Protein AF-A0A7W7B4P2-F1 (afdb_monomer)

Secondary structure (DSSP, 8-state):
--EEEEEEEEEEGGGHHHHHHHHHHHHHHHHHTT-SEEEEEE-SS----SS--HHHHTT--TTEEEEEEEEEES-HHHHHHHHTTHHHHHHH-TTT-TTTS--SS-GGG-EEEEE--S----PPPPPPTT-EEEEEEEES-HHHHHHHHHHHH--EEEE---SSS-EEEEEETTEEEEEEEEPPHHHHHTT--SEEEEEEE-S-HHHHHHHHHHTT-EEEEEEEEETTTEEEEEEE-TT--EEEEEEESS-SPP-SB-SSS--TTSEEEEEEEES-HHHHIIIIIHHHT-EEEEEEE-GGG-EEEEEEESEEEEEEEE--GGG-S-EEEEEEE-S-HHHHHHHHHHTT-EEEEEEEE-TTS-EEEEEE-TTS-EEEEEE---

Mean predicted aligned error: 10.58 Å

Radius of gyration: 26.52 Å; Cα contacts (8 Å, |Δi|>4): 829; chains: 1; bounding box: 70×46×73 Å

InterPro domains:
  IPR004360 Glyoxalase/fosfomycin resistance/dioxygenase domain [PF00903] (135-240)
  IPR004360 Glyoxalase/fosfomycin resistance/dioxygenase domain [PF00903] (264-375)
  IPR009874 Protein of unknown function DUF1428 [PF07237] (2-107)
  IPR011008 Dimeric alpha-beta barrel [SSF54909] (1-119)
  IPR029068 Glyoxalase/Bleomycin resistance protein/Dihydroxybiphenyl dioxygenase [G3DSA:3.10.180.10] (126-250)
  IPR029068 Glyoxalase/Bleomycin resistance protein/Dihydroxybiphenyl dioxygenase [G3DSA:3.10.180.10] (262-381)
  IPR029068 Glyoxalase/Bleomycin resistance protein/Dihydroxybiphenyl dioxygenase [SSF54593] (134-292)
  IPR029068 Glyoxalase/Bleomycin resistance protein/Dihydroxybiphenyl dioxygenase [SSF54593] (268-379)
  IPR037523 Vicinal oxygen chelate (VOC), core domain [PS51819] (131-248)
  IPR037523 Vicinal oxygen chelate (VOC), core domain [PS51819] (263-380)
  IPR052164 Anthracycline and Secondary Metabolite Biosynthesis Protein [PTHR33993] (127-249)

Sequence (382 aa):
MTYVDGFVLAVPTGDKQKFIDHAKLGDSVFMDLGALRVLECWGDSVPDGNVTDFRRAVQAKADETVVFSWIEWPDKATRDAAFAQMDALMKTDDRMNPEKNPMPFDGKRMIFGGFAPVVALEKPAANKPGDYIWYELLTSDVQAAQTFYAGVLGWSFADSGHTDMDYRIINAGANSVGGLMAITKPMADNGAAPTWLGYVAVDDVDQTVAGIGARGGHVLMPAMDIPMVGRIAMVADPQRVPFYVMKPQGTGKSLAFADDIPRVGHCAWNELQTSDPSAAWAFYGDLFGWKQDGEMDMGPMGKYQFIRHGGLLGAIMQNSEEMGAPRWNQYFRVADIDAAKMAVETGGGRVVNGPHEIPGGDYSMNCVDPQGAAFGLVGSRR

Structure (mmCIF, N/CA/C/O backbone):
data_AF-A0A7W7B4P2-F1
#
_entry.id   AF-A0A7W7B4P2-F1
#
loop_
_atom_site.group_PDB
_atom_site.id
_atom_site.type_symbol
_atom_site.label_atom_id
_atom_site.label_alt_id
_atom_site.label_comp_id
_atom_site.label_asym_id
_atom_site.label_entity_id
_atom_site.label_seq_id
_atom_site.pdbx_PDB_ins_code
_atom_site.Cartn_x
_atom_site.Cartn_y
_atom_site.Cartn_z
_atom_site.occupancy
_atom_site.B_iso_or_equiv
_atom_site.auth_seq_id
_atom_site.auth_comp_id
_atom_site.auth_asym_id
_atom_site.auth_atom_id
_atom_site.pdbx_PDB_model_num
ATOM 1 N N . MET A 1 1 ? -12.168 16.503 8.775 1.00 73.12 1 MET A N 1
ATOM 2 C CA . MET A 1 1 ? -11.599 15.926 10.013 1.00 73.12 1 MET A CA 1
ATOM 3 C C . MET A 1 1 ? -12.735 15.263 10.752 1.00 73.12 1 MET A C 1
ATOM 5 O O . MET A 1 1 ? -13.788 15.891 10.834 1.00 73.12 1 MET A O 1
ATOM 9 N N . THR A 1 2 ? -12.507 14.049 11.253 1.00 86.88 2 THR A N 1
ATOM 10 C CA . THR A 1 2 ? -13.475 13.249 12.015 1.00 86.88 2 THR A CA 1
ATOM 11 C C . THR A 1 2 ? -14.139 14.079 13.113 1.00 86.88 2 THR A C 1
ATOM 13 O O . THR A 1 2 ? -13.502 14.954 13.702 1.00 86.88 2 THR A O 1
ATOM 16 N N . TYR A 1 3 ? -15.415 13.827 13.384 1.00 96.00 3 TYR A N 1
ATOM 17 C CA . TYR A 1 3 ? -16.165 14.475 14.461 1.00 96.00 3 TYR A CA 1
ATOM 18 C C . TYR A 1 3 ? -16.815 13.409 15.341 1.00 96.00 3 TYR A C 1
ATOM 20 O O . TYR A 1 3 ? -17.230 12.373 14.830 1.00 96.00 3 TYR A O 1
ATOM 28 N N . VAL A 1 4 ? -16.877 13.635 16.651 1.00 97.62 4 VAL A N 1
ATOM 29 C CA . VAL A 1 4 ? -17.369 12.641 17.615 1.00 97.62 4 VAL A CA 1
ATOM 30 C C . VAL A 1 4 ? -18.483 13.240 18.455 1.00 97.62 4 VAL A C 1
ATOM 32 O O . VAL A 1 4 ? -18.281 14.281 19.070 1.00 97.62 4 VAL A O 1
ATOM 35 N N . ASP A 1 5 ? -19.633 12.578 18.526 1.00 98.50 5 ASP A N 1
ATOM 36 C CA . ASP A 1 5 ? -20.628 12.841 19.568 1.00 98.50 5 ASP A CA 1
ATOM 37 C C . ASP A 1 5 ? -20.427 11.825 20.696 1.00 98.50 5 ASP A C 1
ATOM 39 O O . ASP A 1 5 ? -20.410 10.629 20.433 1.00 98.50 5 ASP A O 1
ATOM 43 N N . GLY A 1 6 ? -20.232 12.284 21.933 1.00 97.75 6 GLY A N 1
ATOM 44 C CA . GLY A 1 6 ? -20.044 11.432 23.111 1.00 97.75 6 GLY A CA 1
ATOM 45 C C . GLY A 1 6 ? -21.219 11.536 24.077 1.00 97.75 6 GLY A C 1
ATOM 46 O O . GLY A 1 6 ? -21.762 12.627 24.261 1.00 97.75 6 GLY A O 1
ATOM 47 N N . PHE A 1 7 ? -21.571 10.421 24.718 1.00 98.12 7 PHE A N 1
ATOM 48 C CA . PHE A 1 7 ? -22.728 10.280 25.597 1.00 98.12 7 PHE A CA 1
ATOM 49 C C . PHE A 1 7 ? -22.374 9.524 26.883 1.00 98.12 7 PHE A C 1
ATOM 51 O O . PHE A 1 7 ? -21.574 8.586 26.895 1.00 98.12 7 PHE A O 1
ATOM 58 N N . VAL A 1 8 ? -23.014 9.924 27.981 1.00 98.25 8 VAL A N 1
ATOM 59 C CA . VAL A 1 8 ? -23.049 9.170 29.239 1.00 98.25 8 VAL A CA 1
ATOM 60 C C . VAL A 1 8 ? -24.496 9.122 29.712 1.00 98.25 8 VAL A C 1
ATOM 62 O O . VAL A 1 8 ? -25.154 10.160 29.796 1.00 98.25 8 VAL A O 1
ATOM 65 N N . LEU A 1 9 ? -24.990 7.934 30.053 1.00 97.75 9 LEU A N 1
ATOM 66 C CA . LEU A 1 9 ? -26.363 7.722 30.522 1.00 97.75 9 LEU A CA 1
ATOM 67 C C . LEU A 1 9 ? -26.434 6.646 31.619 1.00 97.75 9 LEU A C 1
ATOM 69 O O . LEU A 1 9 ? -25.487 5.888 31.823 1.00 97.75 9 LEU A O 1
ATOM 73 N N . ALA A 1 10 ? -27.544 6.603 32.359 1.00 98.31 10 ALA A N 1
ATOM 74 C CA . ALA A 1 10 ? -27.804 5.614 33.409 1.00 98.31 10 ALA A CA 1
ATOM 75 C C . ALA A 1 10 ? -29.004 4.742 33.026 1.00 98.31 10 ALA A C 1
ATOM 77 O O . ALA A 1 10 ? -30.121 5.248 32.906 1.00 98.31 10 ALA A O 1
ATOM 78 N N . VAL A 1 11 ? -28.775 3.439 32.864 1.00 98.50 11 VAL A N 1
ATOM 79 C CA . VAL A 1 11 ? -29.807 2.451 32.514 1.00 98.50 11 VAL A CA 1
ATOM 80 C C . VAL A 1 11 ? -30.093 1.573 33.729 1.00 98.50 11 VAL A C 1
ATOM 82 O O . VAL A 1 11 ? -29.137 1.115 34.364 1.00 98.50 11 VAL A O 1
ATOM 85 N N . PRO A 1 12 ? -31.359 1.262 34.059 1.00 98.50 12 PRO A N 1
ATOM 86 C CA . PRO A 1 12 ? -31.667 0.213 35.024 1.00 98.50 12 PRO A CA 1
ATOM 87 C C . PRO A 1 12 ? -30.916 -1.076 34.682 1.00 98.50 12 PRO A C 1
ATOM 89 O O . PRO A 1 12 ? -30.935 -1.551 33.548 1.00 98.50 12 PRO A O 1
ATOM 92 N N . THR A 1 13 ? -30.241 -1.668 35.662 1.00 97.94 13 THR A N 1
ATOM 93 C CA . THR A 1 13 ? -29.328 -2.795 35.414 1.00 97.94 13 THR A CA 1
ATOM 94 C C . THR A 1 13 ? -30.064 -4.010 34.840 1.00 97.94 13 THR A C 1
ATOM 96 O O . THR A 1 13 ? -29.532 -4.719 33.987 1.00 97.94 13 THR A O 1
ATOM 99 N N . GLY A 1 14 ? -31.322 -4.215 35.250 1.00 97.75 14 GLY A N 1
ATOM 100 C CA . GLY A 1 14 ? -32.200 -5.256 34.707 1.00 97.75 14 GLY A CA 1
ATOM 101 C C . GLY A 1 14 ? -32.643 -5.032 33.255 1.00 97.75 14 GLY A C 1
ATOM 102 O O . GLY A 1 14 ? -33.124 -5.968 32.623 1.00 97.75 14 GLY A O 1
ATOM 103 N N . ASP A 1 15 ? -32.444 -3.832 32.705 1.00 98.19 15 ASP A N 1
ATOM 104 C CA . ASP A 1 15 ? -32.883 -3.446 31.362 1.00 98.19 15 ASP A CA 1
ATOM 105 C C . ASP A 1 15 ? -31.758 -3.503 30.314 1.00 98.19 15 ASP A C 1
ATOM 107 O O . ASP A 1 15 ? -31.943 -3.041 29.189 1.00 98.19 15 ASP A O 1
ATOM 111 N N . LYS A 1 16 ? -30.614 -4.137 30.618 1.00 98.00 16 LYS A N 1
ATOM 112 C CA . LYS A 1 16 ? -29.484 -4.283 29.677 1.00 98.00 16 LYS A CA 1
ATOM 113 C C . LYS A 1 16 ? -29.901 -4.790 28.294 1.00 98.00 16 LYS A C 1
ATOM 115 O O . LYS A 1 16 ? -29.458 -4.249 27.286 1.00 98.00 16 LYS A O 1
ATOM 120 N N . GLN A 1 17 ? -30.755 -5.814 28.227 1.00 97.94 17 GLN A N 1
ATOM 121 C CA . GLN A 1 17 ? -31.209 -6.344 26.937 1.00 97.94 17 GLN A CA 1
ATOM 122 C C . GLN A 1 17 ? -32.113 -5.351 26.199 1.00 97.94 17 GLN A C 1
ATOM 124 O O . GLN A 1 17 ? -31.932 -5.150 25.004 1.00 97.94 17 GLN A O 1
ATOM 129 N N . LYS A 1 18 ? -33.019 -4.667 26.912 1.00 98.06 18 LYS A N 1
ATOM 130 C CA . LYS A 1 18 ? -33.865 -3.623 26.315 1.00 98.06 18 LYS A CA 1
ATOM 131 C C . LYS A 1 18 ? -33.024 -2.482 25.755 1.00 98.06 18 LYS A C 1
ATOM 133 O O . LYS A 1 18 ? -33.338 -1.966 24.693 1.00 98.06 18 LYS A O 1
ATOM 138 N N . PHE A 1 19 ? -31.948 -2.116 26.449 1.00 98.25 19 PHE A N 1
ATOM 139 C CA . PHE A 1 19 ? -30.981 -1.140 25.965 1.00 98.25 19 PHE A CA 1
ATOM 140 C C . PHE A 1 19 ? -30.277 -1.599 24.688 1.00 98.25 19 PHE A C 1
ATOM 142 O O . PHE A 1 19 ? -30.236 -0.846 23.725 1.00 98.25 19 PHE A O 1
ATOM 149 N N . ILE A 1 20 ? -29.794 -2.845 24.645 1.00 97.19 20 ILE A N 1
ATOM 150 C CA . ILE A 1 20 ? -29.184 -3.418 23.436 1.00 97.19 20 ILE A CA 1
ATOM 151 C C . ILE A 1 20 ? -30.166 -3.391 22.257 1.00 97.19 20 ILE A C 1
ATOM 153 O O . ILE A 1 20 ? -29.771 -3.054 21.144 1.00 97.19 20 ILE A O 1
ATOM 157 N N . ASP A 1 21 ? -31.427 -3.751 22.484 1.00 96.75 21 ASP A N 1
ATOM 158 C CA . ASP A 1 21 ? -32.443 -3.784 21.430 1.00 96.75 21 ASP A CA 1
ATOM 159 C C . ASP A 1 21 ? -32.813 -2.367 20.958 1.00 96.75 21 ASP A C 1
ATOM 161 O O . ASP A 1 21 ? -32.896 -2.127 19.753 1.00 96.75 21 ASP A O 1
ATOM 165 N N . HIS A 1 22 ? -32.942 -1.418 21.893 1.00 96.81 22 HIS A N 1
ATOM 166 C CA . HIS A 1 22 ? -33.143 0.005 21.611 1.00 96.81 22 HIS A CA 1
ATOM 167 C C . HIS A 1 22 ? -32.005 0.588 20.763 1.00 96.81 22 HIS A C 1
ATOM 169 O O . HIS A 1 22 ? -32.274 1.205 19.731 1.00 96.81 22 HIS A O 1
ATOM 175 N N . ALA A 1 23 ? -30.757 0.341 21.173 1.00 96.50 23 ALA A N 1
ATOM 176 C CA . ALA A 1 23 ? -29.540 0.791 20.504 1.00 96.50 23 ALA A CA 1
ATOM 177 C C . ALA A 1 23 ? -29.415 0.194 19.097 1.00 96.50 23 ALA A C 1
ATOM 179 O O . ALA A 1 23 ? -29.299 0.924 18.122 1.00 96.50 23 ALA A O 1
ATOM 180 N N . LYS A 1 24 ? -29.568 -1.129 18.935 1.00 94.25 24 LYS A N 1
ATOM 181 C CA . LYS A 1 24 ? -29.525 -1.777 17.607 1.00 94.25 24 LYS A CA 1
ATOM 182 C C . LYS A 1 24 ? -30.494 -1.154 16.605 1.00 94.25 24 LYS A C 1
ATOM 184 O O . LYS A 1 24 ? -30.189 -1.102 15.415 1.00 94.25 24 LYS A O 1
ATOM 189 N N . LEU A 1 25 ? -31.665 -0.737 17.079 1.00 93.62 25 LEU A N 1
ATOM 190 C CA . LEU A 1 25 ? -32.682 -0.133 16.239 1.00 93.62 25 LEU A CA 1
ATOM 191 C C . LEU A 1 25 ? -32.365 1.344 15.961 1.00 93.62 25 LEU A C 1
ATOM 193 O O . LEU A 1 25 ? -32.227 1.717 14.797 1.00 93.62 25 LEU A O 1
ATOM 197 N N . GLY A 1 26 ? -32.207 2.158 17.007 1.00 94.62 26 GLY A N 1
ATOM 198 C CA . GLY A 1 26 ? -31.965 3.600 16.894 1.00 94.62 26 GLY A CA 1
ATOM 199 C C . GLY A 1 26 ? -30.626 3.930 16.236 1.00 94.62 26 GLY A C 1
ATOM 200 O O . GLY A 1 26 ? -30.575 4.728 15.304 1.00 94.62 26 GLY A O 1
ATOM 201 N N . ASP A 1 27 ? -29.555 3.243 16.630 1.00 96.50 27 ASP A N 1
ATOM 202 C CA . ASP A 1 27 ? -28.200 3.545 16.165 1.00 96.50 27 ASP A CA 1
ATOM 203 C C . ASP A 1 27 ? -28.014 3.269 14.672 1.00 96.50 27 ASP A C 1
ATOM 205 O O . ASP A 1 27 ? -27.231 3.939 13.995 1.00 96.50 27 ASP A O 1
ATOM 209 N N . SER A 1 28 ? -28.780 2.313 14.129 1.00 93.94 28 SER A N 1
ATOM 210 C CA . SER A 1 28 ? -28.763 1.994 12.698 1.00 93.94 28 SER A CA 1
ATOM 211 C C . SER A 1 28 ? -29.135 3.194 11.821 1.00 93.94 28 SER A C 1
ATOM 213 O O . SER A 1 28 ? -28.643 3.312 10.703 1.00 93.94 28 SER A O 1
ATOM 215 N N . VAL A 1 29 ? -29.934 4.129 12.342 1.00 97.06 29 VAL A N 1
ATOM 216 C CA . VAL A 1 29 ? -30.320 5.352 11.630 1.00 97.06 29 VAL A CA 1
ATOM 217 C C . VAL A 1 29 ? -29.116 6.274 11.456 1.00 97.06 29 VAL A C 1
ATOM 219 O O . VAL A 1 29 ? -28.942 6.855 10.390 1.00 97.06 29 VAL A O 1
ATOM 222 N N . PHE A 1 30 ? -28.236 6.386 12.456 1.00 96.94 30 PHE A N 1
ATOM 223 C CA . PHE A 1 30 ? -27.017 7.189 12.314 1.00 96.94 30 PHE A CA 1
ATOM 224 C C . PHE A 1 30 ? -26.060 6.581 11.288 1.00 96.94 30 PHE A C 1
ATOM 226 O O . PHE A 1 30 ? -25.436 7.324 10.530 1.00 96.94 30 PHE A O 1
ATOM 233 N N . MET A 1 31 ? -25.990 5.248 11.211 1.00 96.75 31 MET A N 1
ATOM 234 C CA . MET A 1 31 ? -25.219 4.556 10.173 1.00 96.75 31 MET A CA 1
ATOM 235 C C . MET A 1 31 ? -25.770 4.858 8.771 1.00 96.75 31 MET A C 1
ATOM 237 O O . MET A 1 31 ? -24.994 5.204 7.882 1.00 96.75 31 MET A O 1
ATOM 241 N N . ASP A 1 32 ? -27.096 4.824 8.585 1.00 95.25 32 ASP A N 1
ATOM 242 C CA . ASP A 1 32 ? -27.744 5.187 7.312 1.00 95.25 32 ASP A CA 1
ATOM 243 C C . ASP A 1 32 ? -27.469 6.649 6.909 1.00 95.25 32 ASP A C 1
ATOM 245 O O . ASP A 1 32 ? -27.401 6.977 5.724 1.00 95.25 32 ASP A O 1
ATOM 249 N N . LEU A 1 33 ? -27.287 7.532 7.896 1.00 93.88 33 LEU A N 1
ATOM 250 C CA . LEU A 1 33 ? -27.012 8.960 7.710 1.00 93.88 33 LEU A CA 1
ATOM 251 C C . LEU A 1 33 ? -25.515 9.296 7.591 1.00 93.88 33 LEU A C 1
ATOM 253 O O . LEU A 1 33 ? -25.157 10.474 7.532 1.00 93.88 33 LEU A O 1
ATOM 257 N N . GLY A 1 34 ? -24.639 8.290 7.530 1.00 90.38 34 GLY A N 1
ATOM 258 C CA . GLY A 1 34 ? -23.217 8.472 7.235 1.00 90.38 34 GLY A CA 1
ATOM 259 C C . GLY A 1 34 ? -22.285 8.484 8.447 1.00 90.38 34 GLY A C 1
ATOM 260 O O . GLY A 1 34 ? -21.137 8.912 8.311 1.00 90.38 34 GLY A O 1
ATOM 261 N N . ALA A 1 35 ? -22.728 8.020 9.618 1.00 94.12 35 ALA A N 1
ATOM 262 C CA . ALA A 1 35 ? -21.806 7.709 10.707 1.00 94.12 35 ALA A CA 1
ATOM 263 C C . ALA A 1 35 ? -20.847 6.575 10.296 1.00 94.12 35 ALA A C 1
ATOM 265 O O . ALA A 1 35 ? -21.228 5.618 9.622 1.00 94.12 35 ALA A O 1
ATOM 266 N N . LEU A 1 36 ? -19.589 6.675 10.723 1.00 90.12 36 LEU A N 1
ATOM 267 C CA . LEU A 1 36 ? -18.566 5.649 10.511 1.00 90.12 36 LEU A CA 1
ATOM 268 C C . LEU A 1 36 ? -18.700 4.508 11.519 1.00 90.12 36 LEU A C 1
ATOM 270 O O . LEU A 1 36 ? -18.417 3.352 11.200 1.00 90.12 36 LEU A O 1
ATOM 274 N N . ARG A 1 37 ? -19.092 4.844 12.751 1.00 93.62 37 ARG A N 1
ATOM 275 C CA . ARG A 1 37 ? -19.178 3.906 13.866 1.00 93.62 37 ARG A CA 1
ATOM 276 C C . ARG A 1 37 ? -20.089 4.451 14.957 1.00 93.62 37 ARG A C 1
ATOM 278 O O . ARG A 1 37 ? -20.008 5.628 15.290 1.00 93.62 37 ARG A O 1
ATOM 285 N N . VAL A 1 38 ? -20.871 3.567 15.569 1.00 96.62 38 VAL A N 1
ATOM 286 C CA . VAL A 1 38 ? -21.536 3.802 16.857 1.00 96.62 38 VAL A CA 1
ATOM 287 C C . VAL A 1 38 ? -21.045 2.737 17.831 1.00 96.62 38 VAL A C 1
ATOM 289 O O . VAL A 1 38 ? -20.922 1.567 17.449 1.00 96.62 38 VAL A O 1
ATOM 292 N N . LEU A 1 39 ? -20.704 3.121 19.061 1.00 94.81 39 LEU A N 1
ATOM 293 C CA . LEU A 1 39 ? -20.312 2.164 20.091 1.00 94.81 39 LEU A CA 1
ATOM 294 C C . LEU A 1 39 ? -21.027 2.429 21.408 1.00 94.81 39 LEU A C 1
ATOM 296 O O . LEU A 1 39 ? -20.926 3.514 21.966 1.00 94.81 39 LEU A O 1
ATOM 300 N N . GLU A 1 40 ? -21.653 1.378 21.928 1.00 97.25 40 GLU A N 1
ATOM 301 C CA . GLU A 1 40 ? -22.403 1.376 23.177 1.00 97.25 40 GLU A CA 1
ATOM 302 C C . GLU A 1 40 ? -21.697 0.508 24.227 1.00 97.25 40 GLU A C 1
ATOM 304 O O . GLU A 1 40 ? -21.633 -0.719 24.099 1.00 97.25 40 GLU A O 1
ATOM 309 N N . CYS A 1 41 ? -21.133 1.131 25.268 1.00 96.06 41 CYS A N 1
ATOM 310 C CA . CYS A 1 41 ? -20.354 0.433 26.292 1.00 96.06 41 CYS A CA 1
ATOM 311 C C . CYS A 1 41 ? -21.141 0.317 27.597 1.00 96.06 41 CYS A C 1
ATOM 313 O O . CYS A 1 41 ? -21.352 1.303 28.304 1.00 96.06 41 CYS A O 1
ATOM 315 N N . TRP A 1 42 ? -21.514 -0.910 27.957 1.00 97.88 42 TRP A N 1
ATOM 316 C CA . TRP A 1 42 ? -22.109 -1.207 29.258 1.00 97.88 42 TRP A CA 1
ATOM 317 C C . TRP A 1 42 ? -21.058 -1.122 30.367 1.00 97.88 42 TRP A C 1
ATOM 319 O O . TRP A 1 42 ? -20.008 -1.758 30.267 1.00 97.88 42 TRP A O 1
ATOM 329 N N . GLY A 1 43 ? -21.350 -0.379 31.433 1.00 96.94 43 GLY A N 1
ATOM 330 C CA . GLY A 1 43 ? -20.473 -0.253 32.589 1.00 96.94 43 GLY A CA 1
ATOM 331 C C . GLY A 1 43 ? -20.155 -1.610 33.211 1.00 96.94 43 GLY A C 1
ATOM 332 O O . GLY A 1 43 ? -21.050 -2.353 33.608 1.00 96.94 43 GLY A O 1
ATOM 333 N N . ASP A 1 44 ? -18.866 -1.917 33.289 1.00 96.81 44 ASP A N 1
ATOM 334 C CA . ASP A 1 44 ? -18.335 -3.133 33.907 1.00 96.81 44 ASP A CA 1
ATOM 335 C C . ASP A 1 44 ? -17.476 -2.759 35.122 1.00 96.81 44 ASP A C 1
ATOM 337 O O . ASP A 1 44 ? -17.853 -3.001 36.265 1.00 96.81 44 ASP A O 1
ATOM 341 N N . SER A 1 45 ? -16.382 -2.030 34.886 1.00 94.25 45 SER A N 1
ATOM 342 C CA . SER A 1 45 ? -15.473 -1.540 35.929 1.00 94.25 45 SER A CA 1
ATOM 343 C C . SER A 1 45 ? -15.529 -0.011 36.054 1.00 94.25 45 SER A C 1
ATOM 345 O O . SER A 1 45 ? -14.626 0.694 35.605 1.00 94.25 45 SER A O 1
ATOM 347 N N . VAL A 1 46 ? -16.609 0.512 36.646 1.00 95.81 46 VAL A N 1
ATOM 348 C CA . VAL A 1 46 ? -16.839 1.960 36.825 1.00 95.81 46 VAL A CA 1
ATOM 349 C C . VAL A 1 46 ? -16.672 2.336 38.306 1.00 95.81 46 VAL A C 1
ATOM 351 O O . VAL A 1 46 ? -17.596 2.104 39.085 1.00 95.81 46 VAL A O 1
ATOM 354 N N . PRO A 1 47 ? -15.513 2.880 38.726 1.00 93.94 47 PRO A N 1
ATOM 355 C CA . PRO A 1 47 ? -15.254 3.194 40.128 1.00 93.94 47 PRO A CA 1
ATOM 356 C C . PRO A 1 47 ? -15.998 4.450 40.594 1.00 93.94 47 PRO A C 1
ATOM 358 O O . PRO A 1 47 ? -16.220 5.385 39.821 1.00 93.94 47 PRO A O 1
ATOM 361 N N . ASP A 1 48 ? -16.303 4.501 41.889 1.00 94.25 48 ASP A N 1
ATOM 362 C CA . ASP A 1 48 ? -16.775 5.718 42.546 1.00 94.25 48 ASP A CA 1
ATOM 363 C C . ASP A 1 48 ? -15.611 6.693 42.774 1.00 94.25 48 ASP A C 1
ATOM 365 O O . ASP A 1 48 ? -14.535 6.317 43.245 1.00 94.25 48 ASP A O 1
ATOM 369 N N . GLY A 1 49 ? -15.833 7.967 42.455 1.00 91.75 49 GLY A N 1
ATOM 370 C CA . GLY A 1 49 ? -14.866 9.034 42.700 1.00 91.75 49 GLY A CA 1
ATOM 371 C C . GLY A 1 49 ? -15.024 9.670 44.082 1.00 91.75 49 GLY A C 1
ATOM 372 O O . GLY A 1 49 ? -15.911 9.316 44.859 1.00 91.75 49 GLY A O 1
ATOM 373 N N . ASN A 1 50 ? -14.195 10.673 44.381 1.00 91.75 50 ASN A N 1
ATOM 374 C CA . ASN A 1 50 ? -14.329 11.490 45.599 1.00 91.75 50 ASN A CA 1
ATOM 375 C C . ASN A 1 50 ? -14.995 12.854 45.345 1.00 91.75 50 ASN A C 1
ATOM 377 O O . ASN A 1 50 ? -15.604 13.414 46.251 1.00 91.75 50 ASN A O 1
ATOM 381 N N . VAL A 1 51 ? -14.870 13.396 44.128 1.00 93.25 51 VAL A N 1
ATOM 382 C CA . VAL A 1 51 ? -15.393 14.726 43.748 1.00 93.25 51 VAL A CA 1
ATOM 383 C C . VAL A 1 51 ? -16.338 14.608 42.555 1.00 93.25 51 VAL A C 1
ATOM 385 O O . VAL A 1 51 ? -17.451 15.124 42.587 1.00 93.25 51 VAL A O 1
ATOM 388 N N . THR A 1 52 ? -15.918 13.878 41.525 1.00 93.81 52 THR A N 1
ATOM 389 C CA . THR A 1 52 ? -16.713 13.538 40.343 1.00 93.81 52 THR A CA 1
ATOM 390 C C . THR A 1 52 ? -16.466 12.084 39.959 1.00 93.81 52 THR A C 1
ATOM 392 O O . THR A 1 52 ? -15.421 11.521 40.282 1.00 93.81 52 THR A O 1
ATOM 395 N N . ASP A 1 53 ? -17.432 11.491 39.267 1.00 96.19 53 ASP A N 1
ATOM 396 C CA . ASP A 1 53 ? -17.317 10.216 38.560 1.00 96.19 53 ASP A CA 1
ATOM 397 C C . ASP A 1 53 ? -18.491 10.073 37.587 1.00 96.19 53 ASP A C 1
ATOM 399 O O . ASP A 1 53 ? -19.406 10.903 37.568 1.00 96.19 53 ASP A O 1
ATOM 403 N N . PHE A 1 54 ? -18.472 9.004 36.794 1.00 97.31 54 PHE A N 1
ATOM 404 C CA . PHE A 1 54 ? -19.523 8.715 35.829 1.00 97.31 54 PHE A CA 1
ATOM 405 C C . PHE A 1 54 ? -20.905 8.545 36.468 1.00 97.31 54 PHE A C 1
ATOM 407 O O . PHE A 1 54 ? -21.879 9.058 35.926 1.00 97.31 54 PHE A O 1
ATOM 414 N N . ARG A 1 55 ? -21.014 7.873 37.621 1.00 96.69 55 ARG A N 1
ATOM 415 C CA . ARG A 1 55 ? -22.301 7.638 38.292 1.00 96.69 55 ARG A CA 1
ATOM 416 C C . ARG A 1 55 ? -22.907 8.954 38.772 1.00 96.69 55 ARG A C 1
ATOM 418 O O . ARG A 1 55 ? -24.080 9.209 38.521 1.00 96.69 55 ARG A O 1
ATOM 425 N N . ARG A 1 56 ? -22.118 9.827 39.400 1.00 96.19 56 ARG A N 1
ATOM 426 C CA . ARG A 1 56 ? -22.534 11.168 39.836 1.00 96.19 56 ARG A CA 1
ATOM 427 C C . ARG A 1 56 ? -22.871 12.073 38.657 1.00 96.19 56 ARG A C 1
ATOM 429 O O . ARG A 1 56 ? -23.827 12.836 38.765 1.00 96.19 56 ARG A O 1
ATOM 436 N N . ALA A 1 57 ? -22.142 11.964 37.544 1.00 96.56 57 ALA A N 1
ATOM 437 C CA . ALA A 1 57 ? -22.383 12.768 36.347 1.00 96.56 57 ALA A CA 1
ATOM 438 C C . ALA A 1 57 ? -23.814 12.577 35.811 1.00 96.56 57 ALA A C 1
ATOM 440 O O . ALA A 1 57 ? -24.501 13.557 35.541 1.00 96.56 57 ALA A O 1
ATOM 441 N N . VAL A 1 58 ? -24.303 11.336 35.764 1.00 97.38 58 VAL A N 1
ATOM 442 C CA . VAL A 1 58 ? -25.670 11.019 35.302 1.00 97.38 58 VAL A CA 1
ATOM 443 C C . VAL A 1 58 ? -26.656 10.746 36.442 1.00 97.38 58 VAL A C 1
ATOM 445 O O . VAL A 1 58 ? -27.735 10.198 36.225 1.00 97.38 58 VAL A O 1
ATOM 448 N N . GLN A 1 59 ? -26.293 11.107 37.678 1.00 96.88 59 GLN A N 1
ATOM 449 C CA . GLN A 1 59 ? -27.093 10.861 38.886 1.00 96.88 59 GLN A CA 1
ATOM 450 C C . GLN A 1 59 ? -27.624 9.412 38.956 1.00 96.88 59 GLN A C 1
ATOM 452 O O . GLN A 1 59 ? -28.814 9.184 39.186 1.00 96.88 59 GLN A O 1
ATOM 457 N N . ALA A 1 60 ? -26.759 8.431 38.685 1.00 97.00 60 ALA A N 1
ATOM 458 C CA . ALA A 1 60 ? -27.112 7.017 38.637 1.00 97.00 60 ALA A CA 1
ATOM 459 C C . ALA A 1 60 ? -27.529 6.497 40.020 1.00 97.00 60 ALA A C 1
ATOM 461 O O . ALA A 1 60 ? -26.828 6.683 41.020 1.00 97.00 60 ALA A O 1
ATOM 462 N N . LYS A 1 61 ? -28.654 5.787 40.067 1.00 96.75 61 LYS A N 1
ATOM 463 C CA . LYS A 1 61 ? -29.146 5.087 41.259 1.00 96.75 61 LYS A CA 1
ATOM 464 C C . LYS A 1 61 ? -28.397 3.774 41.472 1.00 96.75 61 LYS A C 1
ATOM 466 O O . LYS A 1 61 ? -27.717 3.273 40.580 1.00 96.75 61 LYS A O 1
ATOM 471 N N . ALA A 1 62 ? -28.517 3.203 42.671 1.00 95.56 62 ALA A N 1
ATOM 472 C CA . ALA A 1 62 ? -27.822 1.968 43.048 1.00 95.56 62 ALA A CA 1
ATOM 473 C C . ALA A 1 62 ? -28.160 0.772 42.137 1.00 95.56 62 ALA A C 1
ATOM 475 O O . ALA A 1 62 ? -27.318 -0.094 41.933 1.00 95.56 62 ALA A O 1
ATOM 476 N N . ASP A 1 63 ? -29.366 0.745 41.573 1.00 97.56 63 ASP A N 1
ATOM 477 C CA . ASP A 1 63 ? -29.855 -0.272 40.645 1.00 97.56 63 ASP A CA 1
ATOM 478 C C . ASP A 1 63 ? -29.596 0.063 39.167 1.00 97.56 63 ASP A C 1
ATOM 480 O O . ASP A 1 63 ? -30.014 -0.684 38.283 1.00 97.56 63 ASP A O 1
ATOM 484 N N . GLU A 1 64 ? -28.870 1.141 38.872 1.00 98.38 64 GLU A N 1
ATOM 485 C CA . GLU A 1 64 ? -28.543 1.573 37.515 1.00 98.38 64 GLU A CA 1
ATOM 486 C C . GLU A 1 64 ? -27.061 1.367 37.186 1.00 98.38 64 GLU A C 1
ATOM 488 O O . GLU A 1 64 ? -26.160 1.572 38.010 1.00 98.38 64 GLU A O 1
ATOM 493 N N . THR A 1 65 ? -26.820 1.000 35.931 1.00 98.56 65 THR A N 1
ATOM 494 C CA . THR A 1 65 ? -25.497 0.881 35.331 1.00 98.56 65 THR A CA 1
ATOM 495 C C . THR A 1 65 ? -25.251 2.057 34.391 1.00 98.56 65 THR A C 1
ATOM 497 O O . THR A 1 65 ? -26.128 2.460 33.627 1.00 98.56 65 THR A O 1
ATOM 500 N N . VAL A 1 66 ? -24.043 2.615 34.457 1.00 98.44 66 VAL A N 1
ATOM 501 C CA . VAL A 1 66 ? -23.589 3.641 33.515 1.00 98.44 66 VAL A CA 1
ATOM 502 C C . VAL A 1 66 ? -23.405 3.008 32.142 1.00 98.44 66 VAL A C 1
ATOM 504 O O . VAL A 1 66 ? -22.805 1.941 32.033 1.00 98.44 66 VAL A O 1
ATOM 507 N N . VAL A 1 67 ? -23.848 3.700 31.103 1.00 98.44 67 VAL A N 1
ATOM 508 C CA . VAL A 1 67 ? -23.448 3.440 29.724 1.00 98.44 67 VAL A CA 1
ATOM 509 C C . VAL A 1 67 ? -22.638 4.630 29.224 1.00 98.44 67 VAL A C 1
ATOM 511 O O . VAL A 1 67 ? -23.017 5.783 29.439 1.00 98.44 67 VAL A O 1
ATOM 514 N N . PHE A 1 68 ? -21.506 4.330 28.595 1.00 98.31 68 PHE A N 1
ATOM 515 C CA . PHE A 1 68 ? -20.665 5.294 27.894 1.00 98.31 68 PHE A CA 1
ATOM 516 C C . PHE A 1 68 ? -20.715 4.974 26.406 1.00 98.31 68 PHE A C 1
ATOM 518 O O . PHE A 1 68 ? -20.447 3.836 26.017 1.00 98.31 68 PHE A O 1
ATOM 525 N N . SER A 1 69 ? -21.048 5.958 25.583 1.00 97.62 69 SER A N 1
ATOM 526 C CA . SER A 1 69 ? -21.192 5.728 24.153 1.00 97.62 69 SER A CA 1
ATOM 527 C C . SER A 1 69 ? -20.746 6.893 23.308 1.00 97.62 69 SER A C 1
ATOM 529 O O . SER A 1 69 ? -20.541 8.006 23.799 1.00 97.62 69 SER A O 1
ATOM 531 N N . TRP A 1 70 ? -20.516 6.615 22.031 1.00 98.06 70 TRP A N 1
ATOM 532 C CA . TRP A 1 70 ? -20.162 7.643 21.073 1.00 98.06 70 TRP A CA 1
ATOM 533 C C . TRP A 1 70 ? -20.524 7.263 19.641 1.00 98.06 70 TRP A C 1
ATOM 535 O O . TRP A 1 70 ? -20.640 6.084 19.296 1.00 98.06 70 TRP A O 1
ATOM 545 N N . ILE A 1 71 ? -20.646 8.295 18.809 1.00 98.25 71 ILE A N 1
ATOM 546 C CA . ILE A 1 71 ? -20.825 8.211 17.361 1.00 98.25 71 ILE A CA 1
ATOM 547 C C . ILE A 1 71 ? -19.630 8.894 16.695 1.00 98.25 71 ILE A C 1
ATOM 549 O O . ILE A 1 71 ? -19.312 10.040 17.014 1.00 98.25 71 ILE A O 1
ATOM 553 N N . GLU A 1 72 ? -18.980 8.204 15.764 1.00 96.75 72 GLU A N 1
ATOM 554 C CA . GLU A 1 72 ? -17.899 8.735 14.934 1.00 96.75 72 GLU A CA 1
ATOM 555 C C . GLU A 1 72 ? -18.438 9.114 13.554 1.00 96.75 72 GLU A C 1
ATOM 557 O O . GLU A 1 72 ? -19.075 8.308 12.878 1.00 96.75 72 GLU A O 1
ATOM 562 N N . TRP A 1 73 ? -18.138 10.332 13.114 1.00 96.75 73 TRP A N 1
ATOM 563 C CA . TRP A 1 73 ? -18.564 10.897 11.836 1.00 96.75 73 TRP A CA 1
ATOM 564 C C . TRP A 1 73 ? -17.355 11.245 10.966 1.00 96.75 73 TRP A C 1
ATOM 566 O O . TRP A 1 73 ? -16.333 11.681 11.509 1.00 96.75 73 TRP A O 1
ATOM 576 N N . PRO A 1 74 ? -17.458 11.149 9.626 1.00 87.75 74 PRO A N 1
ATOM 577 C CA . PRO A 1 74 ? -16.357 11.514 8.728 1.00 87.75 74 PRO A CA 1
ATOM 578 C C . PRO A 1 74 ? -15.975 12.996 8.858 1.00 87.75 74 PRO A C 1
ATOM 580 O O . PRO A 1 74 ? -14.797 13.363 8.797 1.00 87.75 74 PRO A O 1
ATOM 583 N N . ASP A 1 75 ? -16.971 13.848 9.100 1.00 93.69 75 ASP A N 1
ATOM 584 C CA . ASP A 1 75 ? -16.804 15.260 9.400 1.00 93.69 75 ASP A CA 1
ATOM 585 C C . ASP A 1 75 ? -18.034 15.849 10.108 1.00 93.69 75 ASP A C 1
ATOM 587 O O . ASP A 1 75 ? -19.098 15.233 10.219 1.00 93.69 75 ASP A O 1
ATOM 591 N N . LYS A 1 76 ? -17.878 17.085 10.595 1.00 96.44 76 LYS A N 1
ATOM 592 C CA . LYS A 1 76 ? -18.946 17.828 11.271 1.00 96.44 76 LYS A CA 1
ATOM 593 C C . LYS A 1 76 ? -20.118 18.165 10.341 1.00 96.44 76 LYS A C 1
ATOM 595 O O . LYS A 1 76 ? -21.243 18.255 10.816 1.00 96.44 76 LYS A O 1
ATOM 600 N N . ALA A 1 77 ? -19.878 18.370 9.046 1.00 96.88 77 ALA A N 1
ATOM 601 C CA . ALA A 1 77 ? -20.933 18.761 8.112 1.00 96.88 77 ALA A CA 1
ATOM 602 C C . ALA A 1 77 ? -21.931 17.614 7.897 1.00 96.88 77 ALA A C 1
ATOM 604 O O . ALA A 1 77 ? -23.139 17.829 7.963 1.00 96.88 77 ALA A O 1
ATOM 605 N N . THR A 1 78 ? -21.418 16.395 7.733 1.00 94.56 78 THR A N 1
ATOM 606 C CA . THR A 1 78 ? -22.191 15.151 7.656 1.00 94.56 78 THR A CA 1
ATOM 607 C C . THR A 1 78 ? -23.016 14.960 8.924 1.00 94.56 78 THR A C 1
ATOM 609 O O . THR A 1 78 ? -24.231 14.784 8.859 1.00 94.56 78 THR A O 1
ATOM 612 N N . ARG A 1 79 ? -22.374 15.103 10.091 1.00 98.00 79 ARG A N 1
ATOM 613 C CA . ARG A 1 79 ? -23.043 15.052 11.394 1.00 98.00 79 ARG A CA 1
ATOM 614 C C . ARG A 1 79 ? -24.172 16.080 11.504 1.00 98.00 79 ARG A C 1
ATOM 616 O O . ARG A 1 79 ? -25.284 15.736 11.888 1.00 98.00 79 ARG A O 1
ATOM 623 N N . ASP A 1 80 ? -23.918 17.345 11.179 1.00 98.12 80 ASP A N 1
ATOM 624 C CA . ASP A 1 80 ? -24.930 18.402 11.293 1.00 98.12 80 ASP A CA 1
ATOM 625 C C . ASP A 1 80 ? -26.116 18.164 10.343 1.00 98.12 80 ASP A C 1
ATOM 627 O O . ASP A 1 80 ? -27.265 18.378 10.730 1.00 98.12 80 ASP A O 1
ATOM 631 N N . ALA A 1 81 ? -25.858 17.667 9.129 1.00 97.50 81 ALA A N 1
ATOM 632 C CA . ALA A 1 81 ? -26.900 17.288 8.178 1.00 97.50 81 ALA A CA 1
ATOM 633 C C . ALA A 1 81 ? -27.749 16.105 8.675 1.00 97.50 81 ALA A C 1
ATOM 635 O O . ALA A 1 81 ? -28.964 16.091 8.462 1.00 97.50 81 ALA A O 1
ATOM 636 N N . ALA A 1 82 ? -27.140 15.134 9.362 1.00 97.12 82 ALA A N 1
ATOM 637 C CA . ALA A 1 82 ? -27.857 14.031 9.995 1.00 97.12 82 ALA A CA 1
ATOM 638 C C . ALA A 1 82 ? -28.773 14.535 11.125 1.00 97.12 82 ALA A C 1
ATOM 640 O O . ALA A 1 82 ? -29.969 14.245 11.144 1.00 97.12 82 ALA A O 1
ATOM 641 N N . PHE A 1 83 ? -28.248 15.366 12.031 1.00 96.06 83 PHE A N 1
ATOM 642 C CA . PHE A 1 83 ? -29.023 15.905 13.155 1.00 96.06 83 PHE A CA 1
ATOM 643 C C . PHE A 1 83 ? -30.135 16.871 12.723 1.00 96.06 83 PHE A C 1
ATOM 645 O O . PHE A 1 83 ? -31.183 16.912 13.365 1.00 96.06 83 PHE A O 1
ATOM 652 N N . ALA A 1 84 ? -29.970 17.598 11.613 1.00 97.44 84 ALA A N 1
ATOM 653 C CA . ALA A 1 84 ? -31.024 18.451 11.057 1.00 97.44 84 ALA A CA 1
ATOM 654 C C . ALA A 1 84 ? -32.285 17.670 10.630 1.00 97.44 84 ALA A C 1
ATOM 656 O O . ALA A 1 84 ? -33.363 18.251 10.519 1.00 97.44 84 ALA A O 1
ATOM 657 N N . GLN A 1 85 ? -32.166 16.358 10.406 1.00 95.75 85 GLN A N 1
ATOM 658 C CA . GLN A 1 85 ? -33.275 15.484 10.012 1.00 95.75 85 GLN A CA 1
ATOM 659 C C . GLN A 1 85 ? -33.975 14.828 11.210 1.00 95.75 85 GLN A C 1
ATOM 661 O O . GLN A 1 85 ? -35.028 14.212 11.042 1.00 95.75 85 GLN A O 1
ATOM 666 N N . MET A 1 86 ? -33.431 14.966 12.423 1.00 93.25 86 MET A N 1
ATOM 667 C CA . MET A 1 86 ? -33.830 14.150 13.570 1.00 93.25 86 MET A CA 1
ATOM 668 C C . MET A 1 86 ? -35.303 14.327 13.959 1.00 93.25 86 MET A C 1
ATOM 670 O O . MET A 1 86 ? -36.015 13.344 14.147 1.00 93.25 86 MET A O 1
ATOM 674 N N . ASP A 1 87 ? -35.801 15.566 13.978 1.00 92.81 87 ASP A N 1
ATOM 675 C CA . ASP A 1 87 ? -37.207 15.866 14.293 1.00 92.81 87 ASP A CA 1
ATOM 676 C C . ASP A 1 87 ? -38.194 15.248 13.292 1.00 92.81 87 ASP A C 1
ATOM 678 O O . ASP A 1 87 ? -39.334 14.926 13.643 1.00 92.81 87 ASP A O 1
ATOM 682 N N . ALA A 1 88 ? -37.784 15.119 12.027 1.00 94.94 88 ALA A N 1
ATOM 683 C CA . ALA A 1 88 ? -38.586 14.475 10.997 1.00 94.94 88 ALA A CA 1
ATOM 684 C C . ALA A 1 88 ? -38.527 12.950 11.144 1.00 94.94 88 ALA A C 1
ATOM 686 O O . ALA A 1 88 ? -39.565 12.287 11.091 1.00 94.94 88 ALA A O 1
ATOM 687 N N . LEU A 1 89 ? -37.337 12.400 11.391 1.00 94.00 89 LEU A N 1
ATOM 688 C CA . LEU A 1 89 ? -37.120 10.965 11.573 1.00 94.00 89 LEU A CA 1
ATOM 689 C C . LEU A 1 89 ? -37.848 10.428 12.806 1.00 94.00 89 LEU A C 1
ATOM 691 O O . LEU A 1 89 ? -38.515 9.408 12.699 1.00 94.00 89 LEU A O 1
ATOM 695 N N . MET A 1 90 ? -37.873 11.158 13.926 1.00 92.62 90 MET A N 1
ATOM 696 C CA . MET A 1 90 ? -38.662 10.777 15.110 1.00 92.62 90 MET A CA 1
ATOM 697 C C . MET A 1 90 ? -40.168 10.617 14.825 1.00 92.62 90 MET A C 1
ATOM 699 O O . MET A 1 90 ? -40.878 9.964 15.588 1.00 92.62 90 MET A O 1
ATOM 703 N N . LYS A 1 91 ? -40.680 11.210 13.737 1.00 93.75 91 LYS A N 1
ATOM 704 C CA . LYS A 1 91 ? -42.091 11.114 13.324 1.00 93.75 91 LYS A CA 1
ATOM 705 C C . LYS A 1 91 ? -42.329 10.098 12.210 1.00 93.75 91 LYS A C 1
ATOM 707 O O . LYS A 1 91 ? -43.460 9.651 12.047 1.00 93.75 91 LYS A O 1
ATOM 712 N N . THR A 1 92 ? -41.306 9.795 11.415 1.00 94.69 92 THR A N 1
ATOM 713 C CA . THR A 1 92 ? -41.447 9.072 10.139 1.00 94.69 92 THR A CA 1
ATOM 714 C C . THR A 1 92 ? -40.710 7.739 10.102 1.00 94.69 92 THR A C 1
ATOM 716 O O . THR A 1 92 ? -41.126 6.857 9.357 1.00 94.69 92 THR A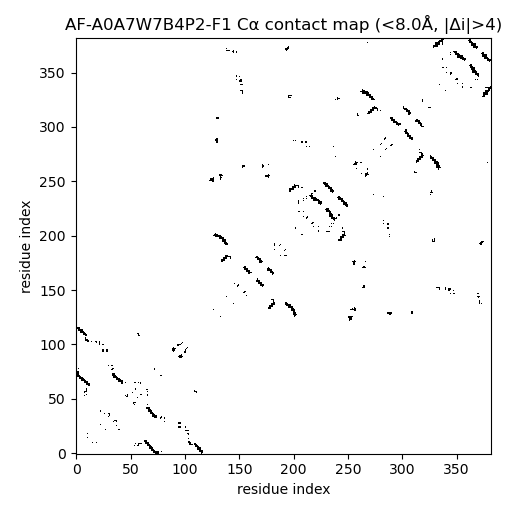 O 1
ATOM 719 N N . ASP A 1 93 ? -39.669 7.572 10.914 1.00 95.38 93 ASP A N 1
ATOM 720 C CA . ASP A 1 93 ? -38.907 6.338 11.048 1.00 95.38 93 ASP A CA 1
ATOM 721 C C . ASP A 1 93 ? -39.246 5.673 12.388 1.00 95.38 93 ASP A C 1
ATOM 723 O O . ASP A 1 93 ? -39.005 6.219 13.469 1.00 95.38 93 ASP A O 1
ATOM 727 N N . ASP A 1 94 ? -39.807 4.469 12.314 1.00 95.25 94 ASP A N 1
ATOM 728 C CA . ASP A 1 94 ? -40.215 3.680 13.477 1.00 95.25 94 ASP A CA 1
ATOM 729 C C . ASP A 1 94 ? -39.059 3.402 14.443 1.00 95.25 94 ASP A C 1
ATOM 731 O O . ASP A 1 94 ? -39.291 3.231 15.640 1.00 95.25 94 ASP A O 1
ATOM 735 N N . ARG A 1 95 ? -37.817 3.406 13.944 1.00 96.31 95 ARG A N 1
ATOM 736 C CA . ARG A 1 95 ? -36.605 3.189 14.737 1.00 96.31 95 ARG A CA 1
ATOM 737 C C . ARG A 1 95 ? -36.304 4.345 15.690 1.00 96.31 95 ARG A C 1
ATOM 739 O O . ARG A 1 95 ? -35.755 4.107 16.763 1.00 96.31 95 ARG A O 1
ATOM 746 N N . MET A 1 96 ? -36.690 5.570 15.320 1.00 92.75 96 MET A N 1
ATOM 747 C CA . MET A 1 96 ? -36.495 6.790 16.120 1.00 92.75 96 MET A CA 1
ATOM 748 C C . MET A 1 96 ? -37.766 7.255 16.828 1.00 92.75 96 MET A C 1
ATOM 750 O O . MET A 1 96 ? -37.722 8.205 17.610 1.00 92.75 96 MET A O 1
ATOM 754 N N . ASN A 1 97 ? -38.908 6.625 16.551 1.00 93.62 97 ASN A N 1
ATOM 755 C CA . ASN A 1 97 ? -40.180 7.006 17.142 1.00 93.62 97 ASN A CA 1
ATOM 756 C C . ASN A 1 97 ? -40.231 6.602 18.633 1.00 93.62 97 ASN A C 1
ATOM 758 O O . ASN A 1 97 ? -40.197 5.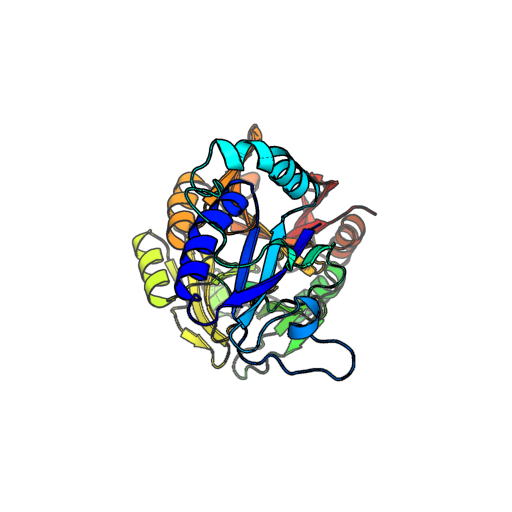406 18.925 1.00 93.62 97 ASN A O 1
ATOM 762 N N . PRO A 1 98 ? -40.390 7.543 19.586 1.00 91.12 98 PRO A N 1
ATOM 763 C CA . PRO A 1 98 ? -40.359 7.235 21.021 1.00 91.12 98 PRO A CA 1
ATOM 764 C C . PRO A 1 98 ? -41.486 6.321 21.523 1.00 91.12 98 PRO A C 1
ATOM 766 O O . PRO A 1 98 ? -41.355 5.729 22.591 1.00 91.12 98 PRO A O 1
ATOM 769 N N . GLU A 1 99 ? -42.598 6.207 20.793 1.00 93.38 99 GLU A N 1
ATOM 770 C CA . GLU A 1 99 ? -43.690 5.286 21.133 1.00 93.38 99 GLU A CA 1
ATOM 771 C C . GLU A 1 99 ? -43.377 3.850 20.696 1.00 93.38 99 GLU A C 1
ATOM 773 O O . GLU A 1 99 ? -43.805 2.896 21.346 1.00 93.38 99 GLU A O 1
ATOM 778 N N . LYS A 1 100 ? -42.622 3.690 19.602 1.00 93.81 100 LYS A N 1
ATOM 779 C CA . LYS A 1 100 ? -42.263 2.385 19.025 1.00 93.81 100 LYS A CA 1
ATOM 780 C C . LYS A 1 100 ? -40.917 1.866 19.526 1.00 93.81 100 LYS A C 1
ATOM 782 O O . LYS A 1 100 ? -40.761 0.662 19.703 1.00 93.81 100 LYS A O 1
ATOM 787 N N . ASN A 1 101 ? -39.981 2.770 19.793 1.00 95.00 101 ASN A N 1
ATOM 788 C CA . ASN A 1 101 ? -38.667 2.496 20.357 1.00 95.00 101 ASN A CA 1
ATOM 789 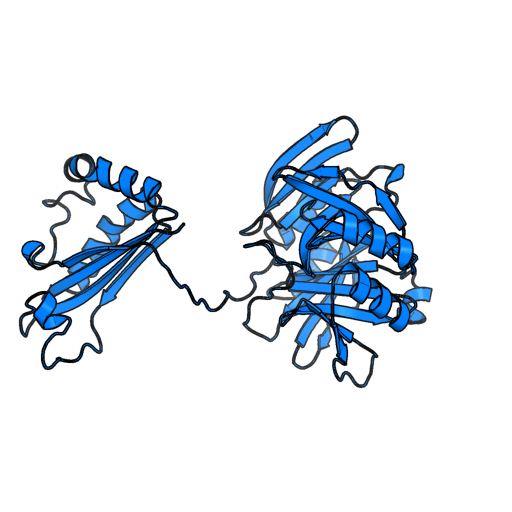C C . ASN A 1 101 ? -38.412 3.380 21.597 1.00 95.00 101 ASN A C 1
ATOM 791 O O . ASN A 1 101 ? -37.605 4.314 21.546 1.00 95.00 101 ASN A O 1
ATOM 795 N N . PRO A 1 102 ? -39.125 3.142 22.713 1.00 95.50 102 PRO A N 1
ATOM 796 C CA . PRO A 1 102 ? -38.986 3.957 23.913 1.00 95.50 102 PRO A CA 1
ATOM 797 C C . PRO A 1 102 ? -37.587 3.827 24.517 1.00 95.50 102 PRO A C 1
ATOM 799 O O . PRO A 1 102 ? -37.035 2.730 24.601 1.00 95.50 102 PRO A O 1
ATOM 802 N N . MET A 1 103 ? -37.041 4.943 25.005 1.00 95.25 103 MET A N 1
ATOM 803 C CA . MET A 1 103 ? -35.765 4.938 25.722 1.00 95.25 103 MET A CA 1
ATOM 804 C C . MET A 1 103 ? -35.882 4.086 26.998 1.00 95.25 103 MET A C 1
ATOM 806 O O . MET A 1 103 ? -36.711 4.394 27.858 1.00 95.25 103 MET A O 1
ATOM 810 N N . PRO A 1 104 ? -35.034 3.059 27.189 1.00 96.25 104 PRO A N 1
ATOM 811 C CA . PRO A 1 104 ? -35.017 2.245 28.405 1.00 96.25 104 PRO A CA 1
ATOM 812 C C . PRO A 1 104 ? -34.256 2.928 29.559 1.00 96.25 104 PRO A C 1
ATOM 814 O O . PRO A 1 104 ? -33.761 2.268 30.466 1.00 96.25 104 PRO A O 1
ATOM 817 N N . PHE A 1 105 ? -34.128 4.254 29.518 1.00 96.81 105 PHE A N 1
ATOM 818 C CA . PHE A 1 105 ? -33.409 5.082 30.481 1.00 96.81 105 PHE A CA 1
ATOM 819 C C . PHE A 1 105 ? -34.024 6.486 30.550 1.00 96.81 105 PHE A C 1
ATOM 821 O O . PHE A 1 105 ? -34.840 6.882 29.718 1.00 96.81 105 PHE A O 1
ATOM 828 N N . ASP A 1 106 ? -33.623 7.264 31.554 1.00 96.38 106 ASP A N 1
ATOM 829 C CA . ASP A 1 106 ? -34.084 8.642 31.724 1.00 96.38 106 ASP A CA 1
ATOM 830 C C . ASP A 1 106 ? -33.218 9.621 30.919 1.00 96.38 106 ASP A C 1
ATOM 832 O O . ASP A 1 106 ? -32.152 10.049 31.370 1.00 96.38 106 ASP A O 1
ATOM 836 N N . GLY A 1 107 ? -33.700 10.009 29.737 1.00 93.62 107 GLY A N 1
ATOM 837 C CA . GLY A 1 107 ? -33.001 10.936 28.844 1.00 93.62 107 GLY A CA 1
ATOM 838 C C . GLY A 1 107 ? -32.706 12.318 29.446 1.00 93.62 107 GLY A C 1
ATOM 839 O O . GLY A 1 107 ? -31.823 13.010 28.952 1.00 93.62 107 GLY A O 1
ATOM 840 N N . LYS A 1 108 ? -33.370 12.730 30.539 1.00 96.19 108 LYS A N 1
ATOM 841 C CA . LYS A 1 108 ? -33.079 14.016 31.207 1.00 96.19 108 LYS A CA 1
ATOM 842 C C . LYS A 1 108 ? -31.762 14.008 31.981 1.00 96.19 108 LYS A C 1
ATOM 844 O O . LYS A 1 108 ? -31.233 15.075 32.279 1.00 96.19 108 LYS A O 1
ATOM 849 N N . ARG A 1 109 ? -31.264 12.821 32.341 1.00 97.38 109 ARG A N 1
ATOM 850 C CA . ARG A 1 109 ? -29.989 12.629 33.049 1.00 97.38 109 ARG A CA 1
ATOM 851 C C . ARG A 1 109 ? -28.829 12.307 32.111 1.00 97.38 109 ARG A C 1
ATOM 853 O O . ARG A 1 109 ? -27.699 12.181 32.572 1.00 97.38 109 ARG A O 1
ATOM 860 N N . MET A 1 110 ? -29.103 12.174 30.814 1.00 97.25 110 MET A N 1
ATOM 861 C CA . MET A 1 110 ? -28.081 11.943 29.805 1.00 97.25 110 MET A CA 1
ATOM 862 C C . MET A 1 110 ? -27.201 13.183 29.646 1.00 97.25 110 MET A C 1
ATOM 864 O O . MET A 1 110 ? -27.694 14.300 29.490 1.00 97.25 110 MET A O 1
ATOM 868 N N . ILE A 1 111 ? -25.890 12.970 29.640 1.00 97.50 111 ILE A N 1
ATOM 869 C CA . ILE A 1 111 ? -24.903 13.978 29.257 1.00 97.50 111 ILE A CA 1
ATOM 870 C C . ILE A 1 111 ? -24.476 13.679 27.827 1.00 97.50 111 ILE A C 1
ATOM 872 O O . ILE A 1 111 ? -24.193 12.527 27.510 1.00 97.50 111 ILE A O 1
ATOM 876 N N . PHE A 1 112 ? -24.403 14.705 26.979 1.00 97.25 112 PHE A N 1
ATOM 877 C CA . PHE A 1 112 ? -23.960 14.569 25.595 1.00 97.25 112 PHE A CA 1
ATOM 878 C C . PHE A 1 112 ? -23.182 15.801 25.114 1.00 97.25 112 PHE A C 1
ATOM 880 O O . PHE A 1 112 ? -23.350 16.900 25.648 1.00 97.25 112 PHE A O 1
ATOM 887 N N . GLY A 1 113 ? -22.337 15.628 24.098 1.00 97.56 113 GLY A N 1
ATOM 888 C CA . GLY A 1 113 ? -21.590 16.723 23.478 1.00 97.56 113 GLY A CA 1
ATOM 889 C C . GLY A 1 113 ? -20.853 16.304 22.208 1.00 97.56 113 GLY A C 1
ATOM 890 O O . GLY A 1 113 ? -2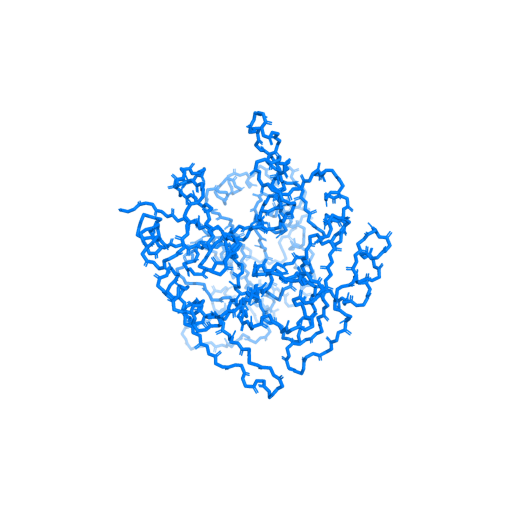0.576 15.125 22.017 1.00 97.56 113 GLY A O 1
ATOM 891 N N . GLY A 1 114 ? -20.532 17.283 21.358 1.00 97.75 114 GLY A N 1
ATOM 892 C CA . GLY A 1 114 ? -19.772 17.087 20.121 1.00 97.75 114 GLY A CA 1
ATOM 893 C C . GLY A 1 114 ? -18.319 17.558 20.250 1.00 97.75 114 GLY A C 1
ATOM 894 O O . GLY A 1 114 ? -18.053 18.623 20.811 1.00 97.75 114 GLY A O 1
ATOM 895 N N . PHE A 1 115 ? -17.378 16.792 19.702 1.00 97.31 115 PHE A N 1
ATOM 896 C CA . PHE A 1 115 ? -15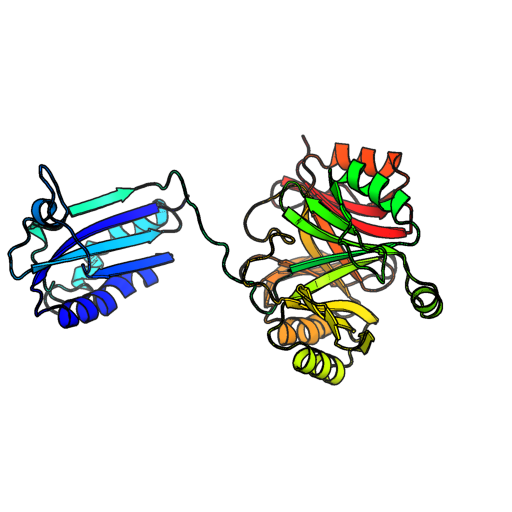.938 16.962 19.881 1.00 97.31 115 PHE A CA 1
ATOM 897 C C . PHE A 1 115 ? -15.184 16.765 18.561 1.00 97.31 115 PHE A C 1
ATOM 899 O O . PHE A 1 115 ? -15.456 15.844 17.795 1.00 97.31 115 PHE A O 1
ATOM 906 N N . ALA A 1 116 ? -14.188 17.616 18.315 1.00 95.31 116 ALA A N 1
ATOM 907 C CA . ALA A 1 116 ? -13.176 17.378 17.290 1.00 95.31 116 ALA A CA 1
ATOM 908 C C . ALA A 1 116 ? -11.987 16.635 17.930 1.00 95.31 116 ALA A C 1
ATOM 910 O O . ALA A 1 116 ? -11.414 17.157 18.893 1.00 95.31 116 ALA A O 1
ATOM 911 N N . PRO A 1 117 ? -11.595 15.447 17.434 1.00 89.44 117 PRO A N 1
ATOM 912 C CA . PRO A 1 117 ? -10.396 14.760 17.896 1.00 89.44 117 PRO A CA 1
ATOM 913 C C . PRO A 1 117 ? -9.147 15.610 17.645 1.00 89.44 117 PRO A C 1
ATOM 915 O O . PRO A 1 117 ? -8.982 16.183 16.569 1.00 89.44 117 PRO A O 1
ATOM 918 N N . VAL A 1 118 ? -8.256 15.671 18.636 1.00 91.50 118 VAL A N 1
ATOM 919 C CA . VAL A 1 118 ? -6.969 16.391 18.542 1.00 91.50 118 VAL A CA 1
ATOM 920 C C . VAL A 1 118 ? -5.759 15.454 18.519 1.00 91.50 118 VAL A C 1
ATOM 922 O O . VAL A 1 118 ? -4.696 15.837 18.044 1.00 91.50 118 VAL A O 1
ATOM 925 N N . VAL A 1 119 ? -5.920 14.222 19.009 1.00 83.12 119 VAL A N 1
ATOM 926 C CA . VAL A 1 119 ? -4.920 13.146 18.980 1.00 83.12 119 VAL A CA 1
ATOM 927 C C . VAL A 1 119 ? -5.664 11.826 18.784 1.00 83.12 119 VAL A C 1
ATOM 929 O O . VAL A 1 119 ? -6.641 11.571 19.486 1.00 83.12 119 VAL A O 1
ATOM 932 N N . ALA A 1 120 ? -5.187 10.987 17.866 1.00 78.50 120 ALA A N 1
ATOM 933 C CA . ALA A 1 120 ? -5.656 9.619 17.675 1.00 78.50 120 ALA A CA 1
ATOM 934 C C . ALA A 1 120 ? -4.442 8.686 17.607 1.00 78.50 120 ALA A C 1
ATOM 936 O O . ALA A 1 120 ? -3.494 8.948 16.867 1.00 78.50 120 ALA A O 1
ATOM 937 N N . LEU A 1 121 ? -4.459 7.624 18.412 1.00 69.88 121 LEU A N 1
ATOM 938 C CA . LEU A 1 121 ? -3.446 6.573 18.411 1.00 69.88 121 LEU A CA 1
ATOM 939 C C . LEU A 1 121 ? -4.161 5.250 18.160 1.00 69.88 121 LEU A C 1
ATOM 941 O O . LEU A 1 121 ? -4.917 4.781 19.009 1.00 69.88 121 LEU A O 1
ATOM 945 N N . GLU A 1 122 ? -3.921 4.650 17.002 1.00 64.25 122 GLU A N 1
ATOM 946 C CA . GLU A 1 122 ? -4.562 3.403 16.598 1.00 64.25 122 GLU A CA 1
ATOM 947 C C . GLU A 1 122 ? -3.503 2.324 16.384 1.00 64.25 122 GLU A C 1
ATOM 949 O O . GLU A 1 122 ? -2.411 2.590 15.877 1.00 64.25 122 GLU A O 1
ATOM 954 N N . LYS A 1 123 ? -3.819 1.081 16.765 1.00 50.53 123 LYS A N 1
ATOM 955 C CA . LYS A 1 123 ? -3.062 -0.058 16.243 1.00 50.53 123 LYS A CA 1
ATOM 956 C C . LYS A 1 123 ? -3.486 -0.217 14.790 1.00 50.53 123 LYS A C 1
ATOM 958 O O . LYS A 1 123 ? -4.681 -0.413 14.560 1.00 50.53 123 LYS A O 1
ATOM 963 N N . PRO A 1 124 ? -2.564 -0.151 13.823 1.00 57.91 124 PRO A N 1
ATOM 964 C CA . PRO A 1 124 ? -2.966 -0.299 12.444 1.00 57.91 124 PRO A CA 1
ATOM 965 C C . PRO A 1 124 ? -3.485 -1.735 12.269 1.00 57.91 124 PRO A C 1
ATOM 967 O O . PRO A 1 124 ? -2.867 -2.694 12.745 1.00 57.91 124 PRO A O 1
ATOM 970 N N . ALA A 1 125 ? -4.686 -1.858 11.698 1.00 66.44 125 ALA A N 1
ATOM 971 C CA . ALA A 1 125 ? -5.371 -3.137 11.523 1.00 66.44 125 ALA A CA 1
ATOM 972 C C . ALA A 1 125 ? -4.462 -4.142 10.797 1.00 66.44 125 ALA A C 1
ATOM 974 O O . ALA A 1 125 ? -3.692 -3.739 9.933 1.00 66.44 125 ALA A O 1
ATOM 975 N N . ALA A 1 126 ? -4.541 -5.432 11.133 1.00 80.19 126 ALA A N 1
ATOM 976 C CA . ALA A 1 126 ? -3.761 -6.460 10.441 1.00 80.19 126 ALA A CA 1
ATOM 977 C C . ALA A 1 126 ? -3.953 -6.376 8.914 1.00 80.19 126 ALA A C 1
ATOM 979 O O . ALA A 1 126 ? -5.029 -5.990 8.449 1.00 80.19 126 ALA A O 1
ATOM 980 N N . ASN A 1 127 ? -2.916 -6.748 8.156 1.00 88.12 127 ASN A N 1
ATOM 981 C CA . ASN A 1 127 ? -2.991 -6.790 6.694 1.00 88.12 127 ASN A CA 1
ATOM 982 C C . ASN A 1 127 ? -4.153 -7.684 6.250 1.00 88.12 127 ASN A C 1
ATOM 984 O O . ASN A 1 127 ? -4.344 -8.775 6.794 1.00 88.12 127 ASN A O 1
ATOM 988 N N . LYS A 1 128 ? -4.905 -7.225 5.257 1.00 92.00 128 LYS A N 1
ATOM 989 C CA . LYS A 1 128 ? -5.968 -7.984 4.605 1.00 92.00 128 LYS A CA 1
ATOM 990 C C . LYS A 1 128 ? -5.395 -8.717 3.391 1.00 92.00 128 LYS A C 1
ATOM 992 O O . LYS A 1 128 ? -4.468 -8.208 2.759 1.00 92.00 128 LYS A O 1
ATOM 997 N N . PRO A 1 129 ? -5.939 -9.888 3.023 1.00 95.31 129 PRO A N 1
ATOM 998 C CA . PRO A 1 129 ? -5.628 -10.502 1.740 1.00 95.31 129 PRO A CA 1
ATOM 999 C C . PRO A 1 129 ? -5.879 -9.514 0.597 1.00 95.31 129 PRO A C 1
ATOM 1001 O O . PRO A 1 129 ? -6.969 -8.956 0.505 1.00 95.31 129 PRO A O 1
ATOM 1004 N N . GLY A 1 130 ? -4.875 -9.308 -0.251 1.00 97.12 130 GLY A N 1
ATOM 1005 C CA . GLY A 1 130 ? -4.877 -8.306 -1.315 1.00 97.12 130 GLY A CA 1
ATOM 1006 C C . GLY A 1 130 ? -4.109 -7.021 -0.994 1.00 97.12 130 GLY A C 1
ATOM 1007 O O . GLY A 1 130 ? -3.843 -6.251 -1.914 1.00 97.12 130 GLY A O 1
ATOM 1008 N N . ASP A 1 131 ? -3.689 -6.789 0.252 1.00 96.62 131 ASP A N 1
ATOM 1009 C CA . ASP A 1 131 ? -2.843 -5.638 0.586 1.00 96.62 131 ASP A CA 1
ATOM 1010 C C . ASP A 1 131 ? -1.427 -5.800 0.010 1.00 96.62 131 ASP A C 1
ATOM 1012 O O . ASP A 1 131 ? -0.822 -6.869 0.111 1.00 96.62 131 ASP A O 1
ATOM 1016 N N . TYR A 1 132 ? -0.847 -4.717 -0.518 1.00 97.75 132 TYR A N 1
ATOM 1017 C CA . TYR A 1 132 ? 0.597 -4.649 -0.757 1.00 97.75 132 TYR A CA 1
ATOM 1018 C C . TYR A 1 132 ? 1.328 -4.432 0.568 1.00 97.75 132 TYR A C 1
ATOM 1020 O O . TYR A 1 132 ? 1.195 -3.380 1.196 1.00 97.75 132 TYR A O 1
ATOM 1028 N N . ILE A 1 133 ? 2.120 -5.419 0.987 1.00 97.06 133 ILE A N 1
ATOM 1029 C CA . ILE A 1 133 ? 2.728 -5.445 2.325 1.00 97.06 133 ILE A CA 1
ATOM 1030 C C . ILE A 1 133 ? 4.248 -5.317 2.332 1.00 97.06 133 ILE A C 1
ATOM 1032 O O . ILE A 1 133 ? 4.831 -5.088 3.391 1.00 97.06 133 ILE A O 1
ATOM 1036 N N . TRP A 1 134 ? 4.903 -5.453 1.185 1.00 98.00 134 TRP A N 1
ATOM 1037 C CA . TRP A 1 134 ? 6.354 -5.349 1.068 1.00 98.00 134 TRP A CA 1
ATOM 1038 C C . TRP A 1 134 ? 6.749 -5.089 -0.384 1.00 98.00 134 TRP A C 1
ATOM 1040 O O . TRP A 1 134 ? 5.998 -5.433 -1.300 1.00 98.00 134 TRP A O 1
ATOM 1050 N N . TYR A 1 135 ? 7.928 -4.512 -0.588 1.00 98.75 135 TYR A N 1
ATOM 1051 C CA . TYR A 1 135 ? 8.534 -4.343 -1.907 1.00 98.75 135 TYR A CA 1
ATOM 1052 C C . TYR A 1 135 ? 9.935 -4.932 -1.921 1.00 98.75 135 TYR A C 1
ATOM 1054 O O . TYR A 1 135 ? 10.588 -4.998 -0.890 1.00 98.75 135 TYR A O 1
ATOM 1062 N N . GLU A 1 136 ? 10.413 -5.354 -3.077 1.00 98.19 136 GLU A N 1
ATOM 1063 C CA . GLU A 1 136 ? 11.718 -5.990 -3.215 1.00 98.19 136 GLU A CA 1
ATOM 1064 C C . GLU A 1 136 ? 12.433 -5.455 -4.433 1.00 98.19 136 GLU A C 1
ATOM 1066 O O . GLU A 1 136 ? 11.864 -5.443 -5.525 1.00 98.19 136 GLU A O 1
ATOM 1071 N N . LEU A 1 137 ? 13.686 -5.061 -4.236 1.00 98.75 137 LEU A N 1
ATOM 1072 C CA . LEU A 1 137 ? 14.603 -4.777 -5.318 1.00 98.75 137 LEU A CA 1
ATOM 1073 C C . LEU A 1 137 ? 15.541 -5.963 -5.521 1.00 98.75 137 LEU A C 1
ATOM 1075 O O . LEU A 1 137 ? 16.433 -6.222 -4.709 1.00 98.75 137 LEU A O 1
ATOM 1079 N N . LEU A 1 138 ? 15.403 -6.615 -6.671 1.00 98.44 138 LEU A N 1
ATOM 1080 C CA . LEU A 1 138 ? 16.456 -7.468 -7.202 1.00 98.44 138 LEU A CA 1
ATOM 1081 C C . LEU A 1 138 ? 17.402 -6.593 -8.024 1.00 98.44 138 LEU A C 1
ATOM 1083 O O . LEU A 1 138 ? 16.956 -5.892 -8.930 1.00 98.44 138 LEU A O 1
ATOM 1087 N N . THR A 1 139 ? 18.701 -6.628 -7.733 1.00 98.56 139 THR A N 1
ATOM 1088 C CA . THR A 1 139 ? 19.697 -5.789 -8.422 1.00 98.56 139 THR A CA 1
ATOM 1089 C C . THR A 1 139 ? 20.970 -6.557 -8.771 1.00 98.56 139 THR A C 1
ATOM 1091 O O . THR A 1 139 ? 21.276 -7.589 -8.178 1.00 98.56 139 THR A O 1
ATOM 1094 N N . SER A 1 140 ? 21.737 -6.070 -9.745 1.00 97.94 140 SER A N 1
ATOM 1095 C CA . SER A 1 140 ? 23.061 -6.615 -10.068 1.00 97.94 140 SER A CA 1
ATOM 1096 C C . SER A 1 140 ? 24.170 -6.092 -9.147 1.00 97.94 140 SER A C 1
ATOM 1098 O O . SER A 1 140 ? 25.238 -6.695 -9.097 1.00 97.94 140 SER A O 1
ATOM 1100 N N . ASP A 1 141 ? 23.943 -4.975 -8.445 1.00 97.69 141 ASP A N 1
ATOM 1101 C CA . ASP A 1 141 ? 24.916 -4.355 -7.539 1.00 97.69 141 ASP A CA 1
ATOM 1102 C C . ASP A 1 141 ? 24.204 -3.739 -6.325 1.00 97.69 141 ASP A C 1
ATOM 1104 O O . ASP A 1 141 ? 23.600 -2.667 -6.399 1.00 97.69 141 ASP A O 1
ATOM 1108 N N . VAL A 1 142 ? 24.291 -4.446 -5.196 1.00 97.81 142 VAL A N 1
ATOM 1109 C CA . VAL A 1 142 ? 23.645 -4.084 -3.927 1.00 97.81 142 VAL A CA 1
ATOM 1110 C C . VAL A 1 142 ? 24.134 -2.732 -3.411 1.00 97.81 142 VAL A C 1
ATOM 1112 O O . VAL A 1 142 ? 23.328 -1.871 -3.064 1.00 97.81 142 VAL A O 1
ATOM 1115 N N . GLN A 1 143 ? 25.448 -2.508 -3.403 1.00 98.06 143 GLN A N 1
ATOM 1116 C CA . GLN A 1 143 ? 26.036 -1.308 -2.813 1.00 98.06 143 GLN A CA 1
ATOM 1117 C C . GLN A 1 143 ? 25.749 -0.064 -3.661 1.00 98.06 143 GLN A C 1
ATOM 1119 O O . GLN A 1 143 ? 25.477 1.017 -3.119 1.00 98.06 143 GLN A O 1
ATOM 1124 N N . ALA A 1 144 ? 25.792 -0.203 -4.989 1.00 98.50 144 ALA A N 1
ATOM 1125 C CA . ALA A 1 144 ? 25.437 0.875 -5.902 1.00 98.50 144 ALA A CA 1
ATOM 1126 C C . ALA A 1 144 ? 23.948 1.238 -5.790 1.00 98.50 144 ALA A C 1
ATOM 1128 O O . ALA A 1 144 ? 23.625 2.422 -5.668 1.00 98.50 144 ALA A O 1
ATOM 1129 N N . ALA A 1 145 ? 23.057 0.242 -5.737 1.00 98.75 145 ALA A N 1
ATOM 1130 C CA . ALA A 1 145 ? 21.625 0.461 -5.542 1.00 98.75 145 ALA A CA 1
ATOM 1131 C C . ALA A 1 145 ? 21.326 1.153 -4.200 1.00 98.75 145 ALA A C 1
ATOM 1133 O O . ALA A 1 145 ? 20.582 2.132 -4.164 1.00 98.75 145 ALA A O 1
ATOM 1134 N N . GLN A 1 146 ? 21.957 0.721 -3.101 1.00 98.56 146 GLN A N 1
ATOM 1135 C CA . GLN A 1 146 ? 21.807 1.378 -1.796 1.00 98.56 146 GLN A CA 1
ATOM 1136 C C . GLN A 1 146 ? 22.205 2.856 -1.848 1.00 98.56 146 GLN A C 1
ATOM 1138 O O . GLN A 1 146 ? 21.482 3.713 -1.345 1.00 98.56 146 GLN A O 1
ATOM 1143 N N . THR A 1 147 ? 23.342 3.161 -2.478 1.00 98.69 147 THR A N 1
ATOM 1144 C CA . THR A 1 147 ? 23.843 4.538 -2.605 1.00 98.69 147 THR A CA 1
ATOM 1145 C C . THR A 1 147 ? 22.872 5.396 -3.414 1.00 98.69 147 THR A C 1
ATOM 1147 O O . THR A 1 147 ? 22.533 6.507 -3.005 1.00 98.69 147 THR A O 1
ATOM 1150 N N . PHE A 1 148 ? 22.383 4.856 -4.532 1.00 98.88 148 PHE A N 1
ATOM 1151 C CA . PHE A 1 148 ? 21.417 5.518 -5.399 1.00 98.88 148 PHE A CA 1
ATOM 1152 C C . PHE A 1 148 ? 20.102 5.819 -4.665 1.00 98.88 148 PHE A C 1
ATOM 1154 O O . PHE A 1 148 ? 19.698 6.978 -4.558 1.00 98.88 148 PHE A O 1
ATOM 1161 N N . TYR A 1 149 ? 19.455 4.804 -4.090 1.00 98.81 149 TYR A N 1
ATOM 1162 C CA . TYR A 1 149 ? 18.152 4.973 -3.448 1.00 98.81 149 TYR A CA 1
ATOM 1163 C C . TYR A 1 149 ? 18.221 5.737 -2.116 1.00 98.81 149 TYR A C 1
ATOM 1165 O O . TYR A 1 149 ? 17.265 6.435 -1.777 1.00 98.81 149 TYR A O 1
ATOM 1173 N N . ALA A 1 150 ? 19.348 5.703 -1.395 1.00 98.62 150 ALA A N 1
ATOM 1174 C CA . ALA A 1 150 ? 19.575 6.607 -0.265 1.00 98.62 150 ALA A CA 1
ATOM 1175 C C . ALA A 1 150 ? 19.554 8.079 -0.711 1.00 98.62 150 ALA A C 1
ATOM 1177 O O . ALA A 1 150 ? 18.928 8.910 -0.057 1.00 98.62 150 ALA A O 1
ATOM 1178 N N . GLY A 1 151 ? 20.193 8.400 -1.842 1.00 98.19 151 GLY A N 1
ATOM 1179 C CA . GLY A 1 151 ? 20.216 9.757 -2.393 1.00 98.19 151 GLY A CA 1
ATOM 1180 C C . GLY A 1 151 ? 18.870 10.223 -2.958 1.00 98.19 151 GLY A C 1
ATOM 1181 O O . GLY A 1 151 ? 18.524 11.392 -2.817 1.00 98.19 151 GLY A O 1
ATOM 1182 N N . VAL A 1 152 ? 18.100 9.318 -3.572 1.00 98.62 152 VAL A N 1
ATOM 1183 C CA . VAL A 1 152 ? 16.821 9.654 -4.227 1.00 98.62 152 VAL A CA 1
ATOM 1184 C C . VAL A 1 152 ? 15.641 9.672 -3.249 1.00 98.62 152 VAL A C 1
ATOM 1186 O O . VAL A 1 152 ? 14.804 10.569 -3.317 1.00 98.62 152 VAL A O 1
ATOM 1189 N N . LEU A 1 153 ? 15.553 8.688 -2.347 1.00 98.31 153 LEU A N 1
ATOM 1190 C CA . LEU A 1 153 ? 14.393 8.474 -1.466 1.00 98.31 153 LEU A CA 1
ATOM 1191 C C . LEU A 1 153 ? 14.687 8.731 0.016 1.00 98.31 153 LEU A C 1
ATOM 1193 O O . LEU A 1 153 ? 13.772 8.672 0.837 1.00 98.31 153 LEU A O 1
ATOM 1197 N N . GLY A 1 154 ? 15.943 9.012 0.379 1.00 97.38 154 GLY A N 1
ATOM 1198 C CA . GLY A 1 154 ? 16.341 9.174 1.779 1.00 97.38 154 GLY A CA 1
ATOM 1199 C C . GLY A 1 154 ? 16.262 7.873 2.581 1.00 97.38 154 GLY A C 1
ATOM 1200 O O . GLY A 1 154 ? 16.161 7.910 3.808 1.00 97.38 154 GLY A O 1
ATOM 1201 N N . TRP A 1 155 ? 16.254 6.722 1.904 1.00 98.62 155 TRP A N 1
ATOM 1202 C CA . TRP A 1 155 ? 16.187 5.424 2.562 1.00 98.62 155 TRP A CA 1
ATOM 1203 C C . TRP A 1 155 ? 17.456 5.106 3.339 1.00 98.62 155 TRP A C 1
ATOM 1205 O O . TRP A 1 155 ? 18.570 5.445 2.939 1.00 98.62 155 TRP A O 1
ATOM 1215 N N . SER A 1 156 ? 17.266 4.386 4.440 1.00 98.44 156 SER A N 1
ATOM 1216 C CA . SER A 1 156 ? 18.349 3.719 5.154 1.00 98.44 156 SER A CA 1
ATOM 1217 C C . SER A 1 156 ? 18.232 2.211 4.982 1.00 98.44 156 SER A C 1
ATOM 1219 O O . SER A 1 156 ? 17.152 1.685 4.710 1.00 98.44 156 SER A O 1
ATOM 1221 N N . PHE A 1 157 ? 19.350 1.511 5.138 1.00 98.31 157 PHE A N 1
ATOM 1222 C CA . PHE A 1 157 ? 19.434 0.080 4.880 1.00 98.31 157 PHE A CA 1
ATOM 1223 C C . PHE A 1 157 ? 20.043 -0.624 6.085 1.00 98.31 157 PHE A C 1
ATOM 1225 O O . PHE A 1 157 ? 21.065 -0.181 6.609 1.00 98.31 157 PHE A O 1
ATOM 1232 N N . ALA A 1 158 ? 19.424 -1.718 6.508 1.00 95.50 158 ALA A N 1
ATOM 1233 C CA . ALA A 1 158 ? 19.914 -2.559 7.591 1.00 95.50 158 ALA A CA 1
ATOM 1234 C C . ALA A 1 158 ? 20.203 -3.969 7.077 1.00 95.50 158 ALA A C 1
ATOM 1236 O O . ALA A 1 158 ? 19.547 -4.453 6.160 1.00 95.50 158 ALA A O 1
ATOM 1237 N N . ASP A 1 159 ? 21.187 -4.637 7.669 1.00 92.69 159 ASP A N 1
ATOM 1238 C CA . ASP A 1 159 ? 21.368 -6.071 7.465 1.00 92.69 159 ASP A CA 1
ATOM 1239 C C . ASP A 1 159 ? 20.186 -6.829 8.087 1.00 92.69 159 ASP A C 1
ATOM 1241 O O . ASP A 1 159 ? 19.780 -6.527 9.211 1.00 92.69 159 ASP A O 1
ATOM 1245 N N . SER A 1 160 ? 19.616 -7.788 7.359 1.00 88.38 160 SER A N 1
ATOM 1246 C CA . SER A 1 160 ? 18.528 -8.625 7.874 1.00 88.38 160 SER A CA 1
ATOM 1247 C C . SER A 1 160 ? 18.992 -9.722 8.832 1.00 88.38 160 SER A C 1
ATOM 1249 O O . SER A 1 160 ? 18.161 -10.362 9.477 1.00 88.38 160 SER A O 1
ATOM 1251 N N . GLY A 1 161 ? 20.302 -9.973 8.913 1.00 82.56 161 GLY A N 1
ATOM 1252 C CA . GLY A 1 161 ? 20.882 -11.050 9.707 1.00 82.56 161 GLY A CA 1
ATOM 1253 C C . GLY A 1 161 ? 20.637 -12.447 9.133 1.00 82.56 161 GLY A C 1
ATOM 1254 O O . GLY A 1 161 ? 20.875 -13.431 9.835 1.00 82.56 161 GLY A O 1
ATOM 1255 N N . HIS A 1 162 ? 20.153 -12.563 7.891 1.00 78.62 162 HIS A N 1
ATOM 1256 C CA . HIS A 1 162 ? 20.054 -13.850 7.203 1.00 78.62 162 HIS A CA 1
ATOM 1257 C C . HIS A 1 162 ? 21.452 -14.415 6.926 1.00 78.62 162 HIS A C 1
ATOM 1259 O O . HIS A 1 162 ? 22.328 -13.730 6.408 1.00 78.62 162 HIS A O 1
ATOM 1265 N N . THR A 1 163 ? 21.670 -15.682 7.281 1.00 76.06 163 THR A N 1
ATOM 1266 C CA . THR A 1 163 ? 22.988 -16.329 7.161 1.00 76.06 163 THR A CA 1
ATOM 1267 C C . THR A 1 163 ? 23.311 -16.774 5.741 1.00 76.06 163 THR A C 1
ATOM 1269 O O . THR A 1 163 ? 24.481 -16.843 5.372 1.00 76.06 163 THR A O 1
ATOM 1272 N N . ASP A 1 164 ? 22.280 -17.076 4.954 1.00 78.69 164 ASP A N 1
ATOM 1273 C CA . ASP A 1 164 ? 22.424 -17.782 3.678 1.00 78.69 164 ASP A CA 1
ATOM 1274 C C . ASP A 1 164 ? 22.331 -16.840 2.466 1.00 78.69 164 ASP A C 1
ATOM 1276 O O . ASP A 1 164 ? 22.577 -17.250 1.331 1.00 78.69 164 ASP A O 1
ATOM 1280 N N . MET A 1 165 ? 21.975 -15.572 2.692 1.00 84.12 165 MET A N 1
ATOM 1281 C CA . MET A 1 165 ? 21.762 -14.575 1.648 1.00 84.12 165 MET A CA 1
ATOM 1282 C C . MET A 1 165 ? 22.062 -13.169 2.172 1.00 84.12 165 MET A C 1
ATOM 1284 O O . MET A 1 165 ? 21.562 -12.787 3.228 1.00 84.12 165 MET A O 1
ATOM 1288 N N . ASP A 1 166 ? 22.828 -12.387 1.404 1.00 90.50 166 ASP A N 1
ATOM 1289 C CA . ASP A 1 166 ? 22.970 -10.948 1.648 1.00 90.50 166 ASP A CA 1
ATOM 1290 C C . ASP A 1 166 ? 21.660 -10.245 1.277 1.00 90.50 166 ASP A C 1
ATOM 1292 O O . ASP A 1 166 ? 21.384 -9.976 0.104 1.00 90.50 166 ASP A O 1
ATOM 1296 N N . TYR A 1 167 ? 20.832 -10.023 2.295 1.00 95.56 167 TYR A N 1
ATOM 1297 C CA . TYR A 1 167 ? 19.524 -9.399 2.179 1.00 95.56 167 TYR A CA 1
ATOM 1298 C C . TYR A 1 167 ? 19.468 -8.155 3.066 1.00 95.56 167 TYR A C 1
ATOM 1300 O O . TYR A 1 167 ? 19.657 -8.230 4.289 1.00 95.56 167 TYR A O 1
ATOM 1308 N N . ARG A 1 168 ? 19.209 -7.000 2.447 1.00 97.62 168 ARG A N 1
ATOM 1309 C CA . ARG A 1 168 ? 19.133 -5.696 3.112 1.00 97.62 168 ARG A CA 1
ATOM 1310 C C . ARG A 1 168 ? 17.680 -5.290 3.317 1.00 97.62 168 ARG A C 1
ATOM 1312 O O . ARG A 1 168 ? 16.890 -5.295 2.382 1.00 97.62 168 ARG A O 1
ATOM 1319 N N . ILE A 1 169 ? 17.346 -4.867 4.530 1.00 98.06 169 ILE A N 1
ATOM 1320 C CA . ILE A 1 169 ? 16.064 -4.242 4.853 1.00 98.06 169 ILE A CA 1
ATOM 1321 C C . ILE A 1 169 ? 16.127 -2.762 4.497 1.00 98.06 169 ILE A C 1
ATOM 1323 O O . ILE A 1 169 ? 16.962 -2.030 5.027 1.00 98.06 169 ILE A O 1
ATOM 1327 N N . ILE A 1 170 ? 15.215 -2.321 3.641 1.00 98.75 170 ILE A N 1
ATOM 1328 C CA . ILE A 1 170 ? 14.991 -0.929 3.264 1.00 98.75 170 ILE A CA 1
ATOM 1329 C C . ILE A 1 170 ? 14.060 -0.278 4.286 1.00 98.75 170 ILE A C 1
ATOM 1331 O O . ILE A 1 170 ? 12.959 -0.772 4.539 1.00 98.75 170 ILE A O 1
ATOM 1335 N N . ASN A 1 171 ? 14.474 0.862 4.839 1.00 98.25 171 ASN A N 1
ATOM 1336 C CA . ASN A 1 171 ? 13.684 1.634 5.791 1.00 98.25 171 ASN A CA 1
ATOM 1337 C C . ASN A 1 171 ? 13.403 3.053 5.281 1.00 98.25 171 ASN A C 1
ATOM 1339 O O . ASN A 1 171 ? 14.324 3.811 4.962 1.00 98.25 171 ASN A O 1
ATOM 1343 N N . ALA A 1 172 ? 12.124 3.428 5.296 1.00 97.50 172 ALA A N 1
ATOM 1344 C CA . ALA A 1 172 ? 11.648 4.797 5.149 1.00 97.50 172 ALA A CA 1
ATOM 1345 C C . ALA A 1 172 ? 11.397 5.383 6.546 1.00 97.50 172 ALA A C 1
ATOM 1347 O O . ALA A 1 172 ? 10.402 5.080 7.211 1.00 97.50 172 ALA A O 1
ATOM 1348 N N . GLY A 1 173 ? 12.345 6.187 7.033 1.00 93.94 173 GLY A N 1
ATOM 1349 C CA . GLY A 1 173 ? 12.343 6.629 8.427 1.00 93.94 173 GLY A CA 1
ATOM 1350 C C . GLY A 1 173 ? 12.401 5.434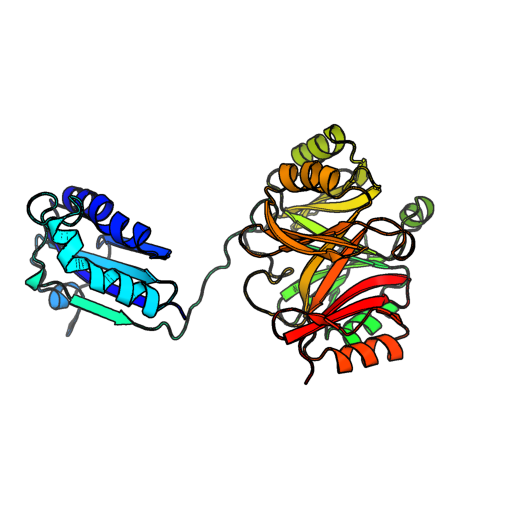 9.385 1.00 93.94 173 GLY A C 1
ATOM 1351 O O . GLY A 1 173 ? 13.318 4.622 9.307 1.00 93.94 173 GLY A O 1
ATOM 1352 N N . ALA A 1 174 ? 11.419 5.324 10.282 1.00 88.56 174 ALA A N 1
ATOM 1353 C CA . ALA A 1 174 ? 11.325 4.228 11.251 1.00 88.56 174 ALA A CA 1
ATOM 1354 C C . ALA A 1 174 ? 10.629 2.965 10.707 1.00 88.56 174 ALA A C 1
ATOM 1356 O O . ALA A 1 174 ? 10.545 1.965 11.417 1.00 88.56 174 ALA A O 1
ATOM 1357 N N . ASN A 1 175 ? 10.101 3.009 9.481 1.00 93.00 175 ASN A N 1
ATOM 1358 C CA . ASN A 1 175 ? 9.298 1.930 8.919 1.00 93.00 175 ASN A CA 1
ATOM 1359 C C . ASN A 1 175 ? 10.133 1.099 7.952 1.00 93.00 175 ASN A C 1
ATOM 1361 O O . ASN A 1 175 ? 10.700 1.645 7.007 1.00 93.00 175 ASN A O 1
ATOM 1365 N N . SER A 1 176 ? 10.144 -0.217 8.131 1.00 95.69 176 SER A N 1
ATOM 1366 C CA . SER A 1 176 ? 10.671 -1.129 7.120 1.00 95.69 176 SER A CA 1
ATOM 1367 C C . SER A 1 176 ? 9.659 -1.267 5.982 1.00 95.69 176 SER A C 1
ATOM 1369 O O . SER A 1 176 ? 8.483 -1.541 6.225 1.00 95.69 176 SER A O 1
ATOM 1371 N N . VAL A 1 177 ? 10.105 -1.022 4.752 1.00 97.88 177 VAL A N 1
ATOM 1372 C CA . VAL A 1 177 ? 9.230 -0.902 3.572 1.00 97.88 177 VAL A CA 1
ATOM 1373 C C . VAL A 1 177 ? 9.600 -1.850 2.438 1.00 97.88 177 VAL A C 1
ATOM 1375 O O . VAL A 1 177 ? 8.804 -2.025 1.516 1.00 97.88 177 VAL A O 1
ATOM 1378 N N . GLY A 1 178 ? 10.780 -2.466 2.489 1.00 98.00 178 GLY A N 1
ATOM 1379 C CA . GLY A 1 178 ? 11.197 -3.372 1.437 1.00 98.00 178 GLY A CA 1
ATOM 1380 C C . GLY A 1 178 ? 12.497 -4.117 1.693 1.00 98.00 178 GLY A C 1
ATOM 1381 O O . GLY A 1 178 ? 13.166 -3.920 2.708 1.00 98.00 178 GLY A O 1
ATOM 1382 N N . GLY A 1 179 ? 12.822 -4.987 0.750 1.00 98.19 179 GLY A N 1
ATOM 1383 C CA . GLY A 1 179 ? 14.040 -5.770 0.655 1.00 98.19 179 GLY A CA 1
ATOM 1384 C C . GLY A 1 179 ? 14.908 -5.312 -0.503 1.00 98.19 179 GLY A C 1
ATOM 1385 O O . GLY A 1 179 ? 14.430 -4.702 -1.464 1.00 98.19 179 GLY A O 1
ATOM 1386 N N . LEU A 1 180 ? 16.196 -5.594 -0.389 1.00 98.44 180 LEU A N 1
ATOM 1387 C CA . LEU A 1 180 ? 17.154 -5.443 -1.464 1.00 98.44 180 LEU A CA 1
ATOM 1388 C C . LEU A 1 180 ? 18.121 -6.618 -1.419 1.00 98.44 180 LEU A C 1
ATOM 1390 O O . LEU A 1 180 ? 18.750 -6.876 -0.388 1.00 98.44 180 LEU A O 1
ATOM 1394 N N . MET A 1 181 ? 18.280 -7.289 -2.556 1.00 97.56 181 MET A N 1
ATOM 1395 C CA . MET A 1 181 ? 19.226 -8.390 -2.700 1.00 97.56 181 MET A CA 1
ATOM 1396 C C . MET A 1 181 ? 19.842 -8.467 -4.094 1.00 97.56 181 MET A C 1
ATOM 1398 O O . MET A 1 181 ? 19.302 -7.973 -5.089 1.00 97.56 181 MET A O 1
ATOM 1402 N N . ALA A 1 182 ? 20.995 -9.129 -4.164 1.00 97.50 182 ALA A N 1
ATOM 1403 C CA . ALA A 1 182 ? 21.659 -9.404 -5.426 1.00 97.50 182 ALA A CA 1
ATOM 1404 C C . ALA A 1 182 ? 20.910 -10.481 -6.226 1.00 97.50 182 ALA A C 1
ATOM 1406 O O . ALA A 1 182 ? 20.529 -11.527 -5.696 1.00 97.50 182 ALA A O 1
ATOM 1407 N N . ILE A 1 183 ? 20.792 -10.273 -7.536 1.00 97.31 183 ILE A N 1
ATOM 1408 C CA . ILE A 1 183 ? 20.396 -11.320 -8.476 1.00 97.31 183 ILE A CA 1
ATOM 1409 C C . ILE A 1 183 ? 21.484 -12.391 -8.467 1.00 97.31 183 ILE A C 1
ATOM 1411 O O . ILE A 1 183 ? 22.637 -12.150 -8.830 1.00 97.31 183 ILE A O 1
ATOM 1415 N N . THR A 1 184 ? 21.115 -13.600 -8.055 1.00 94.81 184 THR A N 1
ATOM 1416 C CA . THR A 1 184 ? 22.045 -14.733 -8.054 1.00 94.81 184 THR A CA 1
ATOM 1417 C C . THR A 1 184 ? 22.320 -15.214 -9.479 1.00 94.81 184 THR A C 1
ATOM 1419 O O . THR A 1 184 ? 21.502 -15.036 -10.384 1.00 94.81 184 THR A O 1
ATOM 1422 N N . LYS A 1 185 ? 23.452 -15.899 -9.697 1.00 94.56 185 LYS A N 1
ATOM 1423 C CA . LYS A 1 185 ? 23.764 -16.472 -11.015 1.00 94.56 185 LYS A CA 1
ATOM 1424 C C . LYS A 1 185 ? 22.641 -17.389 -11.545 1.00 94.56 185 LYS A C 1
ATOM 1426 O O . LYS A 1 185 ? 22.254 -17.196 -12.694 1.00 94.56 185 LYS A O 1
ATOM 1431 N N . PRO A 1 186 ? 22.065 -18.323 -10.757 1.00 93.94 186 PRO A N 1
ATOM 1432 C CA . PRO A 1 186 ? 20.941 -19.131 -11.230 1.00 93.94 186 PRO A CA 1
ATOM 1433 C C . PRO A 1 186 ? 19.715 -18.305 -11.637 1.00 93.94 186 PRO A C 1
ATOM 1435 O O . PRO A 1 186 ? 19.047 -18.661 -12.603 1.00 93.94 186 PRO A O 1
ATOM 1438 N N . MET A 1 187 ? 19.424 -17.201 -10.941 1.00 95.12 187 MET A N 1
ATOM 1439 C CA . MET A 1 187 ? 18.333 -16.296 -11.323 1.00 95.12 187 MET A CA 1
ATOM 1440 C C . MET A 1 187 ? 18.627 -15.622 -12.670 1.00 95.12 187 MET A C 1
ATOM 1442 O O . MET A 1 187 ? 17.784 -15.654 -13.564 1.00 95.12 187 MET A O 1
ATOM 1446 N N . ALA A 1 188 ? 19.834 -15.072 -12.843 1.00 96.00 188 ALA A N 1
ATOM 1447 C CA . ALA A 1 188 ? 20.254 -14.434 -14.093 1.00 96.00 188 ALA A CA 1
ATOM 1448 C C . ALA A 1 188 ? 20.254 -15.416 -15.280 1.00 96.00 188 ALA A C 1
ATOM 1450 O O . ALA A 1 188 ? 19.754 -15.086 -16.353 1.00 96.00 188 ALA A O 1
ATOM 1451 N N . ASP A 1 189 ? 20.733 -16.649 -15.075 1.00 95.88 189 ASP A N 1
ATOM 1452 C CA . ASP A 1 189 ? 20.717 -17.715 -16.089 1.00 95.88 189 ASP A CA 1
ATOM 1453 C C . ASP A 1 189 ? 19.282 -18.090 -16.526 1.00 95.88 189 ASP A C 1
ATOM 1455 O O . ASP A 1 189 ? 19.089 -18.624 -17.616 1.00 95.88 189 ASP A O 1
ATOM 1459 N N . ASN A 1 190 ? 18.273 -17.786 -15.698 1.00 92.06 190 ASN A N 1
ATOM 1460 C CA . ASN A 1 190 ? 16.847 -17.972 -15.990 1.00 92.06 190 ASN A CA 1
ATOM 1461 C C . ASN A 1 190 ? 16.129 -16.669 -16.396 1.00 92.06 190 ASN A C 1
ATOM 1463 O O . ASN A 1 190 ? 14.899 -16.620 -16.418 1.00 92.06 190 ASN A O 1
ATOM 1467 N N . GLY A 1 191 ? 16.881 -15.624 -16.748 1.00 92.25 191 GLY A N 1
ATOM 1468 C CA . GLY A 1 191 ? 16.344 -14.384 -17.309 1.00 92.25 191 GLY A CA 1
ATOM 1469 C C . GLY A 1 191 ? 15.925 -13.331 -16.284 1.00 92.25 191 GLY A C 1
ATOM 1470 O O . GLY A 1 191 ? 15.287 -12.354 -16.670 1.00 92.25 191 GLY A O 1
ATOM 1471 N N . ALA A 1 192 ? 16.272 -13.490 -15.002 1.00 95.12 192 ALA A N 1
ATOM 1472 C CA . ALA A 1 192 ? 16.082 -12.416 -14.033 1.00 95.12 192 ALA A CA 1
ATOM 1473 C C . ALA A 1 192 ? 16.974 -11.214 -14.380 1.00 95.12 192 ALA A C 1
ATOM 1475 O O . ALA A 1 192 ? 18.159 -11.364 -14.685 1.00 95.12 192 ALA A O 1
ATOM 1476 N N . ALA A 1 193 ? 16.398 -10.022 -14.288 1.00 96.12 193 ALA A N 1
ATOM 1477 C CA . ALA A 1 193 ? 17.062 -8.743 -14.496 1.00 96.12 193 ALA A CA 1
ATOM 1478 C C . ALA A 1 193 ? 16.687 -7.783 -13.355 1.00 96.12 193 ALA A C 1
ATOM 1480 O O . ALA A 1 193 ? 15.722 -8.068 -12.636 1.00 96.12 193 ALA A O 1
ATOM 1481 N N . PRO A 1 194 ? 17.427 -6.674 -13.163 1.00 98.31 194 PRO A N 1
ATOM 1482 C CA . PRO A 1 194 ? 17.119 -5.708 -12.116 1.00 98.31 194 PRO A CA 1
ATOM 1483 C C . PRO A 1 194 ? 15.666 -5.234 -12.180 1.00 98.31 194 PRO A C 1
ATOM 1485 O O . PRO A 1 194 ? 15.185 -4.826 -13.238 1.00 98.31 194 PRO A O 1
ATOM 1488 N N . THR A 1 195 ? 14.939 -5.360 -11.071 1.00 98.00 195 THR A N 1
ATOM 1489 C CA . THR A 1 195 ? 13.486 -5.158 -11.056 1.00 98.00 195 THR A CA 1
ATOM 1490 C C . THR A 1 195 ? 12.951 -4.896 -9.652 1.00 98.00 195 THR A C 1
ATOM 1492 O O . THR A 1 195 ? 13.473 -5.429 -8.670 1.00 98.00 195 THR A O 1
ATOM 1495 N N . TRP A 1 196 ? 11.884 -4.097 -9.583 1.00 98.62 196 TRP A N 1
ATOM 1496 C CA . TRP A 1 196 ? 11.062 -3.931 -8.392 1.00 98.62 196 TRP A CA 1
ATOM 1497 C C . TRP A 1 196 ? 9.873 -4.888 -8.416 1.00 98.62 196 TRP A C 1
ATOM 1499 O O . TRP A 1 196 ? 9.180 -5.030 -9.423 1.00 98.62 196 TRP A O 1
ATOM 1509 N N . LEU A 1 197 ? 9.620 -5.529 -7.280 1.00 98.50 197 LEU A N 1
ATOM 1510 C CA . LEU A 1 197 ? 8.546 -6.499 -7.097 1.00 98.50 197 LEU A CA 1
ATOM 1511 C C . LEU A 1 197 ? 7.700 -6.100 -5.891 1.00 98.50 197 LEU A C 1
ATOM 1513 O O . LEU A 1 197 ? 8.221 -5.610 -4.892 1.00 98.50 197 LEU A O 1
ATOM 1517 N N . GLY A 1 198 ? 6.391 -6.328 -5.973 1.00 98.38 198 GLY A N 1
ATOM 1518 C CA . GLY A 1 198 ? 5.475 -6.152 -4.847 1.00 98.38 198 GLY A CA 1
ATOM 1519 C C . GLY A 1 198 ? 5.080 -7.488 -4.224 1.00 98.38 198 GLY A C 1
ATOM 1520 O O . GLY A 1 198 ? 4.928 -8.486 -4.932 1.00 98.38 198 GLY A O 1
ATOM 1521 N N . TYR A 1 199 ? 4.891 -7.492 -2.906 1.00 98.62 199 TYR A N 1
ATOM 1522 C CA . TYR A 1 199 ? 4.357 -8.616 -2.142 1.00 98.62 199 TYR A CA 1
ATOM 1523 C C . TYR A 1 199 ? 2.903 -8.336 -1.800 1.00 98.62 199 TYR A C 1
ATOM 1525 O O . TYR A 1 199 ? 2.607 -7.369 -1.094 1.00 98.62 199 TYR A O 1
ATOM 1533 N N . VAL A 1 200 ? 2.016 -9.211 -2.258 1.00 98.56 200 VAL A N 1
ATOM 1534 C CA . VAL A 1 200 ? 0.589 -9.153 -1.951 1.00 98.56 200 VAL A CA 1
ATOM 1535 C C . VAL A 1 200 ? 0.273 -10.136 -0.825 1.00 98.56 200 VAL A C 1
ATOM 1537 O O . VAL A 1 200 ? 0.628 -11.317 -0.892 1.00 98.56 200 VAL A O 1
ATOM 1540 N N . ALA A 1 201 ? -0.375 -9.648 0.230 1.00 97.81 201 ALA A N 1
ATOM 1541 C CA . ALA A 1 201 ? -0.796 -10.463 1.359 1.00 97.81 201 ALA A CA 1
ATOM 1542 C C . ALA A 1 201 ? -1.866 -11.477 0.940 1.00 97.81 201 ALA A C 1
ATOM 1544 O O . ALA A 1 201 ? -2.793 -11.135 0.208 1.00 97.81 201 ALA A O 1
ATOM 1545 N N . VAL A 1 202 ? -1.775 -12.708 1.443 1.00 98.00 202 VAL A N 1
ATOM 1546 C CA . VAL A 1 202 ? -2.782 -13.763 1.255 1.00 98.00 202 VAL A CA 1
ATOM 1547 C C . VAL A 1 202 ? -2.960 -14.597 2.520 1.00 98.00 202 VAL A C 1
ATOM 1549 O O . VAL A 1 202 ? -2.034 -14.739 3.321 1.00 98.00 202 VAL A O 1
ATOM 1552 N N . ASP A 1 203 ? -4.143 -15.189 2.688 1.00 95.31 203 ASP A N 1
ATOM 1553 C CA . ASP A 1 203 ? -4.438 -16.062 3.833 1.00 95.31 203 ASP A CA 1
ATOM 1554 C C . ASP A 1 203 ? -3.749 -17.428 3.737 1.00 95.31 203 ASP A C 1
ATOM 1556 O O . ASP A 1 203 ? -3.396 -18.025 4.760 1.00 95.31 203 ASP A O 1
ATOM 1560 N N . ASP A 1 204 ? -3.557 -17.926 2.515 1.00 97.44 204 ASP A N 1
ATOM 1561 C CA . ASP A 1 204 ? -2.948 -19.219 2.218 1.00 97.44 204 ASP A CA 1
ATOM 1562 C C . ASP A 1 204 ? -2.133 -19.122 0.920 1.00 97.44 204 ASP A C 1
ATOM 1564 O O . ASP A 1 204 ? -2.668 -18.910 -0.174 1.00 97.44 204 ASP A O 1
ATOM 1568 N N . VAL A 1 205 ? -0.811 -19.245 1.050 1.00 98.69 205 VAL A N 1
ATOM 1569 C CA . VAL A 1 205 ? 0.122 -19.125 -0.077 1.00 98.69 205 VAL A CA 1
ATOM 1570 C C . VAL A 1 205 ? -0.028 -20.294 -1.041 1.00 98.69 205 VAL A C 1
ATOM 1572 O O . VAL A 1 205 ? -0.045 -20.074 -2.248 1.00 98.69 205 VAL A O 1
ATOM 1575 N N . ASP A 1 206 ? -0.167 -21.520 -0.541 1.00 98.62 206 ASP A N 1
ATOM 1576 C CA . ASP A 1 206 ? -0.230 -22.713 -1.387 1.00 98.62 206 ASP A CA 1
ATOM 1577 C C . ASP A 1 206 ? -1.532 -22.739 -2.193 1.00 98.62 206 ASP A C 1
ATOM 1579 O O . ASP A 1 206 ? -1.516 -22.999 -3.400 1.00 98.62 206 ASP A O 1
ATOM 1583 N N . GLN A 1 207 ? -2.655 -22.386 -1.558 1.00 98.44 207 GLN A N 1
ATOM 1584 C CA . GLN A 1 207 ? -3.937 -22.243 -2.244 1.00 98.44 207 GLN A CA 1
ATOM 1585 C C . GLN A 1 207 ? -3.884 -21.137 -3.304 1.00 98.44 207 GLN A C 1
ATOM 1587 O O . GLN A 1 207 ? -4.366 -21.332 -4.423 1.00 98.44 207 GLN A O 1
ATOM 1592 N N . THR A 1 208 ? -3.276 -19.991 -2.980 1.00 98.69 208 THR A N 1
ATOM 1593 C CA . THR A 1 208 ? -3.139 -18.880 -3.932 1.00 98.69 208 THR A CA 1
ATOM 1594 C C . THR A 1 208 ? -2.270 -19.285 -5.122 1.00 98.69 208 THR A C 1
ATOM 1596 O O . THR A 1 208 ? -2.651 -19.049 -6.266 1.00 98.69 208 THR A O 1
ATOM 1599 N N . VAL A 1 209 ? -1.136 -19.949 -4.881 1.00 98.81 209 VAL A N 1
ATOM 1600 C CA . VAL A 1 209 ? -0.239 -20.457 -5.930 1.00 98.81 209 VAL A CA 1
ATOM 1601 C C . VAL A 1 209 ? -0.963 -21.443 -6.852 1.00 98.81 209 VAL A C 1
ATOM 1603 O O . VAL A 1 209 ? -0.847 -21.340 -8.075 1.00 98.81 209 VAL A O 1
ATOM 1606 N N . ALA A 1 210 ? -1.758 -22.362 -6.297 1.00 98.31 210 ALA A N 1
ATOM 1607 C CA . ALA A 1 210 ? -2.580 -23.270 -7.094 1.00 98.31 210 ALA A CA 1
ATOM 1608 C C . ALA A 1 210 ? -3.623 -22.511 -7.938 1.00 98.31 210 ALA A C 1
ATOM 1610 O O . ALA A 1 210 ? -3.794 -22.805 -9.123 1.00 98.31 210 ALA A O 1
ATOM 1611 N N . GLY A 1 211 ? -4.279 -21.501 -7.353 1.00 98.19 211 GLY A N 1
ATOM 1612 C CA . GLY A 1 211 ? -5.229 -20.629 -8.048 1.00 98.19 211 GLY A CA 1
ATOM 1613 C C . GLY A 1 211 ? -4.592 -19.840 -9.195 1.00 98.19 211 GLY A C 1
ATOM 1614 O O . GLY A 1 211 ? -5.173 -19.746 -10.274 1.00 98.19 211 GLY A O 1
ATOM 1615 N N . ILE A 1 212 ? -3.371 -19.341 -9.000 1.00 98.56 212 ILE A N 1
ATOM 1616 C CA . ILE A 1 212 ? -2.577 -18.675 -10.038 1.00 98.56 212 ILE A CA 1
ATOM 1617 C C . ILE A 1 212 ? -2.287 -19.632 -11.198 1.00 98.56 212 ILE A C 1
ATOM 1619 O O . ILE A 1 212 ? -2.532 -19.284 -12.354 1.00 98.56 212 ILE A O 1
ATOM 1623 N N . GLY A 1 213 ? -1.824 -20.851 -10.904 1.00 97.88 213 GLY A N 1
ATOM 1624 C CA . GLY A 1 213 ? -1.550 -21.864 -11.927 1.00 97.88 213 GLY A CA 1
ATOM 1625 C C . GLY A 1 213 ? -2.798 -22.246 -12.730 1.00 97.88 213 GLY A C 1
ATOM 1626 O O . GLY A 1 213 ? -2.750 -22.321 -13.956 1.00 97.88 213 GLY A O 1
ATOM 1627 N N . ALA A 1 214 ? -3.946 -22.399 -12.062 1.00 97.62 214 ALA A N 1
ATOM 1628 C CA . ALA A 1 214 ? -5.227 -22.679 -12.716 1.00 97.62 214 ALA A CA 1
ATOM 1629 C C . ALA A 1 214 ? -5.691 -21.553 -13.661 1.00 97.62 214 ALA A C 1
ATOM 1631 O O . ALA A 1 214 ? -6.481 -21.799 -14.571 1.00 97.62 214 ALA A O 1
ATOM 1632 N N . ARG A 1 215 ? -5.187 -20.329 -13.467 1.00 97.56 215 ARG A N 1
ATOM 1633 C CA . ARG A 1 215 ? -5.485 -19.143 -14.284 1.00 97.56 215 ARG A CA 1
ATOM 1634 C C . ARG A 1 215 ? -4.405 -18.835 -15.325 1.00 97.56 215 ARG A C 1
ATOM 1636 O O . ARG A 1 215 ? -4.406 -17.752 -15.898 1.00 97.56 215 ARG A O 1
ATOM 1643 N N . GLY A 1 216 ? -3.495 -19.777 -15.579 1.00 97.69 216 GLY A N 1
ATOM 1644 C CA . GLY A 1 216 ? -2.443 -19.643 -16.589 1.00 97.69 216 GLY A CA 1
ATOM 1645 C C . GLY A 1 216 ? -1.211 -18.867 -16.126 1.00 97.69 216 GLY A C 1
ATOM 1646 O O . GLY A 1 216 ? -0.349 -18.571 -16.948 1.00 97.69 216 GLY A O 1
ATOM 1647 N N . GLY A 1 217 ? -1.113 -18.537 -14.837 1.00 98.38 217 GLY A N 1
ATOM 1648 C CA . GLY A 1 217 ? 0.110 -17.992 -14.262 1.00 98.38 217 GLY A CA 1
ATOM 1649 C C . GLY A 1 217 ? 1.178 -19.062 -14.027 1.00 98.38 217 GLY A C 1
ATOM 1650 O O . GLY A 1 217 ? 0.977 -20.260 -14.245 1.00 98.38 217 GLY A O 1
ATOM 1651 N N . HIS A 1 218 ? 2.339 -18.623 -13.554 1.00 98.12 218 HIS A N 1
ATOM 1652 C CA . HIS A 1 218 ? 3.522 -19.457 -13.387 1.00 98.12 218 HIS A CA 1
ATOM 1653 C C . HIS A 1 218 ? 4.102 -19.347 -11.982 1.00 98.12 218 HIS A C 1
ATOM 1655 O O . HIS A 1 218 ? 4.100 -18.280 -11.379 1.00 98.12 218 HIS A O 1
ATOM 1661 N N . VAL A 1 219 ? 4.673 -20.443 -11.489 1.00 98.25 219 VAL A N 1
ATOM 1662 C CA . VAL A 1 219 ? 5.485 -20.440 -10.269 1.00 98.25 219 VAL A CA 1
ATOM 1663 C C . VAL A 1 219 ? 6.941 -20.229 -10.667 1.00 98.25 219 VAL A C 1
ATOM 1665 O O . VAL A 1 219 ? 7.476 -21.007 -11.455 1.00 98.25 219 VAL A O 1
ATOM 1668 N N . LEU A 1 220 ? 7.565 -19.174 -10.144 1.00 96.69 220 LEU A N 1
ATOM 1669 C CA . LEU A 1 220 ? 8.978 -18.853 -10.372 1.00 96.69 220 LEU A CA 1
ATOM 1670 C C . LEU A 1 220 ? 9.849 -19.334 -9.208 1.00 96.69 220 LEU A C 1
ATOM 1672 O O . LEU A 1 220 ? 10.931 -19.875 -9.419 1.00 96.69 220 LEU A O 1
ATOM 1676 N N . MET A 1 221 ? 9.337 -19.196 -7.986 1.00 96.12 221 MET A N 1
ATOM 1677 C CA . MET A 1 221 ? 9.911 -19.744 -6.764 1.00 96.12 221 MET A CA 1
ATOM 1678 C C . MET A 1 221 ? 8.795 -20.459 -5.992 1.00 96.12 221 MET A C 1
ATOM 1680 O O . MET A 1 221 ? 7.803 -19.806 -5.648 1.00 96.12 221 MET A O 1
ATOM 1684 N N . PRO A 1 222 ? 8.918 -21.776 -5.732 1.00 97.50 222 PRO A N 1
ATOM 1685 C CA . PRO A 1 222 ? 7.934 -22.522 -4.954 1.00 97.50 222 PRO A CA 1
ATOM 1686 C C . PRO A 1 222 ? 7.687 -21.909 -3.575 1.00 97.50 222 PRO A C 1
ATOM 1688 O O . PRO A 1 222 ? 8.558 -21.244 -3.016 1.00 97.50 222 PRO A O 1
ATOM 1691 N N . ALA A 1 223 ? 6.505 -22.179 -3.020 1.00 98.38 223 ALA A N 1
ATOM 1692 C CA . ALA A 1 223 ? 6.151 -21.708 -1.692 1.00 98.38 223 ALA A CA 1
ATOM 1693 C C . ALA A 1 223 ? 7.117 -22.260 -0.633 1.00 98.38 223 ALA A C 1
ATOM 1695 O O . ALA A 1 223 ? 7.340 -23.471 -0.547 1.00 98.38 223 ALA A O 1
ATOM 1696 N N . MET A 1 224 ? 7.668 -21.370 0.185 1.00 97.44 224 MET A N 1
ATOM 1697 C CA . MET A 1 224 ? 8.603 -21.714 1.250 1.00 97.44 224 MET A CA 1
ATOM 1698 C C . MET A 1 224 ? 8.377 -20.851 2.485 1.00 97.44 224 MET A C 1
ATOM 1700 O O . MET A 1 224 ? 7.893 -19.721 2.392 1.00 97.44 224 MET A O 1
ATOM 1704 N N . ASP A 1 225 ? 8.745 -21.391 3.643 1.00 96.25 225 ASP A N 1
ATOM 1705 C CA . ASP A 1 225 ? 8.697 -20.669 4.909 1.00 96.25 225 ASP A CA 1
ATOM 1706 C C . ASP A 1 225 ? 10.032 -19.967 5.162 1.00 96.25 225 ASP A C 1
ATOM 1708 O O . ASP A 1 225 ? 11.101 -20.569 5.043 1.00 96.25 225 ASP A O 1
ATOM 1712 N N . ILE A 1 226 ? 9.958 -18.699 5.554 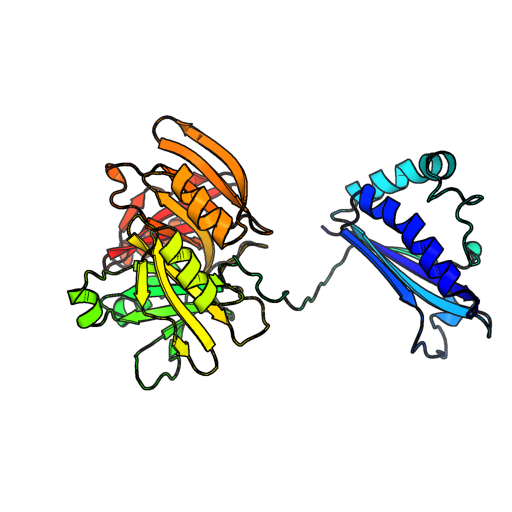1.00 91.12 226 ILE A N 1
ATOM 1713 C CA . ILE A 1 226 ? 11.080 -17.924 6.071 1.00 91.12 226 ILE A CA 1
ATOM 1714 C C . ILE A 1 226 ? 10.853 -17.747 7.578 1.00 91.12 226 ILE A C 1
ATOM 1716 O O . ILE A 1 226 ? 9.861 -17.115 7.972 1.00 91.12 226 ILE A O 1
ATOM 1720 N N . PRO A 1 227 ? 11.737 -18.292 8.438 1.00 87.88 227 PRO A N 1
ATOM 1721 C CA . PRO A 1 227 ? 11.595 -18.191 9.886 1.00 87.88 227 PRO A CA 1
ATOM 1722 C C . PRO A 1 227 ? 11.364 -16.750 10.354 1.00 87.88 227 PRO A C 1
ATOM 1724 O O . PRO A 1 227 ? 12.078 -15.840 9.946 1.00 87.88 227 PRO A O 1
ATOM 1727 N N . MET A 1 228 ? 10.369 -16.548 11.225 1.00 84.56 228 MET A N 1
ATOM 1728 C CA . MET A 1 228 ? 9.966 -15.249 11.796 1.00 84.56 228 MET A CA 1
ATOM 1729 C C . MET 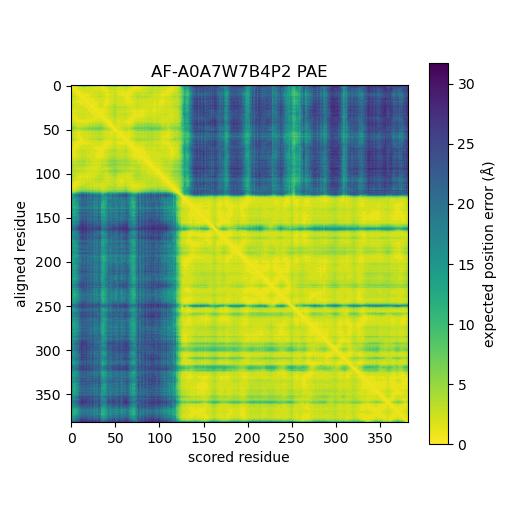A 1 228 ? 9.364 -14.230 10.812 1.00 84.56 228 MET A C 1
ATOM 1731 O O . MET A 1 228 ? 8.829 -13.217 11.261 1.00 84.56 228 MET A O 1
ATOM 1735 N N . VAL A 1 229 ? 9.407 -14.488 9.504 1.00 90.81 229 VAL A N 1
ATOM 1736 C CA . VAL A 1 229 ? 8.916 -13.572 8.463 1.00 90.81 229 VAL A CA 1
ATOM 1737 C C . VAL A 1 229 ? 7.547 -14.023 7.955 1.00 90.81 229 VAL A C 1
ATOM 1739 O O . VAL A 1 229 ? 6.577 -13.264 8.015 1.00 90.81 229 VAL A O 1
ATOM 1742 N N . GLY A 1 230 ? 7.430 -15.273 7.507 1.00 94.12 230 GLY A N 1
ATOM 1743 C CA . GLY A 1 230 ? 6.187 -15.817 6.965 1.00 94.12 230 GLY A CA 1
ATOM 1744 C C . GLY A 1 230 ? 6.417 -16.826 5.848 1.00 94.12 230 GLY A C 1
ATOM 1745 O O . GLY A 1 230 ? 7.540 -17.260 5.607 1.00 94.12 230 GLY A O 1
ATOM 1746 N N . ARG A 1 231 ? 5.337 -17.187 5.156 1.00 97.94 231 ARG A N 1
ATOM 1747 C CA . ARG A 1 231 ? 5.376 -18.057 3.976 1.00 97.94 231 ARG A CA 1
ATOM 1748 C C . ARG A 1 231 ? 5.301 -17.202 2.723 1.00 97.94 231 ARG A C 1
ATOM 1750 O O . ARG A 1 231 ? 4.445 -16.320 2.663 1.00 97.94 231 ARG A O 1
ATOM 1757 N N . ILE A 1 232 ? 6.162 -17.453 1.741 1.00 98.25 232 ILE A N 1
ATOM 1758 C CA . ILE A 1 232 ? 6.228 -16.669 0.500 1.00 98.25 232 ILE A CA 1
ATOM 1759 C C . ILE A 1 232 ? 6.302 -17.568 -0.731 1.00 98.25 232 ILE A C 1
ATOM 1761 O O . ILE A 1 232 ? 6.804 -18.686 -0.648 1.00 98.25 232 ILE A O 1
ATOM 1765 N N . ALA A 1 233 ? 5.854 -17.061 -1.877 1.00 98.69 233 ALA A N 1
ATOM 1766 C CA . ALA A 1 233 ? 6.123 -17.633 -3.194 1.00 98.69 233 ALA A CA 1
ATOM 1767 C C . ALA A 1 233 ? 6.341 -16.510 -4.214 1.00 98.69 233 ALA A C 1
ATOM 1769 O O . ALA A 1 233 ? 5.651 -15.490 -4.160 1.00 98.69 233 ALA A O 1
ATOM 1770 N N . MET A 1 234 ? 7.264 -16.715 -5.159 1.00 98.44 234 MET A N 1
ATOM 1771 C CA . MET A 1 234 ? 7.403 -15.841 -6.326 1.00 98.44 234 MET A CA 1
ATOM 1772 C C . MET A 1 234 ? 6.653 -16.473 -7.488 1.00 98.44 234 MET A C 1
ATOM 1774 O O . MET A 1 234 ? 6.881 -17.630 -7.851 1.00 98.44 234 MET A O 1
ATOM 1778 N N . VAL A 1 235 ? 5.767 -15.702 -8.086 1.00 98.75 235 VAL A N 1
ATOM 1779 C CA . VAL A 1 235 ? 4.847 -16.138 -9.130 1.00 98.75 235 VAL A CA 1
ATOM 1780 C C . VAL A 1 235 ? 4.871 -15.131 -10.269 1.00 98.75 235 VAL A C 1
ATOM 1782 O O . VAL A 1 235 ? 5.431 -14.046 -10.140 1.00 98.75 235 VAL A O 1
ATOM 1785 N N . ALA A 1 236 ? 4.279 -15.497 -11.395 1.00 98.50 236 ALA A N 1
ATOM 1786 C CA . ALA A 1 236 ? 4.022 -14.579 -12.484 1.00 98.50 236 ALA A CA 1
ATOM 1787 C C . ALA A 1 236 ? 2.618 -14.769 -13.044 1.00 98.50 236 ALA A C 1
ATOM 1789 O O . ALA A 1 236 ? 2.062 -15.870 -12.999 1.00 98.50 236 ALA A O 1
ATOM 1790 N N . ASP A 1 237 ? 2.059 -13.699 -13.592 1.00 98.56 237 ASP A N 1
ATOM 1791 C CA . ASP A 1 237 ? 0.796 -13.759 -14.322 1.00 98.56 237 ASP A CA 1
ATOM 1792 C C . ASP A 1 237 ? 0.959 -14.442 -15.703 1.00 98.56 237 ASP A C 1
ATOM 1794 O O . ASP A 1 237 ? 2.074 -14.834 -16.080 1.00 98.56 237 ASP A O 1
ATOM 1798 N N . PRO A 1 238 ? -0.127 -14.615 -16.483 1.00 98.00 238 PRO A N 1
ATOM 1799 C CA . PRO A 1 238 ? -0.058 -15.234 -17.810 1.00 98.00 238 PRO A CA 1
ATOM 1800 C C . PRO A 1 238 ? 0.836 -14.495 -18.818 1.00 98.00 238 PRO A C 1
ATOM 1802 O O . PRO A 1 238 ? 1.249 -15.082 -19.816 1.00 98.00 238 PRO A O 1
ATOM 1805 N N . GLN A 1 239 ? 1.158 -13.222 -18.569 1.00 97.25 239 GLN A N 1
ATOM 1806 C CA . GLN A 1 239 ? 2.081 -12.418 -19.376 1.00 97.25 239 GLN A CA 1
ATOM 1807 C C . GLN A 1 239 ? 3.511 -12.430 -18.821 1.00 97.25 239 GLN A C 1
ATOM 1809 O O . GLN A 1 239 ? 4.362 -11.687 -19.304 1.00 97.25 239 GLN A O 1
ATOM 1814 N N . ARG A 1 240 ? 3.800 -13.321 -17.860 1.00 96.00 240 ARG A N 1
ATOM 1815 C CA . ARG A 1 240 ? 5.106 -13.502 -17.212 1.00 96.00 240 ARG A CA 1
ATOM 1816 C C . ARG A 1 240 ? 5.526 -12.312 -16.345 1.00 96.00 240 ARG A C 1
ATOM 1818 O O . ARG A 1 240 ? 6.706 -12.217 -16.017 1.00 96.00 240 ARG A O 1
ATOM 1825 N N . VAL A 1 241 ? 4.588 -11.457 -15.924 1.00 97.56 241 VAL A N 1
ATOM 1826 C CA . VAL A 1 241 ? 4.882 -10.354 -15.001 1.00 97.56 241 VAL A CA 1
ATOM 1827 C C . VAL A 1 241 ? 5.077 -10.911 -13.588 1.00 97.56 241 VAL A C 1
ATOM 1829 O O . VAL A 1 241 ? 4.125 -11.473 -13.040 1.00 97.56 241 VAL A O 1
ATOM 1832 N N . PRO A 1 242 ? 6.276 -10.788 -12.990 1.00 97.88 242 PRO A N 1
ATOM 1833 C CA . PRO A 1 242 ? 6.567 -11.372 -11.688 1.00 97.88 242 PRO A CA 1
ATOM 1834 C C . PRO A 1 242 ? 6.007 -10.544 -10.524 1.00 97.88 242 PRO A C 1
ATOM 1836 O O . PRO A 1 242 ? 6.010 -9.314 -10.556 1.00 97.88 242 PRO A O 1
ATOM 1839 N N . PHE A 1 243 ? 5.584 -11.226 -9.462 1.00 98.69 243 PHE A N 1
ATOM 1840 C CA . PHE A 1 243 ? 5.221 -10.639 -8.170 1.00 98.69 243 PHE A CA 1
ATOM 1841 C C . PHE A 1 243 ? 5.326 -11.695 -7.058 1.00 98.69 243 PHE A C 1
ATOM 1843 O O . PHE A 1 243 ? 5.475 -12.891 -7.328 1.00 98.69 243 PHE A O 1
ATOM 1850 N N . TYR A 1 244 ? 5.256 -11.263 -5.801 1.00 98.75 244 TYR A N 1
ATOM 1851 C CA . TYR A 1 244 ? 5.235 -12.163 -4.651 1.00 98.75 244 TYR A CA 1
ATOM 1852 C C . TYR A 1 244 ? 3.842 -12.251 -4.037 1.00 98.75 244 TYR A C 1
ATOM 1854 O O . TYR A 1 244 ? 3.118 -11.259 -3.945 1.00 98.75 244 TYR A O 1
ATOM 1862 N N . VAL A 1 245 ? 3.500 -13.440 -3.546 1.00 98.81 245 VAL A N 1
ATOM 1863 C CA . VAL A 1 245 ? 2.392 -13.641 -2.605 1.00 98.81 245 VAL A CA 1
ATOM 1864 C C . VAL A 1 245 ? 2.952 -14.095 -1.268 1.00 98.81 245 VAL A C 1
ATOM 1866 O O . VAL A 1 245 ? 3.916 -14.864 -1.221 1.00 98.81 245 VAL A O 1
ATOM 1869 N N . MET A 1 246 ? 2.370 -13.604 -0.176 1.00 98.31 246 MET A N 1
ATOM 1870 C CA . MET A 1 246 ? 2.904 -13.846 1.160 1.00 98.31 246 MET A CA 1
ATOM 1871 C C . MET A 1 246 ? 1.817 -13.936 2.224 1.00 98.31 246 MET A C 1
ATOM 1873 O O . MET A 1 246 ? 0.930 -13.092 2.297 1.00 98.31 246 MET A O 1
ATOM 1877 N N . LYS A 1 247 ? 1.966 -14.903 3.130 1.00 97.12 247 LYS A N 1
ATOM 1878 C CA . LYS A 1 247 ? 1.296 -14.893 4.431 1.00 97.12 247 LYS A CA 1
ATOM 1879 C C . LYS A 1 247 ? 2.309 -14.471 5.500 1.00 97.12 247 LYS A C 1
ATOM 1881 O O . LYS A 1 247 ? 3.182 -15.280 5.833 1.00 97.12 247 LYS A O 1
ATOM 1886 N N . PRO A 1 248 ? 2.238 -13.240 6.040 1.00 93.88 248 PRO A N 1
ATOM 1887 C CA . PRO A 1 248 ? 3.151 -12.805 7.090 1.00 93.88 248 PRO A CA 1
ATOM 1888 C C . PRO A 1 248 ? 2.884 -13.554 8.401 1.00 93.88 248 PRO A C 1
ATOM 1890 O O . PRO A 1 248 ? 1.744 -13.886 8.722 1.00 93.88 248 PRO A O 1
ATOM 1893 N N . GLN A 1 249 ? 3.936 -13.800 9.184 1.00 87.06 249 GLN A N 1
ATOM 1894 C CA . GLN A 1 249 ? 3.801 -14.390 10.521 1.00 87.06 249 GLN A CA 1
ATOM 1895 C C . GLN A 1 249 ? 3.337 -13.357 11.569 1.00 87.06 249 GLN A C 1
ATOM 1897 O O . GLN A 1 249 ? 2.712 -13.718 12.567 1.00 87.06 249 GLN A O 1
ATOM 1902 N N . GLY A 1 250 ? 3.641 -12.071 11.359 1.00 76.12 250 GLY A N 1
ATOM 1903 C CA . GLY A 1 250 ? 3.244 -10.974 12.245 1.00 76.12 250 GLY A CA 1
ATOM 1904 C C . GLY A 1 250 ? 1.811 -10.482 12.011 1.00 76.12 250 GLY A C 1
ATOM 1905 O O . GLY A 1 250 ? 1.287 -10.554 10.905 1.00 76.12 250 GLY A O 1
ATOM 1906 N N . THR A 1 251 ? 1.190 -9.922 13.054 1.00 66.69 251 THR A N 1
ATOM 1907 C CA . THR A 1 251 ? -0.184 -9.380 13.001 1.00 66.69 251 THR A CA 1
ATOM 1908 C C . THR A 1 251 ? -0.245 -7.863 12.786 1.00 66.69 251 THR A C 1
ATOM 1910 O O . THR A 1 251 ? -1.326 -7.282 12.846 1.00 66.69 251 THR A O 1
ATOM 1913 N N . GLY A 1 252 ? 0.898 -7.191 12.623 1.00 78.75 252 GLY A N 1
ATOM 1914 C CA . GLY A 1 252 ? 0.948 -5.744 12.397 1.00 78.75 252 GLY A CA 1
ATOM 1915 C C . GLY A 1 252 ? 0.621 -5.381 10.948 1.00 78.75 252 GLY A C 1
ATOM 1916 O O . GLY A 1 252 ? 1.016 -6.108 10.034 1.00 78.75 252 GLY A O 1
ATOM 1917 N N . LYS A 1 253 ? -0.066 -4.251 10.729 1.00 88.31 253 LYS A N 1
ATOM 1918 C CA . LYS A 1 253 ? -0.189 -3.667 9.385 1.00 88.31 253 LYS A CA 1
ATOM 1919 C C . LYS A 1 253 ? 1.198 -3.333 8.851 1.00 88.31 253 LYS A C 1
ATOM 1921 O O . LYS A 1 253 ? 2.003 -2.726 9.560 1.00 88.31 253 LYS A O 1
ATOM 1926 N N . SER A 1 254 ? 1.449 -3.675 7.599 1.00 93.38 254 SER A N 1
ATOM 1927 C CA . SER A 1 254 ? 2.560 -3.103 6.865 1.00 93.38 254 SER A CA 1
ATOM 1928 C C . SER A 1 2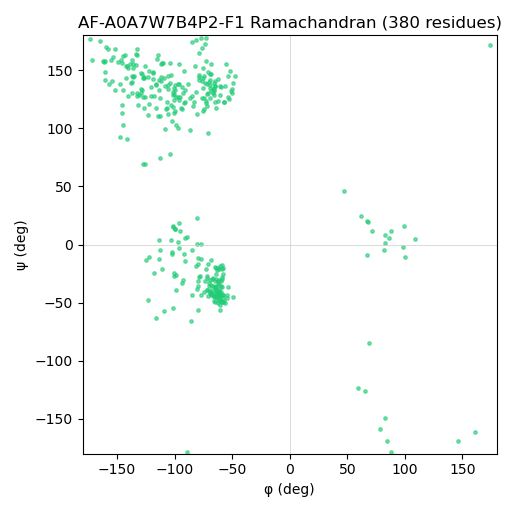54 ? 2.276 -1.636 6.574 1.00 93.38 254 SER A C 1
ATOM 1930 O O . SER A 1 254 ? 1.152 -1.250 6.257 1.00 93.38 254 SER A O 1
ATOM 1932 N N . LEU A 1 255 ? 3.318 -0.818 6.663 1.00 94.00 255 LEU A N 1
ATOM 1933 C CA . LEU A 1 255 ? 3.272 0.567 6.216 1.00 94.00 255 LEU A CA 1
ATOM 1934 C C . LEU A 1 255 ? 3.970 0.746 4.867 1.00 94.00 255 LEU A C 1
ATOM 1936 O O . LEU A 1 255 ? 4.067 1.877 4.413 1.00 94.00 255 LEU A O 1
ATOM 1940 N N . ALA A 1 256 ? 4.457 -0.324 4.223 1.00 96.62 256 ALA A N 1
ATOM 1941 C CA . ALA A 1 256 ? 5.213 -0.255 2.969 1.00 96.62 256 ALA A CA 1
ATOM 1942 C C . ALA A 1 256 ? 4.456 0.497 1.860 1.00 96.62 256 ALA A C 1
ATOM 1944 O O . ALA A 1 256 ? 5.037 1.344 1.175 1.00 96.62 256 ALA A O 1
ATOM 1945 N N . PHE A 1 257 ? 3.156 0.225 1.729 1.00 97.38 257 PHE A N 1
ATOM 1946 C CA . PHE A 1 257 ? 2.238 0.979 0.884 1.00 97.38 257 PHE A CA 1
ATOM 1947 C C . PHE A 1 257 ? 1.482 2.038 1.702 1.00 97.38 257 PHE A C 1
ATOM 1949 O O . PHE A 1 257 ? 1.058 1.790 2.832 1.00 97.38 257 PHE A O 1
ATOM 1956 N N . ALA A 1 258 ? 1.337 3.236 1.142 1.00 93.62 258 ALA A N 1
ATOM 1957 C CA . ALA A 1 258 ? 0.664 4.366 1.767 1.00 93.62 258 ALA A CA 1
ATOM 1958 C C . ALA A 1 258 ? -0.731 4.594 1.172 1.00 93.62 258 ALA A C 1
ATOM 1960 O O . ALA A 1 258 ? -0.925 5.493 0.357 1.00 93.62 258 ALA A O 1
ATOM 1961 N N . ASP A 1 259 ? -1.688 3.765 1.601 1.00 85.75 259 ASP A N 1
ATOM 1962 C CA . ASP A 1 259 ? -3.099 3.784 1.183 1.00 85.75 259 ASP A CA 1
ATOM 1963 C C . ASP A 1 259 ? -3.952 4.864 1.875 1.00 85.75 259 ASP A C 1
ATOM 1965 O O . ASP A 1 259 ? -5.059 5.168 1.432 1.00 85.75 259 ASP A O 1
ATOM 1969 N N . ASP A 1 260 ? -3.452 5.407 2.981 1.00 82.50 260 ASP A N 1
ATOM 1970 C CA . ASP A 1 260 ? -4.172 6.232 3.949 1.00 82.50 260 ASP A CA 1
ATOM 1971 C C . ASP A 1 260 ? -3.749 7.707 3.904 1.00 82.50 260 ASP A C 1
ATOM 1973 O O . ASP A 1 260 ? -4.579 8.590 3.688 1.00 82.50 260 ASP A O 1
ATOM 1977 N N . ILE A 1 261 ? -2.457 7.987 4.101 1.00 85.62 261 ILE A N 1
ATOM 1978 C CA . ILE A 1 261 ? -1.893 9.339 4.065 1.00 85.62 261 ILE A CA 1
ATOM 1979 C C . ILE A 1 261 ? -0.572 9.352 3.288 1.00 85.62 261 ILE A C 1
ATOM 1981 O O . ILE A 1 261 ? 0.224 8.418 3.417 1.00 85.62 261 ILE A O 1
ATOM 1985 N N . PRO A 1 262 ? -0.272 10.422 2.527 1.00 89.62 262 PRO A N 1
ATOM 1986 C CA . PRO A 1 262 ? 1.014 10.558 1.852 1.00 89.62 262 PRO A CA 1
ATOM 1987 C C . PRO A 1 262 ? 2.197 10.481 2.832 1.00 89.62 262 PRO A C 1
ATOM 1989 O O . PRO A 1 262 ? 2.309 11.293 3.750 1.00 89.62 262 PRO A O 1
ATOM 1992 N N . ARG A 1 263 ? 3.119 9.536 2.609 1.00 94.38 263 ARG A N 1
ATOM 1993 C CA . ARG A 1 263 ? 4.366 9.384 3.381 1.00 94.38 263 ARG A CA 1
ATOM 1994 C C . ARG A 1 263 ? 5.579 9.330 2.459 1.00 94.38 263 ARG A C 1
ATOM 1996 O O . ARG A 1 263 ? 5.615 8.515 1.546 1.00 94.38 263 ARG A O 1
ATOM 2003 N N . VAL A 1 264 ? 6.577 10.180 2.699 1.00 96.69 264 VAL A N 1
ATOM 2004 C CA . VAL A 1 264 ? 7.841 10.192 1.934 1.00 96.69 264 VAL A CA 1
ATOM 2005 C C . VAL A 1 264 ? 8.617 8.894 2.166 1.00 96.69 264 VAL A C 1
ATOM 2007 O O . VAL A 1 264 ? 8.710 8.426 3.296 1.00 96.69 264 VAL A O 1
ATOM 2010 N N . GLY A 1 265 ? 9.170 8.323 1.098 1.00 97.81 265 GLY A N 1
ATOM 2011 C CA . GLY A 1 265 ? 9.904 7.060 1.097 1.00 97.81 265 GLY A CA 1
ATOM 2012 C C . GLY A 1 265 ? 9.012 5.816 1.043 1.00 97.81 265 GLY A C 1
ATOM 2013 O O . GLY A 1 265 ? 9.528 4.712 0.938 1.00 97.81 265 GLY A O 1
ATOM 2014 N N . HIS A 1 266 ? 7.689 5.954 1.095 1.00 98.50 266 HIS A N 1
ATOM 2015 C CA . HIS A 1 266 ? 6.766 4.825 0.981 1.00 98.50 266 HIS A CA 1
ATOM 2016 C C . HIS A 1 266 ? 6.258 4.680 -0.456 1.00 98.50 266 HIS A C 1
ATOM 2018 O O . HIS A 1 266 ? 6.219 5.661 -1.206 1.00 98.50 266 HIS A O 1
ATOM 2024 N N . CYS A 1 267 ? 5.849 3.472 -0.850 1.00 98.56 267 CYS A N 1
ATOM 2025 C CA . CYS A 1 267 ? 5.148 3.304 -2.120 1.00 98.56 267 CYS A CA 1
ATOM 2026 C C . CYS A 1 267 ? 3.760 3.946 -2.018 1.00 98.56 267 CYS A C 1
ATOM 2028 O O . CYS A 1 267 ? 3.063 3.770 -1.021 1.00 98.56 267 CYS A O 1
ATOM 2030 N N . ALA A 1 268 ? 3.371 4.699 -3.039 1.00 97.38 268 ALA A N 1
ATOM 2031 C CA . ALA A 1 268 ? 2.121 5.448 -3.089 1.00 97.38 268 ALA A CA 1
ATOM 2032 C C . ALA A 1 268 ? 1.239 5.065 -4.285 1.00 97.38 268 ALA A C 1
ATOM 2034 O O . ALA A 1 268 ? 0.090 5.490 -4.340 1.00 97.38 268 ALA A O 1
ATOM 2035 N N . TRP A 1 269 ? 1.758 4.286 -5.240 1.00 97.81 269 TRP A N 1
ATOM 2036 C CA . TRP A 1 269 ? 0.980 3.812 -6.383 1.00 97.81 269 TRP A CA 1
ATOM 2037 C C . TRP A 1 269 ? 1.582 2.544 -6.995 1.00 97.81 269 TRP A C 1
ATOM 2039 O O . TRP A 1 269 ? 2.798 2.471 -7.178 1.00 97.81 269 TRP A O 1
ATOM 2049 N N . ASN A 1 270 ? 0.735 1.579 -7.351 1.00 98.44 270 ASN A N 1
ATOM 2050 C CA . ASN A 1 270 ? 1.115 0.369 -8.082 1.00 98.44 270 ASN A CA 1
ATOM 2051 C C . ASN A 1 270 ? 0.458 0.371 -9.467 1.00 98.44 270 ASN A C 1
ATOM 2053 O O . ASN A 1 270 ? -0.756 0.229 -9.582 1.00 98.44 270 ASN A O 1
ATOM 2057 N N . GLU A 1 271 ? 1.233 0.534 -10.533 1.00 97.75 271 GLU A N 1
ATOM 2058 C CA . GLU A 1 271 ? 0.697 0.566 -11.898 1.00 97.75 271 GLU A CA 1
ATOM 2059 C C . GLU A 1 271 ? 1.022 -0.726 -12.641 1.00 97.75 271 GLU A C 1
ATOM 2061 O O . GLU A 1 271 ? 2.192 -1.065 -12.794 1.00 97.75 271 GLU A O 1
ATOM 2066 N N . LEU A 1 272 ? 0.006 -1.429 -13.135 1.00 98.38 272 LEU A N 1
ATOM 2067 C CA . LEU A 1 272 ? 0.179 -2.542 -14.059 1.00 98.38 272 LEU A CA 1
ATOM 2068 C C . LEU A 1 272 ? 0.033 -2.054 -15.496 1.00 98.38 272 LEU A C 1
ATOM 2070 O O . LEU A 1 272 ? -1.049 -1.655 -15.925 1.00 98.38 272 LEU A O 1
ATOM 2074 N N . GLN A 1 273 ? 1.110 -2.182 -16.258 1.00 96.38 273 GLN A N 1
ATOM 2075 C CA . GLN A 1 273 ? 1.108 -2.048 -17.709 1.00 96.38 273 GLN A CA 1
ATOM 2076 C C . GLN A 1 273 ? 0.934 -3.445 -18.303 1.00 96.38 273 GLN A C 1
ATOM 2078 O O . GLN A 1 273 ? 1.781 -4.316 -18.107 1.00 96.38 273 GLN A O 1
ATOM 2083 N N . THR A 1 274 ? -0.171 -3.679 -19.010 1.00 96.50 274 THR A N 1
ATOM 2084 C CA . THR A 1 274 ? -0.535 -5.006 -19.533 1.00 96.50 274 THR A CA 1
ATOM 2085 C C . THR A 1 274 ? -1.061 -4.937 -20.961 1.00 96.50 274 THR A C 1
ATOM 2087 O O . THR A 1 274 ? -1.743 -3.986 -21.334 1.00 96.50 274 THR A O 1
ATOM 2090 N N . SER A 1 275 ? -0.762 -5.948 -21.782 1.00 95.00 275 SER A N 1
ATOM 2091 C CA . SER A 1 275 ? -1.297 -6.010 -23.152 1.00 95.00 275 SER A CA 1
ATOM 2092 C C . SER A 1 275 ? -2.799 -6.324 -23.204 1.00 95.00 275 SER A C 1
ATOM 2094 O O . SER A 1 275 ? -3.433 -6.058 -24.223 1.00 95.00 275 SER A O 1
ATOM 2096 N N . ASP A 1 276 ? -3.370 -6.825 -22.104 1.00 95.31 276 ASP A N 1
ATOM 2097 C CA . ASP A 1 276 ? -4.792 -7.145 -21.966 1.00 95.31 276 ASP A CA 1
ATOM 2098 C C . ASP A 1 276 ? -5.297 -6.771 -20.554 1.00 95.31 276 ASP A C 1
ATOM 2100 O O . ASP A 1 276 ? -5.216 -7.578 -19.617 1.00 95.31 276 ASP A O 1
ATOM 2104 N N . PRO A 1 277 ? -5.810 -5.537 -20.370 1.00 96.69 277 PRO A N 1
ATOM 2105 C CA . PRO A 1 277 ? -6.380 -5.088 -19.099 1.00 96.69 277 PRO A CA 1
ATOM 2106 C C . PRO A 1 277 ? -7.569 -5.927 -18.622 1.00 96.69 277 PRO A C 1
ATOM 2108 O O . PRO A 1 277 ? -7.757 -6.099 -17.418 1.00 96.69 277 PRO A O 1
ATOM 2111 N N . SER A 1 278 ? -8.359 -6.493 -19.541 1.00 96.06 278 SER A N 1
ATOM 2112 C CA . SER A 1 278 ? -9.527 -7.304 -19.175 1.00 96.06 278 SER A CA 1
ATOM 2113 C C . SER A 1 278 ? -9.095 -8.643 -18.579 1.00 96.06 278 SER A C 1
ATOM 2115 O O . SER A 1 278 ? -9.602 -9.048 -17.531 1.00 96.06 278 SER A O 1
ATOM 2117 N N . ALA A 1 279 ? -8.112 -9.305 -19.198 1.00 97.19 279 ALA A N 1
ATOM 2118 C CA . ALA A 1 279 ? -7.513 -10.516 -18.645 1.00 97.19 279 ALA A CA 1
ATOM 2119 C C . ALA A 1 279 ? -6.792 -10.244 -17.317 1.00 97.19 279 ALA A C 1
ATOM 2121 O O . ALA A 1 279 ? -6.860 -11.067 -16.404 1.00 97.19 279 ALA A O 1
ATOM 2122 N N . ALA A 1 280 ? -6.154 -9.078 -17.172 1.00 98.06 280 ALA A N 1
ATOM 2123 C CA . ALA A 1 280 ? -5.537 -8.681 -15.912 1.00 98.06 280 ALA A CA 1
ATOM 2124 C C . ALA A 1 280 ? -6.572 -8.534 -14.784 1.00 98.06 280 ALA A C 1
ATOM 2126 O O . ALA A 1 280 ? -6.349 -9.062 -13.697 1.00 98.06 280 ALA A O 1
ATOM 2127 N N . TRP A 1 281 ? -7.731 -7.913 -15.029 1.00 97.81 281 TRP A N 1
ATOM 2128 C CA . TRP A 1 281 ? -8.811 -7.858 -14.034 1.00 97.81 281 TRP A CA 1
ATOM 2129 C C . TRP A 1 281 ? -9.345 -9.240 -13.657 1.00 97.81 281 TRP A C 1
ATOM 2131 O O . TRP A 1 281 ? -9.508 -9.520 -12.471 1.00 97.81 281 TRP A O 1
ATOM 2141 N N . ALA A 1 282 ? -9.557 -10.121 -14.638 1.00 97.19 282 ALA A N 1
ATOM 2142 C CA . ALA A 1 282 ? -9.993 -11.496 -14.383 1.00 97.19 282 ALA A CA 1
ATOM 2143 C C . ALA A 1 282 ? -8.955 -12.322 -13.597 1.00 97.19 282 ALA A C 1
ATOM 2145 O O . ALA A 1 282 ? -9.305 -13.287 -12.919 1.00 97.19 282 ALA A O 1
ATOM 2146 N N . PHE A 1 283 ? -7.673 -11.962 -13.690 1.00 98.44 283 PHE A N 1
ATOM 2147 C CA . PHE A 1 283 ? -6.597 -12.601 -12.942 1.00 98.44 283 PHE A CA 1
ATOM 2148 C C . PHE A 1 283 ? -6.438 -11.987 -11.542 1.00 98.44 283 PHE A C 1
ATOM 2150 O O . PHE A 1 283 ? -6.697 -12.654 -10.543 1.00 98.44 283 PHE A O 1
ATOM 2157 N N . TYR A 1 284 ? -6.043 -10.714 -11.456 1.00 98.44 284 TYR A N 1
ATOM 2158 C CA . TYR A 1 284 ? -5.706 -10.035 -10.201 1.00 98.44 284 TYR A CA 1
ATOM 2159 C C . TYR A 1 284 ? -6.941 -9.689 -9.358 1.00 98.44 284 TYR A C 1
ATOM 2161 O O . TYR A 1 284 ? -6.917 -9.860 -8.140 1.00 98.44 284 TYR A O 1
ATOM 2169 N N . GLY A 1 285 ? -8.028 -9.231 -9.992 1.00 96.88 285 GLY A N 1
ATOM 2170 C CA . GLY A 1 285 ? -9.270 -8.857 -9.307 1.00 96.88 285 GLY A CA 1
ATOM 2171 C C . GLY A 1 285 ? -9.876 -10.027 -8.535 1.00 96.88 285 GLY A C 1
ATOM 2172 O O . GLY A 1 285 ? -10.154 -9.908 -7.342 1.00 96.88 285 GLY A O 1
ATOM 2173 N N . ASP A 1 286 ? -9.984 -11.180 -9.197 1.00 91.38 286 ASP A N 1
ATOM 2174 C CA . ASP A 1 286 ? -10.483 -12.422 -8.602 1.00 91.38 286 ASP A CA 1
ATOM 2175 C C . ASP A 1 286 ? -9.574 -12.951 -7.481 1.00 91.38 286 ASP A C 1
ATOM 2177 O O . ASP A 1 286 ? -10.073 -13.441 -6.469 1.00 91.38 286 ASP A O 1
ATOM 2181 N N . LEU A 1 287 ? -8.249 -12.902 -7.669 1.00 96.56 287 LEU A N 1
ATOM 2182 C CA . LEU A 1 287 ? -7.285 -13.459 -6.712 1.00 96.56 287 LEU A CA 1
ATOM 2183 C C . LEU A 1 287 ? -7.181 -12.630 -5.429 1.00 96.56 287 LEU A C 1
ATOM 2185 O O . LEU A 1 287 ? -7.049 -13.197 -4.347 1.00 96.56 287 LEU A O 1
ATOM 2189 N N . PHE A 1 288 ? -7.232 -11.303 -5.548 1.00 98.06 288 PHE A N 1
ATOM 2190 C CA . PHE A 1 288 ? -6.890 -10.390 -4.453 1.00 98.06 288 PHE A CA 1
ATOM 2191 C C . PHE A 1 288 ? -8.077 -9.574 -3.940 1.00 98.06 288 PHE A C 1
ATOM 2193 O O . PHE A 1 288 ? -7.921 -8.707 -3.081 1.00 98.06 288 PHE A O 1
ATOM 2200 N N . GLY A 1 289 ? -9.282 -9.823 -4.463 1.00 96.50 289 GLY A N 1
ATOM 2201 C CA . GLY A 1 289 ? -10.472 -9.052 -4.104 1.00 96.50 289 GLY A CA 1
ATOM 2202 C C . GLY A 1 289 ? -10.344 -7.570 -4.467 1.00 96.50 289 GLY A C 1
ATOM 2203 O O . GLY A 1 289 ? -10.966 -6.713 -3.832 1.00 96.50 289 GLY A O 1
ATOM 2204 N N . TRP A 1 290 ? -9.501 -7.256 -5.450 1.00 98.12 290 TRP A N 1
ATOM 2205 C CA . TRP A 1 290 ? -9.333 -5.911 -5.976 1.00 98.12 290 TRP A CA 1
ATOM 2206 C C . TRP A 1 290 ? -10.513 -5.548 -6.867 1.00 98.12 290 TRP A C 1
ATOM 2208 O O . TRP A 1 290 ? -11.036 -6.382 -7.606 1.00 98.12 290 TRP A O 1
ATOM 2218 N N . LYS A 1 291 ? -10.933 -4.285 -6.812 1.00 97.44 291 LYS A N 1
ATOM 2219 C CA . LYS A 1 291 ? -12.069 -3.784 -7.589 1.00 97.44 291 LYS A CA 1
ATOM 2220 C C . LYS A 1 291 ? -11.655 -2.611 -8.453 1.00 97.44 291 LYS A C 1
ATOM 2222 O O . LYS A 1 291 ? -10.866 -1.776 -8.012 1.00 97.44 291 LYS A O 1
ATOM 2227 N N . GLN A 1 292 ? -12.235 -2.529 -9.646 1.00 96.69 292 GLN A N 1
ATOM 2228 C CA . GLN A 1 292 ? -12.143 -1.320 -10.448 1.00 96.69 292 GLN A CA 1
ATOM 2229 C C . GLN A 1 292 ? -12.970 -0.218 -9.776 1.00 96.69 292 GLN A C 1
ATOM 2231 O O . GLN A 1 292 ? -14.152 -0.423 -9.498 1.00 96.69 292 GLN A O 1
ATOM 2236 N N . ASP A 1 293 ? -12.358 0.935 -9.522 1.00 92.69 293 ASP A N 1
ATOM 2237 C CA . ASP A 1 293 ? -13.016 2.091 -8.905 1.00 92.69 293 ASP A CA 1
ATOM 2238 C C . ASP A 1 293 ? -12.848 3.351 -9.757 1.00 92.69 293 ASP A C 1
ATOM 2240 O O . ASP A 1 293 ? -12.119 4.283 -9.426 1.00 92.69 293 ASP A O 1
ATOM 2244 N N . GLY A 1 294 ? -13.519 3.340 -10.905 1.00 93.31 294 GLY A N 1
ATOM 2245 C CA . GLY A 1 294 ? -13.417 4.393 -11.906 1.00 93.31 294 GLY A CA 1
ATOM 2246 C C . GLY A 1 294 ? -12.282 4.174 -12.904 1.00 93.31 294 GLY A C 1
ATOM 2247 O O . GLY A 1 294 ? -11.592 3.151 -12.921 1.00 93.31 294 GLY A O 1
ATOM 2248 N N . GLU A 1 295 ? -12.148 5.138 -13.805 1.00 95.38 295 GLU A N 1
ATOM 2249 C CA . GLU A 1 295 ? -11.161 5.135 -14.878 1.00 95.38 295 GLU A CA 1
ATOM 2250 C C . GLU A 1 295 ? -10.943 6.554 -15.414 1.00 95.38 295 GLU A C 1
ATOM 2252 O O . GLU A 1 295 ? -11.811 7.419 -15.274 1.00 95.38 295 GLU A O 1
ATOM 2257 N N . MET A 1 296 ? -9.796 6.781 -16.051 1.00 93.69 296 MET A N 1
ATOM 2258 C CA . MET A 1 296 ? -9.526 7.966 -16.867 1.00 93.69 296 MET A CA 1
ATOM 2259 C C . MET A 1 296 ? -9.309 7.557 -18.322 1.00 93.69 296 MET A C 1
ATOM 2261 O O . MET A 1 296 ? -8.618 6.576 -18.600 1.00 93.69 296 MET A O 1
ATOM 2265 N N . ASP A 1 297 ? -9.882 8.314 -19.253 1.00 92.19 297 ASP A N 1
ATOM 2266 C CA . ASP A 1 297 ? -9.610 8.157 -20.682 1.00 92.19 297 ASP A CA 1
ATOM 2267 C C . ASP A 1 297 ? -8.294 8.871 -21.031 1.00 92.19 297 ASP A C 1
ATOM 2269 O O . ASP A 1 297 ? -8.208 10.097 -20.950 1.00 92.19 297 ASP A O 1
ATOM 2273 N N . MET A 1 298 ? -7.265 8.098 -21.396 1.00 88.56 298 MET A N 1
ATOM 2274 C CA . MET A 1 298 ? -5.944 8.600 -21.794 1.00 88.56 298 MET A CA 1
ATOM 2275 C C . MET A 1 298 ? -5.811 8.718 -23.324 1.00 88.56 298 MET A C 1
ATOM 2277 O O . MET A 1 298 ? -4.702 8.762 -23.865 1.00 88.56 298 MET A O 1
ATOM 2281 N N . GLY A 1 299 ? -6.932 8.744 -24.051 1.00 88.31 299 GLY A N 1
ATOM 2282 C CA . GLY A 1 299 ? -6.967 8.867 -25.502 1.00 88.31 299 GLY A CA 1
ATOM 2283 C C . GLY A 1 299 ? -6.343 7.646 -26.192 1.00 88.31 299 GLY A C 1
ATOM 2284 O O . GLY A 1 299 ? -6.744 6.516 -25.911 1.00 88.31 299 GLY A O 1
ATOM 2285 N N . PRO A 1 300 ? -5.354 7.819 -27.095 1.00 85.56 300 PRO A N 1
ATOM 2286 C CA . PRO A 1 300 ? -4.719 6.698 -27.800 1.00 85.56 300 PRO A CA 1
ATOM 2287 C C . PRO A 1 300 ? -4.062 5.652 -26.888 1.00 85.56 300 PRO A C 1
ATOM 2289 O O . PRO A 1 300 ? -3.869 4.517 -27.312 1.00 85.56 300 PRO A O 1
ATOM 2292 N N . MET A 1 301 ? -3.731 6.019 -25.646 1.00 82.38 301 MET A N 1
ATOM 2293 C CA . MET A 1 301 ? -3.153 5.112 -24.647 1.00 82.38 301 MET A CA 1
ATOM 2294 C C . MET A 1 301 ? -4.203 4.233 -23.948 1.00 82.38 301 MET A C 1
ATOM 2296 O O . MET A 1 301 ? -3.862 3.423 -23.089 1.00 82.38 301 MET A O 1
ATOM 2300 N N . GLY A 1 302 ? -5.479 4.370 -24.313 1.00 89.56 302 GLY A N 1
ATOM 2301 C CA . GLY A 1 302 ? -6.575 3.601 -23.744 1.00 89.56 302 GLY A CA 1
ATOM 2302 C C . GLY A 1 302 ? -7.010 4.106 -22.371 1.00 89.56 302 GLY A C 1
ATOM 2303 O O . GLY A 1 302 ? -6.806 5.261 -22.002 1.00 89.56 302 GLY A O 1
ATOM 2304 N N . LYS A 1 303 ? -7.666 3.227 -21.614 1.00 94.94 303 LYS A N 1
ATOM 2305 C CA . LYS A 1 303 ? -8.200 3.552 -20.290 1.00 94.94 303 LYS A CA 1
ATOM 2306 C C . LYS A 1 303 ? -7.159 3.303 -19.206 1.00 94.94 303 LYS A C 1
ATOM 2308 O O . LYS A 1 303 ? -6.502 2.264 -19.200 1.00 94.94 303 LYS A O 1
ATOM 2313 N N . TYR A 1 304 ? -7.088 4.224 -18.256 1.00 96.12 304 TYR A N 1
ATOM 2314 C CA . TYR A 1 304 ? -6.357 4.081 -17.006 1.00 96.12 304 TYR A CA 1
ATOM 2315 C C . TYR A 1 304 ? -7.342 3.680 -15.905 1.00 96.12 304 TYR A C 1
ATOM 2317 O O . TYR A 1 304 ? -8.143 4.502 -15.468 1.00 96.12 304 TYR A O 1
ATOM 2325 N N . GLN A 1 305 ? -7.356 2.407 -15.516 1.00 97.81 305 GLN A N 1
ATOM 2326 C CA . GLN A 1 305 ? -8.405 1.812 -14.680 1.00 97.81 305 GLN A CA 1
ATOM 2327 C C . GLN A 1 305 ? -7.948 1.719 -13.227 1.00 97.81 305 GLN A C 1
ATOM 2329 O O . GLN A 1 305 ? -7.018 0.975 -12.925 1.00 97.81 305 GLN A O 1
ATOM 2334 N N . PHE A 1 306 ? -8.594 2.446 -12.318 1.00 97.75 306 PHE A N 1
ATOM 2335 C CA . PHE A 1 306 ? -8.151 2.520 -10.926 1.00 97.75 306 PHE A CA 1
ATOM 2336 C C . PHE A 1 306 ? -8.441 1.237 -10.151 1.00 97.75 306 PHE A C 1
ATOM 2338 O O . PHE A 1 306 ? -9.524 0.665 -10.259 1.00 97.75 306 PHE A O 1
ATOM 2345 N N . ILE A 1 307 ? -7.483 0.821 -9.324 1.00 98.25 307 ILE A N 1
ATOM 2346 C CA . ILE A 1 307 ? -7.570 -0.342 -8.443 1.00 98.25 307 ILE A CA 1
ATOM 2347 C C . ILE A 1 307 ? -7.878 0.126 -7.024 1.00 98.25 307 ILE A C 1
ATOM 2349 O O . ILE A 1 307 ? -7.121 0.906 -6.445 1.00 98.25 307 ILE A O 1
ATOM 2353 N N . ARG A 1 308 ? -8.954 -0.397 -6.430 1.00 95.25 308 ARG A N 1
ATOM 2354 C CA . ARG A 1 308 ? -9.302 -0.199 -5.020 1.00 95.25 308 ARG A CA 1
ATOM 2355 C C . ARG A 1 308 ? -9.282 -1.509 -4.241 1.00 95.25 308 ARG A C 1
ATOM 2357 O O . ARG A 1 308 ? -9.848 -2.516 -4.670 1.00 95.25 308 ARG A O 1
ATOM 2364 N N . HIS A 1 309 ? -8.729 -1.435 -3.036 1.00 93.94 309 HIS A N 1
ATOM 2365 C CA . HIS A 1 309 ? -8.864 -2.434 -1.982 1.00 93.94 309 HIS A CA 1
ATOM 2366 C C . HIS A 1 309 ? -8.828 -1.714 -0.627 1.00 93.94 309 HIS A C 1
ATOM 2368 O O . HIS A 1 309 ? -7.772 -1.376 -0.103 1.00 93.94 309 HIS A O 1
ATOM 2374 N N . GLY A 1 310 ? -10.004 -1.355 -0.101 1.00 85.94 310 GLY A N 1
ATOM 2375 C CA . GLY A 1 310 ? -10.099 -0.327 0.942 1.00 85.94 310 GLY A CA 1
ATOM 2376 C C . GLY A 1 310 ? -9.752 1.058 0.377 1.00 85.94 310 GLY A C 1
ATOM 2377 O O . GLY A 1 310 ? -10.649 1.788 -0.055 1.00 85.94 310 GLY A O 1
ATOM 2378 N N . GLY A 1 311 ? -8.461 1.391 0.334 1.00 87.94 311 GLY A N 1
ATOM 2379 C CA . GLY A 1 311 ? -7.912 2.580 -0.330 1.00 87.94 311 GLY A CA 1
ATOM 2380 C C . GLY A 1 311 ? -7.650 2.377 -1.829 1.00 87.94 311 GLY A C 1
ATOM 2381 O O . GLY A 1 311 ? -7.818 1.275 -2.359 1.00 87.94 311 GLY A O 1
ATOM 2382 N N . LEU A 1 312 ? -7.253 3.449 -2.524 1.00 92.75 312 LEU A N 1
ATOM 2383 C CA . LEU A 1 312 ? -6.742 3.347 -3.896 1.00 92.75 312 LEU A CA 1
ATOM 2384 C C . LEU A 1 312 ? -5.339 2.730 -3.859 1.00 92.75 312 LEU A C 1
ATOM 2386 O O . LEU A 1 312 ? -4.456 3.254 -3.187 1.00 92.75 312 LEU A O 1
ATOM 2390 N N . LEU A 1 313 ? -5.148 1.620 -4.571 1.00 95.94 313 LEU A N 1
ATOM 2391 C CA . LEU A 1 313 ? -3.878 0.893 -4.631 1.00 95.94 313 LEU A CA 1
ATOM 2392 C C . LEU A 1 313 ? -2.992 1.330 -5.798 1.00 95.94 313 LEU A C 1
ATOM 2394 O O . LEU A 1 313 ? -1.766 1.192 -5.745 1.00 95.94 313 LEU A O 1
ATOM 2398 N N . GLY A 1 314 ? -3.616 1.759 -6.892 1.00 97.06 314 GLY A N 1
ATOM 2399 C CA . GLY A 1 314 ? -2.950 1.711 -8.177 1.00 97.06 314 GLY A CA 1
ATOM 2400 C C . GLY A 1 314 ? -3.880 1.794 -9.373 1.00 97.06 314 GLY A C 1
ATOM 2401 O O . GLY A 1 314 ? -5.042 2.186 -9.253 1.00 97.06 314 GLY A O 1
ATOM 2402 N N . ALA A 1 315 ? -3.372 1.367 -10.525 1.00 97.81 315 ALA A N 1
ATOM 2403 C CA . ALA A 1 315 ? -4.142 1.272 -11.756 1.00 97.81 315 ALA A CA 1
ATOM 2404 C C . ALA A 1 315 ? -3.668 0.140 -12.671 1.00 97.81 315 ALA A C 1
ATOM 2406 O O . ALA A 1 315 ? -2.512 -0.270 -12.622 1.00 97.81 315 ALA A O 1
ATOM 2407 N N . ILE A 1 316 ? -4.567 -0.320 -13.539 1.00 98.31 316 ILE A N 1
ATOM 2408 C CA . ILE A 1 316 ? -4.255 -1.146 -14.705 1.00 98.31 316 ILE A CA 1
ATOM 2409 C C . ILE A 1 316 ? -4.388 -0.269 -15.947 1.00 98.31 316 ILE A C 1
ATOM 2411 O O . ILE A 1 316 ? -5.378 0.449 -16.102 1.00 98.31 316 ILE A O 1
ATOM 2415 N N . MET A 1 317 ? -3.414 -0.340 -16.847 1.00 96.25 317 MET A N 1
ATOM 2416 C CA . MET A 1 317 ? -3.457 0.374 -18.115 1.00 96.25 317 MET A CA 1
ATOM 2417 C C . MET A 1 317 ? -3.014 -0.494 -19.288 1.00 96.25 317 MET A C 1
ATOM 2419 O O . MET A 1 317 ? -2.251 -1.453 -19.136 1.00 96.25 317 MET A O 1
ATOM 2423 N N . GLN A 1 318 ? -3.492 -0.119 -20.474 1.00 94.94 318 GLN A N 1
ATOM 2424 C CA . GLN A 1 318 ? -3.066 -0.731 -21.723 1.00 94.94 318 GLN A CA 1
ATOM 2425 C C . GLN A 1 318 ? -1.582 -0.432 -21.961 1.00 94.94 318 GLN A C 1
ATOM 2427 O O . GLN A 1 318 ? -1.162 0.721 -22.030 1.00 94.94 318 GLN A O 1
ATOM 2432 N N . ASN A 1 319 ? -0.795 -1.490 -22.110 1.00 91.25 319 ASN A N 1
ATOM 2433 C CA . ASN A 1 319 ? 0.598 -1.403 -22.510 1.00 91.25 319 ASN A CA 1
ATOM 2434 C C . ASN A 1 319 ? 0.703 -1.090 -24.009 1.00 91.25 319 ASN A C 1
ATOM 2436 O O . ASN A 1 319 ? -0.094 -1.595 -24.808 1.00 91.25 319 ASN A O 1
ATOM 2440 N N . SER A 1 320 ? 1.714 -0.310 -24.389 1.00 84.19 320 SER A N 1
ATOM 2441 C CA . SER A 1 320 ? 2.074 -0.030 -25.783 1.00 84.19 320 SER A CA 1
ATOM 2442 C C . SER A 1 320 ? 3.447 -0.613 -26.124 1.00 84.19 320 SER A C 1
ATOM 2444 O O . SER A 1 320 ? 4.242 -0.912 -25.234 1.00 84.19 320 SER A O 1
ATOM 2446 N N . GLU A 1 321 ? 3.761 -0.754 -27.416 1.00 82.75 321 GLU A N 1
ATOM 2447 C CA . GLU A 1 321 ? 5.096 -1.205 -27.844 1.00 82.75 321 GLU A CA 1
ATOM 2448 C C . GLU A 1 321 ? 6.213 -0.277 -27.335 1.00 82.75 321 GLU A C 1
ATOM 2450 O O . GLU A 1 321 ? 7.272 -0.752 -26.929 1.00 82.75 321 GLU A O 1
ATOM 2455 N N . GLU A 1 322 ? 5.960 1.036 -27.282 1.00 82.12 322 GLU A N 1
ATOM 2456 C CA . GLU A 1 322 ? 6.911 2.036 -26.774 1.00 82.12 322 GLU A CA 1
ATOM 2457 C C . GLU A 1 322 ? 7.220 1.857 -25.281 1.00 82.12 322 GLU A C 1
ATOM 2459 O O . GLU A 1 322 ? 8.320 2.172 -24.828 1.00 82.12 322 GLU A O 1
ATOM 2464 N N . MET A 1 323 ? 6.265 1.326 -24.513 1.00 83.06 323 MET A N 1
ATOM 2465 C CA . MET A 1 323 ? 6.434 1.056 -23.085 1.00 83.06 323 MET A CA 1
ATOM 2466 C C . MET A 1 323 ? 7.214 -0.228 -22.803 1.00 83.06 323 MET A C 1
ATOM 2468 O O . MET A 1 323 ? 7.654 -0.424 -21.667 1.00 83.06 323 MET A O 1
ATOM 2472 N N . GLY A 1 324 ? 7.443 -1.075 -23.809 1.00 87.75 324 GLY A N 1
ATOM 2473 C CA . GLY A 1 324 ? 8.177 -2.330 -23.679 1.00 87.75 324 GLY A CA 1
ATOM 2474 C C . GLY A 1 324 ? 7.315 -3.478 -23.154 1.00 87.75 324 GLY A C 1
ATOM 2475 O O . GLY A 1 324 ? 6.123 -3.560 -23.434 1.00 87.75 324 GLY A O 1
ATOM 2476 N N . ALA A 1 325 ? 7.925 -4.418 -22.428 1.00 91.75 325 ALA A N 1
ATOM 2477 C CA . ALA A 1 325 ? 7.213 -5.584 -21.908 1.00 91.75 325 ALA A CA 1
ATOM 2478 C C . ALA A 1 325 ? 6.239 -5.208 -20.767 1.00 91.75 325 ALA A C 1
ATOM 2480 O O . ALA A 1 325 ? 6.553 -4.297 -19.988 1.00 91.75 325 ALA A O 1
ATOM 2481 N N . PRO A 1 326 ? 5.105 -5.933 -20.635 1.00 95.81 326 PRO A N 1
ATOM 2482 C CA . PRO A 1 326 ? 4.203 -5.815 -19.494 1.00 95.81 326 PRO A CA 1
ATOM 2483 C C . PRO A 1 326 ? 4.948 -5.885 -18.161 1.00 95.81 326 PRO A C 1
ATOM 2485 O O . PRO A 1 326 ? 5.869 -6.689 -18.001 1.00 95.81 326 PRO A O 1
ATOM 2488 N N . ARG A 1 327 ? 4.557 -5.041 -17.205 1.00 96.12 327 ARG A N 1
ATOM 2489 C CA . ARG A 1 327 ? 5.174 -4.992 -15.876 1.00 96.12 327 ARG A CA 1
ATOM 2490 C C . ARG A 1 327 ? 4.295 -4.282 -14.861 1.00 96.12 327 ARG A C 1
ATOM 2492 O O . ARG A 1 327 ? 3.496 -3.417 -15.218 1.00 96.12 327 ARG A O 1
ATOM 2499 N N . TRP A 1 328 ? 4.538 -4.581 -13.591 1.00 98.06 328 TRP A N 1
ATOM 2500 C CA . TRP A 1 328 ? 4.216 -3.649 -12.521 1.00 98.06 328 TRP A CA 1
ATOM 2501 C C . TRP A 1 328 ? 5.288 -2.559 -12.439 1.00 98.06 328 TRP A C 1
ATOM 2503 O O . TRP A 1 328 ? 6.475 -2.837 -12.597 1.00 98.06 328 TRP A O 1
ATOM 2513 N N . ASN A 1 329 ? 4.870 -1.326 -12.174 1.00 97.44 329 ASN A N 1
ATOM 2514 C CA . ASN A 1 329 ? 5.738 -0.203 -11.863 1.00 97.44 329 ASN A CA 1
ATOM 2515 C C . ASN A 1 329 ? 5.284 0.438 -10.545 1.00 97.44 329 ASN A C 1
ATOM 2517 O O . ASN A 1 329 ? 4.158 0.929 -10.434 1.00 97.44 329 ASN A O 1
ATOM 2521 N N . GLN A 1 330 ? 6.155 0.417 -9.539 1.00 98.44 330 GLN A N 1
ATOM 2522 C CA . GLN A 1 330 ? 5.879 0.958 -8.209 1.00 98.44 330 GLN A CA 1
ATOM 2523 C C . GLN A 1 330 ? 6.345 2.407 -8.118 1.00 98.44 330 GLN A C 1
ATOM 2525 O O . GLN A 1 330 ? 7.490 2.714 -8.450 1.00 98.44 330 GLN A O 1
ATOM 2530 N N . TYR A 1 331 ? 5.475 3.297 -7.643 1.00 98.62 331 TYR A N 1
ATOM 2531 C CA . TYR A 1 331 ? 5.790 4.711 -7.468 1.00 98.62 331 TYR A CA 1
ATOM 2532 C C . TYR A 1 331 ? 6.081 5.007 -6.007 1.00 98.62 331 TYR A C 1
ATOM 2534 O O . TYR A 1 331 ? 5.207 4.867 -5.150 1.00 98.62 331 TYR A O 1
ATOM 2542 N N . PHE A 1 332 ? 7.297 5.459 -5.724 1.00 98.75 332 PHE A N 1
ATOM 2543 C CA . PHE A 1 332 ? 7.720 5.830 -4.380 1.00 98.75 332 PHE A CA 1
ATOM 2544 C C . PHE A 1 332 ? 7.602 7.334 -4.174 1.00 98.75 332 PHE A C 1
ATOM 2546 O O . PHE A 1 332 ? 7.921 8.138 -5.054 1.00 98.75 332 PHE A O 1
ATOM 2553 N N . ARG A 1 333 ? 7.114 7.731 -3.001 1.00 98.44 333 ARG A N 1
ATOM 2554 C CA . ARG A 1 333 ? 6.841 9.134 -2.727 1.00 98.44 333 ARG A CA 1
ATOM 2555 C C . ARG A 1 333 ? 8.100 9.890 -2.316 1.00 98.44 333 ARG A C 1
ATOM 2557 O O . ARG A 1 333 ? 8.797 9.483 -1.393 1.00 98.44 333 ARG A O 1
ATOM 2564 N N . VAL A 1 334 ? 8.338 11.038 -2.935 1.00 98.56 334 VAL A N 1
ATOM 2565 C CA . VAL A 1 334 ? 9.416 11.980 -2.603 1.00 98.56 334 VAL A CA 1
ATOM 2566 C C . VAL A 1 334 ? 8.842 13.267 -2.023 1.00 98.56 334 VAL A C 1
ATOM 2568 O O . VAL A 1 334 ? 7.683 13.613 -2.250 1.00 98.56 334 VAL A O 1
ATOM 2571 N N . ALA A 1 335 ? 9.649 13.976 -1.233 1.00 95.50 335 ALA A N 1
ATOM 2572 C CA . ALA A 1 335 ? 9.245 15.264 -0.668 1.00 95.50 335 ALA A CA 1
ATOM 2573 C C . ALA A 1 335 ? 9.147 16.363 -1.741 1.00 95.50 335 ALA A C 1
ATOM 2575 O O . ALA A 1 335 ? 8.306 17.256 -1.629 1.00 95.50 335 ALA A O 1
ATOM 2576 N N . ASP A 1 336 ? 10.009 16.279 -2.754 1.00 97.44 336 ASP A N 1
ATOM 2577 C CA . ASP A 1 336 ? 10.137 17.229 -3.854 1.00 97.44 336 ASP A CA 1
ATOM 2578 C C . ASP A 1 336 ? 10.506 16.468 -5.135 1.00 97.44 336 ASP A C 1
ATOM 2580 O O . ASP A 1 336 ? 11.530 15.777 -5.187 1.00 97.44 336 ASP A O 1
ATOM 2584 N N . ILE A 1 337 ? 9.647 16.565 -6.150 1.00 98.56 337 ILE A N 1
ATOM 2585 C CA . ILE A 1 337 ? 9.813 15.845 -7.412 1.00 98.56 337 ILE A CA 1
ATOM 2586 C C . ILE A 1 337 ? 11.012 16.346 -8.227 1.00 98.56 337 ILE A C 1
ATOM 2588 O O . ILE A 1 337 ? 11.682 15.541 -8.871 1.00 98.56 337 ILE A O 1
ATOM 2592 N N . ASP A 1 338 ? 11.327 17.642 -8.189 1.00 98.44 338 ASP A N 1
ATOM 2593 C CA . ASP A 1 338 ? 12.395 18.215 -9.009 1.00 98.44 338 ASP A CA 1
ATOM 2594 C C . ASP A 1 338 ? 13.759 17.942 -8.364 1.00 98.44 338 ASP A C 1
ATOM 2596 O O . ASP A 1 338 ? 14.713 17.566 -9.052 1.00 98.44 338 ASP A O 1
ATOM 2600 N N . ALA A 1 339 ? 13.837 18.009 -7.030 1.00 98.44 339 ALA A N 1
ATOM 2601 C CA . ALA A 1 339 ? 15.019 17.562 -6.296 1.00 98.44 339 ALA A CA 1
ATOM 2602 C C . ALA A 1 339 ? 15.288 16.063 -6.518 1.00 98.44 339 ALA A C 1
ATOM 2604 O O . ALA A 1 339 ? 16.428 15.663 -6.768 1.00 98.44 339 ALA A O 1
ATOM 2605 N N . ALA A 1 340 ? 14.241 15.231 -6.495 1.00 98.62 340 ALA A N 1
ATOM 2606 C CA . ALA A 1 340 ? 14.372 13.806 -6.778 1.00 98.62 340 ALA A CA 1
ATOM 2607 C C . ALA A 1 340 ? 14.816 13.542 -8.223 1.00 98.62 340 ALA A C 1
ATOM 2609 O O . ALA A 1 340 ? 15.653 12.672 -8.455 1.00 98.62 340 ALA A O 1
ATOM 2610 N N . LYS A 1 341 ? 14.316 14.321 -9.192 1.00 98.69 341 LYS A N 1
ATOM 2611 C CA . LYS A 1 341 ? 14.740 14.248 -10.595 1.00 98.69 341 LYS A CA 1
ATOM 2612 C C . LYS A 1 341 ? 16.248 14.476 -10.718 1.00 98.69 341 LYS A C 1
ATOM 2614 O O . LYS A 1 341 ? 16.946 13.674 -11.336 1.00 98.69 341 LYS A O 1
ATOM 2619 N N . MET A 1 342 ? 16.753 15.533 -10.081 1.00 98.56 342 MET A N 1
ATOM 2620 C CA . MET A 1 342 ? 18.188 15.821 -10.040 1.00 98.56 342 MET A CA 1
ATOM 2621 C C . MET A 1 342 ? 18.975 14.687 -9.370 1.00 98.56 342 MET A C 1
ATOM 2623 O O . MET A 1 342 ? 20.016 14.281 -9.887 1.00 98.56 342 MET A O 1
ATOM 2627 N N . ALA A 1 343 ? 18.485 14.147 -8.249 1.00 98.69 343 ALA A N 1
ATOM 2628 C CA . ALA A 1 343 ? 19.133 13.040 -7.545 1.00 98.69 343 ALA A CA 1
ATOM 2629 C C . ALA A 1 343 ? 19.216 11.771 -8.413 1.00 98.69 343 ALA A C 1
ATOM 2631 O O . ALA A 1 343 ? 20.260 11.123 -8.446 1.00 98.69 343 ALA A O 1
ATOM 2632 N N . VAL A 1 344 ? 18.161 11.453 -9.174 1.00 98.88 344 VAL A N 1
ATOM 2633 C CA . VAL A 1 344 ? 18.161 10.332 -10.127 1.00 98.88 344 VAL A CA 1
ATOM 2634 C C . VAL A 1 344 ? 19.245 10.523 -11.190 1.00 98.88 344 VAL A C 1
ATOM 2636 O O . VAL A 1 344 ? 20.065 9.631 -11.388 1.00 98.88 344 VAL A O 1
ATOM 2639 N N . GLU A 1 345 ? 19.282 11.683 -11.848 1.00 98.62 345 GLU A N 1
ATOM 2640 C CA . GLU A 1 345 ? 20.219 11.947 -12.952 1.00 98.62 345 GLU A CA 1
ATOM 2641 C C . GLU A 1 345 ? 21.679 11.990 -12.479 1.00 98.62 345 GLU A C 1
ATOM 2643 O O . GLU A 1 345 ? 22.568 11.418 -13.108 1.00 98.62 345 GLU A O 1
ATOM 2648 N N . THR A 1 346 ? 21.933 12.633 -11.340 1.00 98.38 346 THR A N 1
ATOM 2649 C CA . THR A 1 346 ? 23.278 12.712 -10.743 1.00 98.38 346 THR A CA 1
ATOM 2650 C C . THR A 1 346 ? 23.749 11.385 -10.152 1.00 98.38 346 THR A C 1
ATOM 2652 O O . THR A 1 346 ? 24.946 11.106 -10.163 1.00 98.38 346 THR A O 1
ATOM 2655 N N . GLY A 1 347 ? 22.819 10.546 -9.689 1.00 98.12 347 GLY A N 1
ATOM 2656 C CA . GLY A 1 347 ? 23.078 9.192 -9.206 1.00 98.12 347 GLY A CA 1
ATOM 2657 C C . GLY A 1 347 ? 23.310 8.155 -10.311 1.00 98.12 347 GLY A C 1
ATOM 2658 O O . GLY A 1 347 ? 23.521 6.987 -9.998 1.00 98.12 347 GLY A O 1
ATOM 2659 N N . GLY A 1 348 ? 23.271 8.554 -11.589 1.00 98.25 348 GLY A N 1
ATOM 2660 C CA . GLY A 1 348 ? 23.483 7.668 -12.739 1.00 98.25 348 GLY A CA 1
ATOM 2661 C C . GLY A 1 348 ? 22.229 6.935 -13.226 1.00 98.25 348 GLY A C 1
ATOM 2662 O O . GLY A 1 348 ? 22.326 6.092 -14.116 1.00 98.25 348 GLY A O 1
ATOM 2663 N N . GLY A 1 349 ? 21.062 7.245 -12.659 1.00 98.69 349 GLY A N 1
ATOM 2664 C CA . GLY A 1 349 ? 19.773 6.802 -13.176 1.00 98.69 349 GLY A CA 1
ATOM 2665 C C . GLY A 1 349 ? 19.286 7.688 -14.324 1.00 98.69 349 GLY A C 1
ATOM 2666 O O . GLY A 1 349 ? 19.886 8.709 -14.669 1.00 98.69 349 GLY A O 1
ATOM 2667 N N . ARG A 1 350 ? 18.158 7.309 -14.924 1.00 98.44 350 ARG A N 1
ATOM 2668 C CA . ARG A 1 350 ? 17.535 8.037 -16.032 1.00 98.44 350 ARG A CA 1
ATOM 2669 C C . ARG A 1 350 ? 16.063 8.288 -15.762 1.00 98.44 350 ARG A C 1
ATOM 2671 O O . ARG A 1 350 ? 15.328 7.362 -15.441 1.00 98.44 350 ARG A O 1
ATOM 2678 N N . VAL A 1 351 ? 15.621 9.516 -15.999 1.00 98.44 351 VAL A N 1
ATOM 2679 C CA . VAL A 1 351 ? 14.198 9.868 -16.072 1.00 98.44 351 VAL A CA 1
ATOM 2680 C C . VAL A 1 351 ? 13.725 9.572 -17.491 1.00 98.44 351 VAL A C 1
ATOM 2682 O O . VAL A 1 351 ? 14.279 10.107 -18.450 1.00 98.44 351 VAL A O 1
ATOM 2685 N N . VAL A 1 352 ? 12.756 8.669 -17.638 1.00 95.94 352 VAL A N 1
ATOM 2686 C CA . VAL A 1 352 ? 12.258 8.225 -18.953 1.00 95.94 352 VAL A CA 1
ATOM 2687 C C . VAL A 1 352 ? 10.966 8.925 -19.361 1.00 95.94 352 VAL A C 1
ATOM 2689 O O . VAL A 1 352 ? 10.708 9.065 -20.551 1.00 95.94 352 VAL A O 1
ATOM 2692 N N . ASN A 1 353 ? 10.172 9.387 -18.395 1.00 94.38 353 ASN A N 1
ATOM 2693 C CA . ASN A 1 353 ? 8.943 10.135 -18.643 1.00 94.38 353 ASN A CA 1
ATOM 2694 C C . ASN A 1 353 ? 8.622 11.041 -17.445 1.00 94.38 353 ASN A C 1
ATOM 2696 O O . ASN A 1 353 ? 8.781 10.617 -16.303 1.00 94.38 353 ASN A O 1
ATOM 2700 N N . GLY A 1 354 ? 8.138 12.258 -17.697 1.00 95.88 354 GLY A N 1
ATOM 2701 C CA . GLY A 1 354 ? 7.824 13.248 -16.661 1.00 95.88 354 GLY A CA 1
ATOM 2702 C C . GLY A 1 354 ? 9.029 14.091 -16.207 1.00 95.88 354 GLY A C 1
ATOM 2703 O O . GLY A 1 354 ? 10.082 14.064 -16.850 1.00 95.88 354 GLY A O 1
ATOM 2704 N N . PRO A 1 355 ? 8.894 14.869 -15.117 1.00 97.50 355 PRO A N 1
ATOM 2705 C CA . PRO A 1 355 ? 7.734 14.940 -14.228 1.00 97.50 355 PRO A CA 1
ATOM 2706 C C . PRO A 1 355 ? 6.510 15.616 -14.859 1.00 97.50 355 PRO A C 1
ATOM 2708 O O . PRO A 1 355 ? 6.609 16.724 -15.382 1.00 97.50 355 PRO A O 1
ATOM 2711 N N . HIS A 1 356 ? 5.353 14.963 -14.753 1.00 95.88 356 HIS A N 1
ATOM 2712 C CA . HIS A 1 356 ? 4.049 15.478 -15.187 1.00 95.88 356 HIS A CA 1
ATOM 2713 C C . HIS A 1 356 ? 3.163 15.740 -13.979 1.00 95.88 356 HIS A C 1
ATOM 2715 O O . HIS A 1 356 ? 3.168 14.943 -13.041 1.00 95.88 356 HIS A O 1
ATOM 2721 N N . GLU A 1 357 ? 2.404 16.833 -14.004 1.00 96.19 357 GLU A N 1
ATOM 2722 C CA . GLU A 1 357 ? 1.386 17.093 -12.984 1.00 96.19 357 GLU A CA 1
ATOM 2723 C C . GLU A 1 357 ? 0.280 16.034 -13.084 1.00 96.19 357 GLU A C 1
ATOM 2725 O O . GLU A 1 357 ? -0.183 15.705 -14.178 1.00 96.19 357 GLU A O 1
ATOM 2730 N N . ILE A 1 358 ? -0.125 15.487 -11.941 1.00 91.88 358 ILE A N 1
ATOM 2731 C CA . ILE A 1 358 ? -1.206 14.507 -11.818 1.00 91.88 358 ILE A CA 1
ATOM 2732 C C . ILE A 1 358 ? -2.363 15.102 -11.001 1.00 91.88 358 ILE A C 1
ATOM 2734 O O . ILE A 1 358 ? -2.166 16.068 -10.253 1.00 91.88 358 ILE A O 1
ATOM 2738 N N . PRO A 1 359 ? -3.588 14.551 -11.109 1.00 85.50 359 PRO A N 1
ATOM 2739 C CA . PRO A 1 359 ? -4.708 15.001 -10.290 1.00 85.50 359 PRO A CA 1
ATOM 2740 C C . PRO A 1 359 ? -4.345 15.050 -8.799 1.00 85.50 359 PRO A C 1
ATOM 2742 O O . PRO A 1 359 ? -3.755 14.117 -8.261 1.00 85.50 359 PRO A O 1
ATOM 2745 N N . GLY A 1 360 ? -4.701 16.151 -8.134 1.00 83.25 360 GLY A N 1
ATOM 2746 C CA . GLY A 1 360 ? -4.330 16.408 -6.738 1.00 83.25 360 GLY A CA 1
ATOM 2747 C C . GLY A 1 360 ? -3.120 17.332 -6.552 1.00 83.25 360 GLY A C 1
ATOM 2748 O O . GLY A 1 360 ? -2.813 17.669 -5.413 1.00 83.25 360 GLY A O 1
ATOM 2749 N N . GLY A 1 361 ? -2.475 17.785 -7.637 1.00 88.69 361 GLY A N 1
ATOM 2750 C CA . GLY A 1 361 ? -1.399 18.791 -7.605 1.00 88.69 361 GLY A CA 1
ATOM 2751 C C . GLY A 1 361 ? -0.007 18.233 -7.287 1.00 88.69 361 GLY A C 1
ATOM 2752 O O . GLY A 1 361 ? 0.965 18.986 -7.212 1.00 88.69 361 GLY A O 1
ATOM 2753 N N . ASP A 1 362 ? 0.097 16.915 -7.109 1.00 95.50 362 ASP A N 1
ATOM 2754 C CA . ASP A 1 362 ? 1.372 16.206 -7.123 1.00 95.50 362 ASP A CA 1
ATOM 2755 C C . ASP A 1 362 ? 1.883 16.053 -8.561 1.00 95.50 362 ASP A C 1
ATOM 2757 O O . ASP A 1 362 ? 1.172 16.266 -9.542 1.00 95.50 362 ASP A O 1
ATOM 2761 N N . TYR A 1 363 ? 3.133 15.631 -8.681 1.00 98.31 363 TYR A N 1
ATOM 2762 C CA . TYR A 1 363 ? 3.784 15.309 -9.938 1.00 98.31 363 TYR A CA 1
ATOM 2763 C C . TYR A 1 363 ? 4.275 13.870 -9.907 1.00 98.31 363 TYR A C 1
ATOM 2765 O O . TYR A 1 363 ? 4.654 13.366 -8.849 1.00 98.31 363 TYR A O 1
ATOM 2773 N N . SER A 1 364 ? 4.315 13.221 -11.067 1.00 98.00 364 SER A N 1
ATOM 2774 C CA . SER A 1 364 ? 4.873 11.877 -11.212 1.00 98.00 364 SER A CA 1
ATOM 2775 C C . SER A 1 364 ? 5.889 11.793 -12.344 1.00 98.00 364 SER A C 1
ATOM 2777 O O . SER A 1 364 ? 5.772 12.490 -13.351 1.00 98.00 364 SER A O 1
ATOM 2779 N N . MET A 1 365 ? 6.887 10.928 -12.180 1.00 98.31 365 MET A N 1
ATOM 2780 C CA . MET A 1 365 ? 7.840 10.575 -13.231 1.00 98.31 365 MET A CA 1
ATOM 2781 C C . MET A 1 365 ? 8.170 9.087 -13.204 1.00 98.31 365 MET A C 1
ATOM 2783 O O . MET A 1 365 ? 8.137 8.449 -12.152 1.00 98.31 365 MET A O 1
ATOM 2787 N N . ASN A 1 366 ? 8.517 8.546 -14.366 1.00 97.88 366 ASN A N 1
ATOM 2788 C CA . ASN A 1 366 ? 9.059 7.205 -14.517 1.00 97.88 366 ASN A CA 1
ATOM 2789 C C . ASN A 1 366 ? 10.575 7.291 -14.658 1.00 97.88 366 ASN A C 1
ATOM 2791 O O . ASN A 1 366 ? 11.099 8.115 -15.415 1.00 97.88 366 ASN A O 1
ATOM 2795 N N . CYS A 1 367 ? 11.267 6.393 -13.974 1.00 98.50 367 CYS A N 1
ATOM 2796 C CA . CYS A 1 367 ? 12.712 6.356 -13.874 1.00 98.50 367 CYS A CA 1
ATOM 2797 C C . CYS A 1 367 ? 13.244 4.942 -14.124 1.00 98.50 367 CYS A C 1
ATOM 2799 O O . CYS A 1 367 ? 12.520 3.950 -14.043 1.00 98.50 367 CYS A O 1
ATOM 2801 N N . VAL A 1 368 ? 14.539 4.869 -14.408 1.00 98.44 368 VAL A N 1
ATOM 2802 C CA . VAL A 1 368 ? 15.331 3.641 -14.450 1.00 98.44 368 VAL A CA 1
ATOM 2803 C C . VAL A 1 368 ? 16.574 3.871 -13.598 1.00 98.44 368 VAL A C 1
ATOM 2805 O O . VAL A 1 368 ? 17.226 4.908 -13.744 1.00 98.44 368 VAL A O 1
ATOM 2808 N N . ASP A 1 369 ? 16.875 2.954 -12.683 1.00 98.75 369 ASP A N 1
ATOM 2809 C CA . ASP A 1 369 ? 18.067 3.035 -11.835 1.00 98.75 369 ASP A CA 1
ATOM 2810 C C . ASP A 1 369 ? 19.353 2.704 -12.629 1.00 98.75 369 ASP A C 1
ATOM 2812 O O . ASP A 1 369 ? 19.276 2.295 -13.794 1.00 98.75 369 ASP A O 1
ATOM 2816 N N . PRO A 1 370 ? 20.556 2.883 -12.052 1.00 98.69 370 PRO A N 1
ATOM 2817 C CA . PRO A 1 370 ? 21.801 2.624 -12.775 1.00 98.69 370 PRO A CA 1
ATOM 2818 C C . PRO A 1 370 ? 22.003 1.151 -13.166 1.00 98.69 370 PRO A C 1
ATOM 2820 O O . PRO A 1 370 ? 22.816 0.862 -14.044 1.00 98.69 370 PRO A O 1
ATOM 2823 N N . GLN A 1 371 ? 21.299 0.216 -12.519 1.00 98.56 371 GLN A N 1
ATOM 2824 C CA . GLN A 1 371 ? 21.358 -1.214 -12.823 1.00 98.56 371 GLN A CA 1
ATOM 2825 C C . GLN A 1 371 ? 20.306 -1.634 -13.863 1.00 98.56 371 GLN A C 1
ATOM 2827 O O . GLN A 1 371 ? 20.434 -2.697 -14.466 1.00 98.56 371 GLN A O 1
ATOM 2832 N N . GLY A 1 372 ? 19.310 -0.791 -14.138 1.00 97.69 372 GLY A N 1
ATOM 2833 C CA . GLY A 1 372 ? 18.269 -1.021 -15.134 1.00 97.69 372 GLY A CA 1
ATOM 2834 C C . GLY A 1 372 ? 16.881 -1.311 -14.559 1.00 97.69 372 GLY A C 1
ATOM 2835 O O . GLY A 1 372 ? 15.972 -1.579 -15.344 1.00 97.69 372 GLY A O 1
ATOM 2836 N N . ALA A 1 373 ? 16.681 -1.241 -13.239 1.00 98.19 373 ALA A N 1
ATOM 2837 C CA . ALA A 1 373 ? 15.366 -1.450 -12.642 1.00 98.19 373 ALA A CA 1
ATOM 2838 C C . ALA A 1 373 ? 14.464 -0.231 -12.883 1.00 98.19 373 ALA A C 1
ATOM 2840 O O . ALA A 1 373 ? 14.820 0.905 -12.556 1.00 98.19 373 ALA A O 1
ATOM 2841 N N . ALA A 1 374 ? 13.281 -0.462 -13.454 1.00 97.44 374 ALA A N 1
ATOM 2842 C CA . ALA A 1 374 ? 12.265 0.572 -13.616 1.00 97.44 374 ALA A CA 1
ATOM 2843 C C . ALA A 1 374 ? 11.564 0.861 -12.281 1.00 97.44 374 ALA A C 1
ATOM 2845 O O . ALA A 1 374 ? 11.275 -0.058 -11.516 1.00 97.44 374 ALA A O 1
ATOM 2846 N N . PHE A 1 375 ? 11.284 2.135 -12.016 1.00 98.62 375 PHE A N 1
ATOM 2847 C CA . PHE A 1 375 ? 10.485 2.575 -10.874 1.00 98.62 375 PHE A CA 1
ATOM 2848 C C . PHE A 1 375 ? 9.802 3.910 -11.177 1.00 98.62 375 PHE A C 1
ATOM 2850 O O . PHE A 1 375 ? 10.191 4.646 -12.085 1.00 98.62 375 PHE A O 1
ATOM 2857 N N . GLY A 1 376 ? 8.763 4.242 -10.422 1.00 98.62 376 GLY A N 1
ATOM 2858 C CA . GLY A 1 376 ? 8.109 5.542 -10.455 1.00 98.62 376 GLY A CA 1
ATOM 2859 C C . GLY A 1 376 ? 8.481 6.402 -9.251 1.00 98.62 376 GLY A C 1
ATOM 2860 O O . GLY A 1 376 ? 8.814 5.897 -8.177 1.00 98.62 376 GLY A O 1
ATOM 2861 N N . LEU A 1 377 ? 8.365 7.714 -9.409 1.00 98.81 377 LEU A N 1
ATOM 2862 C CA . LEU A 1 377 ? 8.421 8.674 -8.314 1.00 98.81 377 LEU A CA 1
ATOM 2863 C C . LEU A 1 377 ? 7.186 9.564 -8.352 1.00 98.81 377 LEU A C 1
ATOM 2865 O O . LEU A 1 377 ? 6.716 9.922 -9.431 1.00 98.81 377 LEU A O 1
ATOM 2869 N N . VAL A 1 378 ? 6.670 9.917 -7.177 1.00 98.44 378 VAL A N 1
ATOM 2870 C CA . VAL A 1 378 ? 5.533 10.832 -7.024 1.00 98.44 378 VAL A CA 1
ATOM 2871 C C . VAL A 1 378 ? 5.782 11.817 -5.888 1.00 98.44 378 VAL A C 1
ATOM 2873 O O . VAL A 1 378 ? 6.306 11.443 -4.845 1.00 98.44 378 VAL A O 1
ATOM 2876 N N . GLY A 1 379 ? 5.412 13.079 -6.045 1.00 97.06 379 GLY A N 1
ATOM 2877 C CA . GLY A 1 379 ? 5.552 14.059 -4.972 1.00 97.06 379 GLY A CA 1
ATOM 2878 C C . GLY A 1 379 ? 5.213 15.474 -5.404 1.00 97.06 379 GLY A C 1
ATOM 2879 O O . GLY A 1 379 ? 5.017 15.746 -6.586 1.00 97.06 379 GLY A O 1
ATOM 2880 N N . SER A 1 380 ? 5.163 16.382 -4.435 1.00 94.62 380 SER A N 1
ATOM 2881 C CA . SER A 1 380 ? 4.924 17.799 -4.701 1.00 94.62 380 SER A CA 1
ATOM 2882 C C . SER A 1 380 ? 6.105 18.438 -5.434 1.00 94.62 380 SER A C 1
ATOM 2884 O O . SER A 1 380 ? 7.244 18.003 -5.269 1.00 94.62 380 SER A O 1
ATOM 2886 N N . ARG A 1 381 ? 5.848 19.519 -6.169 1.00 93.12 381 ARG A N 1
ATOM 2887 C CA . ARG A 1 381 ? 6.870 20.469 -6.630 1.00 93.12 381 ARG A CA 1
ATOM 2888 C C . ARG A 1 381 ? 6.932 21.631 -5.637 1.00 93.12 381 ARG A C 1
ATOM 2890 O O . ARG A 1 381 ? 5.877 22.171 -5.301 1.00 93.12 381 ARG A O 1
ATOM 2897 N N . ARG A 1 382 ? 8.118 21.961 -5.121 1.00 83.38 382 ARG A N 1
ATOM 2898 C CA . ARG A 1 382 ? 8.295 22.969 -4.060 1.00 83.38 382 ARG A CA 1
ATOM 2899 C C . ARG A 1 382 ? 9.202 24.114 -4.467 1.00 83.38 382 ARG A C 1
ATOM 2901 O O . ARG A 1 382 ? 10.107 23.889 -5.294 1.00 83.38 382 ARG A O 1
#

pLDDT: mean 94.82, std 6.09, range [50.53, 98.88]

Organism: NCBI:txid333708

Nearest PDB structures (foldseek):
  3oxh-assembly1_A  TM=8.905E-01  e=4.633E-26  Mycobacterium tuberculosis
  2okq-assembly1_A  TM=9.186E-01  e=8.793E-15  Shigella flexneri
  8stb-assembly2_A  TM=8.488E-01  e=9.709E-18  Streptomyces sp.
  2okq-assembly1_B  TM=9.203E-01  e=1.105E-13  Shigella flexneri
  1sp9-assembly2_B  TM=6.479E-01  e=3.717E-09  Arabidopsis thaliana

Foldseek 3Di:
DKKKKKKKFKFQLVCVVLQVVLCVLQVVLVVVLAWPDKDKDWDDPFDDDDPDGSCVQLVYDPRITMIIIMIMHPDVVSVVVSVVCLVVCCVVPLSNPCVNRPDSGDPVSMDMDMDDDPDDDDQAFFDDQQDFFAKEWAFQDQVLVQVLCCLQQVWDWDAPPDPPFRKIFIDDVPAGQYIYGYQDPVNVVVPDATAMATEGEDPDQVVLQVLQVVLQKAWPADWDADPQFFIKTWIAHNLRAIYMYTHGPDRGGHPQEPQDDDGGQHWDAKEWADQDLPSVCVRSCVSRVWDFDDWDQPDPFGIWTWTDDPGTHYTYTYHDVVNPGIYIATEGEHAAPVSSQVSQVVSQKDFPADQDQDPPQKGKTWIAHNRGYIYMYIYHHD

Solvent-accessible surface area (backbone atoms only — not comparable to full-atom values): 20286 Å² total; per-residue (Å²): 105,52,24,34,40,41,39,37,35,36,29,47,53,91,39,54,65,56,40,52,55,41,44,63,44,36,52,49,54,46,47,76,51,57,36,77,45,75,48,83,40,75,60,79,89,75,71,88,56,94,87,64,36,70,48,66,72,26,67,43,51,97,66,34,36,48,34,46,33,39,39,37,22,67,23,58,66,53,49,53,59,41,59,74,42,42,78,57,36,39,74,71,36,63,47,52,14,60,89,75,40,51,74,68,44,61,73,88,40,44,47,73,51,79,44,72,77,88,78,87,89,76,80,61,64,54,70,48,61,44,38,58,48,37,33,35,37,39,26,83,47,56,70,61,49,52,56,38,44,29,66,39,44,62,39,46,75,40,79,65,79,56,90,89,48,78,42,32,37,31,20,33,79,94,40,69,32,30,42,38,30,58,60,46,69,75,44,43,78,72,70,56,65,36,33,58,34,50,26,30,29,34,92,48,47,68,62,48,52,53,52,38,44,77,68,55,20,45,78,77,38,74,76,45,77,44,90,92,51,26,37,38,30,35,31,22,44,71,82,65,36,66,35,33,40,26,26,64,67,65,70,62,39,54,62,13,40,39,56,84,58,95,46,63,40,21,33,58,34,40,35,35,34,25,87,46,51,68,62,44,44,67,49,51,25,70,73,31,66,40,37,79,64,62,68,45,83,57,62,95,55,38,53,41,33,25,31,29,62,98,33,63,49,31,31,41,23,49,46,46,80,92,74,51,74,55,35,68,38,48,19,33,21,33,82,30,42,64,63,32,51,52,35,34,50,76,54,56,20,42,76,78,42,68,78,38,82,42,96,90,73,31,26,35,30,38,35,28,44,72,74,57,24,55,35,29,38,32,18,35,76,126